Protein AF-A0A2D8M6V5-F1 (afdb_monomer_lite)

Sequence (404 aa):
MVEQQSALDKWFLRQDVIDQLLASGEESEEAALFGDKIMAIAEREEAEHQTLLDPFDRSVALVLSLVRDEGLDAWNIDLSSFLKVFTSRVKSEAKSLDLPACGRLIRMSWEVLHQQAEDLFDRVQYVDDGSDWEDELGFGWEADYNDEDFFFTNTILQGDADEFLPDLLENRVRRDEGRPVTLVELLSAFKDASDDAETLRLREENRLAHEAELKEFLSDVGGRMHNEDLEGDIKRCWQALRKACSEISDTKVPVLMVMESLKPILEDTFGQVPEGYDDEAKVASFIAGLFLTHRGFASITQENVPDGVIYLEDMWPNVESFEEISLLIEDQQSEENQRIQQQDTGSVHHAKLRAEKARLAEEESTRKREKALAKMAKESVDVEVKEPDELEKQSYDDHEWLVE

Secondary structure (DSSP, 8-state):
-HHHHHHHHHHHHHHHHHHHHHHHT--HHHHHHHHHHHHHHHTS-GGGGGG-S-HHHHHHHHHHHHHHHTT--TTS--HHHHHHHHHHHHHHSTTTS-HHHHHHHHHHHHHHHHHHHHHHHHHHHTTS---SSSSS--SSSSS---HHHHHHHHHHHTTTTTTT-THHHHT--PPP-SSPPPHHHHHHHHHHHHHHHHHHHHHHHHHHHHHHHHHHHHHHHHHH-----HHHHHHHHHHHHHHHHHHHTSSEEEHHHHHHHHHHHHHHHH---TT-SHHHHHHHHHHHHHHHHHHTSEEEEESSTTTSPEEEEES-TT---HHHHHHHHHHHHHHHHHHHHHS--HHHHHHHHHHHHHHHHHHHHHHHHHHHHHHHHHHHHHSSS-------------------

Foldseek 3Di:
DVVVVVVVVLVCLLVLLLVVCVVVPDDSVVSNVLSVLLSVLLPDDPVCLLVDPDLLSNLSNVLSVCCVVVVADQQFGDLVVSLVVLVVVCVVCVVSHDPQLSVVLSVVSVVVVVVLVVVVVVVVVVVPCPPDPPPPPPDDPPPDPDVVVVVVVVCVVVCVCCVVCVVPPVCPPPPPRDRGQHNSNSSSSSVVSVVVVVVVVVVVVVVVVVVVVVVVVVVCVVVVPPPPPLVVLLVLLLVLLLVQCVVVVHQKGFLVSSLVSSQVVCCVPVNDDPVGCNVVSVVSSVSSVVVCCVLVQWPWDFDDPPPGTIMIGGPCNPDDDPVVVSVVSVVVVVVVVVVVVVPQPPVNVVVVVVVVVVVVVVVVVVVVVVVVVVVVVVVVVVPPDDDDDDDDDDDDDDDDDDDD

pLDDT: mean 74.84, std 14.35, range [30.64, 94.75]

Structure (mmCIF, N/CA/C/O backbone):
data_AF-A0A2D8M6V5-F1
#
_entry.id   AF-A0A2D8M6V5-F1
#
loop_
_atom_site.group_PDB
_atom_site.id
_atom_site.type_symbol
_atom_site.label_atom_id
_atom_site.label_alt_id
_atom_site.label_comp_id
_atom_site.label_asym_id
_atom_site.label_entity_id
_atom_site.label_seq_id
_atom_site.pdbx_PDB_ins_code
_atom_site.Cartn_x
_atom_site.Cartn_y
_atom_site.Cartn_z
_atom_site.occupancy
_atom_site.B_iso_or_equiv
_atom_site.auth_seq_id
_atom_site.auth_comp_id
_atom_site.auth_asym_id
_atom_site.auth_atom_id
_atom_site.pdbx_PDB_model_num
ATOM 1 N N . MET A 1 1 ? -35.263 -18.789 35.588 1.00 45.59 1 MET A N 1
ATOM 2 C CA . MET A 1 1 ? -35.500 -17.401 35.131 1.00 45.59 1 MET A CA 1
ATOM 3 C C . MET A 1 1 ? -34.193 -16.695 34.792 1.00 45.59 1 MET A C 1
ATOM 5 O O . MET A 1 1 ? -34.085 -16.268 33.658 1.00 45.59 1 MET A O 1
ATOM 9 N N . VAL A 1 2 ? -33.183 -16.670 35.675 1.00 44.94 2 VAL A N 1
ATOM 10 C CA . VAL A 1 2 ? -31.860 -16.069 35.373 1.00 44.94 2 VAL A CA 1
ATOM 11 C C . VAL A 1 2 ? -31.154 -16.731 34.175 1.00 44.94 2 VAL A C 1
ATOM 13 O O . VAL A 1 2 ? -30.679 -16.035 33.291 1.00 44.94 2 VAL A O 1
ATOM 16 N N . GLU A 1 3 ? -31.178 -18.066 34.071 1.00 43.84 3 GLU A N 1
ATOM 17 C CA . GLU A 1 3 ? -30.601 -18.789 32.915 1.00 43.84 3 GLU A CA 1
ATOM 18 C C . GLU A 1 3 ? -31.350 -18.557 31.591 1.00 43.84 3 GLU A C 1
ATOM 20 O O . GLU A 1 3 ? -30.766 -18.664 30.520 1.00 43.84 3 GLU A O 1
ATOM 25 N N . GLN A 1 4 ? -32.648 -18.237 31.643 1.00 37.28 4 GLN A N 1
ATOM 26 C CA . GLN A 1 4 ? -33.425 -17.926 30.437 1.00 37.28 4 GLN A CA 1
ATOM 27 C C . GLN A 1 4 ? -33.182 -16.488 29.970 1.00 37.28 4 GLN A C 1
ATOM 29 O O . GLN A 1 4 ? -33.176 -16.250 28.769 1.00 37.28 4 GLN A O 1
ATOM 34 N N . GLN A 1 5 ? -32.949 -15.552 30.897 1.00 45.97 5 GLN A N 1
ATOM 35 C CA . GLN A 1 5 ? -32.547 -14.183 30.565 1.00 45.97 5 GLN A CA 1
ATOM 36 C C . GLN A 1 5 ? -31.134 -14.145 29.979 1.00 45.97 5 GLN A C 1
ATOM 38 O O . GLN A 1 5 ? -30.956 -13.579 28.912 1.00 45.97 5 GLN A O 1
ATOM 43 N N . SER A 1 6 ? -30.165 -14.856 30.568 1.00 57.16 6 SER A N 1
ATOM 44 C CA . SER A 1 6 ? -28.801 -14.877 30.020 1.00 57.16 6 SER A CA 1
ATOM 45 C C . SER A 1 6 ? -28.705 -15.556 28.648 1.00 57.16 6 SER A C 1
ATOM 47 O O . SER A 1 6 ? -27.896 -15.151 27.819 1.00 57.16 6 SER A O 1
ATOM 49 N N . ALA A 1 7 ? -29.530 -16.571 28.374 1.00 48.94 7 ALA A N 1
ATOM 50 C CA . ALA A 1 7 ? -29.607 -17.193 27.052 1.00 48.94 7 ALA A CA 1
ATOM 51 C C . ALA A 1 7 ? -30.250 -16.270 26.001 1.00 48.94 7 ALA A C 1
ATOM 53 O O . ALA A 1 7 ? -29.835 -16.285 24.843 1.00 48.94 7 ALA A O 1
ATOM 54 N N . LEU A 1 8 ? -31.238 -15.462 26.401 1.00 53.56 8 LEU A N 1
ATOM 55 C CA . LEU A 1 8 ? -31.848 -14.452 25.537 1.00 53.56 8 LEU A CA 1
ATOM 56 C C . LEU A 1 8 ? -30.869 -13.310 25.247 1.00 53.56 8 LEU A C 1
ATOM 58 O O . LEU A 1 8 ? -30.704 -12.966 24.084 1.00 53.56 8 LEU A O 1
ATOM 62 N N . ASP A 1 9 ? -30.153 -12.806 26.254 1.00 68.62 9 ASP A N 1
ATOM 63 C CA . ASP A 1 9 ? -29.150 -11.742 26.091 1.00 68.62 9 ASP A CA 1
ATOM 64 C C . ASP A 1 9 ? -28.014 -12.164 25.141 1.00 68.62 9 ASP A C 1
ATOM 66 O O . ASP A 1 9 ? -27.568 -11.384 24.303 1.00 68.62 9 ASP A O 1
ATOM 70 N N . LYS A 1 10 ? -27.592 -13.434 25.200 1.00 70.38 10 LYS A N 1
ATOM 71 C CA . LYS A 1 10 ? -26.602 -14.008 24.271 1.00 70.38 10 LYS A CA 1
ATOM 72 C C . LYS A 1 10 ? -27.126 -14.131 22.840 1.00 70.38 10 LYS A C 1
ATOM 74 O O . LYS A 1 10 ? -26.380 -13.906 21.890 1.00 70.38 10 LYS A O 1
ATOM 79 N N . TRP A 1 11 ? -28.394 -14.508 22.683 1.00 69.44 11 TRP A N 1
ATOM 80 C CA . TRP A 1 11 ? -29.027 -14.600 21.369 1.00 69.44 11 TRP A CA 1
ATOM 81 C C . TRP A 1 11 ? -29.217 -13.214 20.737 1.00 69.44 11 TRP A C 1
ATOM 83 O O . TRP A 1 11 ? -28.951 -13.061 19.547 1.00 69.44 11 TRP A O 1
ATOM 93 N N . PHE A 1 12 ? -29.590 -12.207 21.536 1.00 77.56 12 PHE A N 1
ATOM 94 C CA . PHE A 1 12 ? -29.657 -10.812 21.094 1.00 77.56 12 PHE A CA 1
ATOM 95 C C . PHE A 1 12 ? -28.284 -10.288 20.683 1.00 77.56 12 PHE A C 1
ATOM 97 O O . PHE A 1 12 ? -28.158 -9.771 19.582 1.00 77.56 12 PHE A O 1
ATOM 104 N N . LEU A 1 13 ? -27.236 -10.537 21.478 1.00 78.75 13 LEU A N 1
ATOM 105 C CA . LEU A 1 13 ? -25.871 -10.144 21.117 1.00 78.75 13 LEU A CA 1
ATOM 106 C C . LEU A 1 13 ? -25.449 -10.721 19.757 1.00 78.75 13 LEU A C 1
ATOM 108 O O . LEU A 1 13 ? -24.898 -10.006 18.926 1.00 78.75 13 LEU A O 1
ATOM 112 N N . ARG A 1 14 ? -25.724 -12.007 19.510 1.00 83.75 14 ARG A N 1
ATOM 113 C CA . ARG A 1 14 ? -25.419 -12.650 18.225 1.00 83.75 14 ARG A CA 1
ATOM 114 C C . ARG A 1 14 ? -26.176 -11.997 17.067 1.00 83.75 14 ARG A C 1
ATOM 116 O O . ARG A 1 14 ? -25.574 -11.744 16.028 1.00 83.75 14 ARG A O 1
ATOM 123 N N . GLN A 1 15 ? -27.482 -11.783 17.221 1.00 84.06 15 GLN A N 1
ATOM 124 C CA . GLN A 1 15 ? -28.316 -11.224 16.157 1.00 84.06 15 GLN A CA 1
ATOM 125 C C . GLN A 1 15 ? -27.949 -9.767 15.866 1.00 84.06 15 GLN A C 1
ATOM 127 O O . GLN A 1 15 ? -27.795 -9.418 14.701 1.00 84.06 15 GLN A O 1
ATOM 132 N N . ASP A 1 16 ? -27.717 -8.962 16.901 1.00 83.12 16 ASP A N 1
ATOM 133 C CA . ASP A 1 16 ? -27.336 -7.558 16.757 1.00 83.12 16 ASP A CA 1
ATOM 134 C C . ASP A 1 16 ? -25.977 -7.418 16.055 1.00 83.12 16 ASP A C 1
ATOM 136 O O . ASP A 1 16 ? -25.815 -6.552 15.199 1.00 83.12 16 ASP A O 1
ATOM 140 N N . VAL A 1 17 ? -25.009 -8.296 16.359 1.00 81.25 17 VAL A N 1
ATOM 141 C CA . VAL A 1 17 ? -23.720 -8.343 15.643 1.00 81.25 17 VAL A CA 1
ATOM 142 C C . VAL A 1 17 ? -23.923 -8.651 14.163 1.00 81.25 17 VAL A C 1
ATOM 144 O O . VAL A 1 17 ? -23.354 -7.965 13.320 1.00 81.25 17 VAL A O 1
ATOM 147 N N . ILE A 1 18 ? -24.753 -9.640 13.831 1.00 85.12 18 ILE A N 1
ATOM 148 C CA . ILE A 1 18 ? -25.037 -9.986 12.433 1.00 85.12 18 ILE A CA 1
ATOM 149 C C . ILE A 1 18 ? -25.712 -8.812 11.717 1.00 85.12 18 ILE A C 1
ATOM 151 O O . ILE A 1 18 ? -25.293 -8.447 10.622 1.00 85.12 18 ILE A O 1
ATOM 155 N N . ASP A 1 19 ? -26.722 -8.197 12.333 1.00 86.31 19 ASP A N 1
ATOM 156 C CA . ASP A 1 19 ? -27.468 -7.090 11.732 1.00 86.31 19 ASP A CA 1
ATOM 157 C C . ASP A 1 19 ? -26.574 -5.859 11.508 1.00 86.31 19 ASP A C 1
ATOM 159 O O . ASP A 1 19 ? -26.678 -5.198 10.472 1.00 86.31 19 ASP A O 1
ATOM 163 N N . GLN A 1 20 ? -25.647 -5.584 12.432 1.00 83.94 20 GLN A N 1
ATOM 164 C CA . GLN A 1 20 ? -24.689 -4.486 12.308 1.00 83.94 20 GLN A CA 1
ATOM 165 C C . GLN A 1 20 ? -23.656 -4.737 11.196 1.00 83.94 20 GLN A C 1
ATOM 167 O O . GLN A 1 20 ? -23.376 -3.823 10.421 1.00 83.94 20 GLN A O 1
ATOM 172 N N . LEU A 1 21 ? -23.133 -5.961 11.069 1.00 83.12 21 LEU A N 1
ATOM 173 C CA . LEU A 1 21 ? -22.183 -6.323 10.005 1.00 83.12 21 LEU A CA 1
ATOM 174 C C . LEU A 1 21 ? -22.844 -6.361 8.620 1.00 83.12 21 LEU A C 1
ATOM 176 O O . LEU A 1 21 ? -22.273 -5.944 7.615 1.00 83.12 21 LEU A O 1
ATOM 180 N N . LEU A 1 22 ? -24.105 -6.787 8.551 1.00 87.44 22 LEU A N 1
ATOM 181 C CA . LEU A 1 22 ? -24.889 -6.676 7.321 1.00 87.44 22 LEU A CA 1
ATOM 182 C C . LEU A 1 22 ? -25.129 -5.209 6.936 1.00 87.44 22 LEU A C 1
ATOM 184 O O . LEU A 1 22 ? -25.145 -4.879 5.750 1.00 87.44 22 LEU A O 1
ATOM 188 N N . ALA A 1 23 ? -25.296 -4.319 7.920 1.00 85.50 23 ALA A N 1
ATOM 189 C CA . ALA A 1 23 ? -25.438 -2.887 7.681 1.00 85.50 23 ALA A CA 1
ATOM 190 C C . ALA A 1 23 ? -24.126 -2.219 7.228 1.00 85.50 23 ALA A C 1
ATOM 192 O O . ALA A 1 23 ? -24.187 -1.275 6.436 1.00 85.50 23 ALA A O 1
ATOM 193 N N . SER A 1 24 ? -22.960 -2.700 7.679 1.00 79.56 24 SER A N 1
ATOM 194 C CA . SER A 1 24 ? -21.649 -2.229 7.197 1.00 79.56 24 SER A CA 1
ATOM 195 C C . SER A 1 24 ? -21.302 -2.743 5.793 1.00 79.56 24 SER A C 1
ATOM 197 O O . SER A 1 24 ? -20.428 -2.178 5.135 1.00 79.56 24 SER A O 1
ATOM 199 N N . GLY A 1 25 ? -22.046 -3.733 5.287 1.00 82.38 25 GLY A N 1
ATOM 200 C CA . GLY A 1 25 ? -21.934 -4.244 3.921 1.00 82.38 25 GLY A CA 1
ATOM 201 C C . GLY A 1 25 ? -21.154 -5.552 3.793 1.00 82.38 25 GLY A C 1
ATOM 202 O O . GLY A 1 25 ? -20.717 -5.874 2.687 1.00 82.38 25 GLY A O 1
ATOM 203 N N . GLU A 1 26 ? -20.979 -6.299 4.885 1.00 82.25 26 GLU A N 1
ATOM 204 C CA . GLU A 1 26 ? -20.319 -7.606 4.862 1.00 82.25 26 GLU A CA 1
ATOM 205 C C . GLU A 1 26 ? -21.159 -8.702 4.198 1.00 82.25 26 GLU A C 1
ATOM 207 O O . GLU A 1 26 ? -22.391 -8.635 4.109 1.00 82.25 26 GLU A O 1
ATOM 212 N N . GLU A 1 27 ? -20.481 -9.762 3.749 1.00 86.75 27 GLU A N 1
ATOM 213 C CA . GLU A 1 27 ? -21.153 -10.945 3.230 1.00 86.75 27 GLU A CA 1
ATOM 214 C C . GLU A 1 27 ? -21.931 -11.667 4.339 1.00 86.75 27 GLU A C 1
ATOM 216 O O . GLU A 1 27 ? -21.448 -11.883 5.451 1.00 86.75 27 GLU A O 1
ATOM 221 N N . SER A 1 28 ? -23.152 -12.106 4.017 1.00 83.94 28 SER A N 1
ATOM 222 C CA . SER A 1 28 ? -24.043 -12.739 4.997 1.00 83.94 28 SER A CA 1
ATOM 223 C C . SER A 1 28 ? -23.467 -14.012 5.624 1.00 83.94 28 SER A C 1
ATOM 225 O O . SER A 1 28 ? -23.862 -14.358 6.738 1.00 83.94 28 SER A O 1
ATOM 227 N N . GLU A 1 29 ? -22.588 -14.728 4.921 1.00 86.81 29 GLU A N 1
ATOM 228 C CA . GLU A 1 29 ? -21.934 -15.928 5.449 1.00 86.81 29 GLU A CA 1
ATOM 229 C C . GLU A 1 29 ? -20.851 -15.562 6.474 1.00 86.81 29 GLU A C 1
ATOM 231 O O . GLU A 1 29 ? -20.811 -16.144 7.558 1.00 86.81 29 GLU A O 1
ATOM 236 N N . GLU A 1 30 ? -20.028 -14.554 6.180 1.00 84.12 30 GLU A N 1
ATOM 237 C CA . GLU A 1 30 ? -18.962 -14.079 7.068 1.00 84.12 30 GLU A CA 1
ATOM 238 C C . GLU A 1 30 ? -19.523 -13.457 8.349 1.00 84.12 30 GLU A C 1
ATOM 240 O O . GLU A 1 30 ? -19.075 -13.800 9.447 1.00 84.12 30 GLU A O 1
ATOM 245 N N . ALA A 1 31 ? -20.572 -12.638 8.229 1.00 84.50 31 ALA A N 1
ATOM 246 C CA . ALA A 1 31 ? -21.256 -12.045 9.375 1.00 84.50 31 ALA A CA 1
ATOM 247 C C . ALA A 1 31 ? -21.828 -13.120 10.321 1.00 84.50 31 ALA A C 1
ATOM 249 O O . ALA A 1 31 ? -21.717 -13.012 11.546 1.00 84.50 31 ALA A O 1
ATOM 250 N N . ALA A 1 32 ? -22.398 -14.198 9.768 1.00 86.38 32 ALA A N 1
ATOM 251 C CA . ALA A 1 32 ? -22.920 -15.312 10.558 1.00 86.38 32 ALA A CA 1
ATOM 252 C C . ALA A 1 32 ? -21.802 -16.082 11.280 1.00 86.38 32 ALA A C 1
ATOM 254 O O . ALA A 1 32 ? -21.931 -16.372 12.472 1.00 86.38 32 ALA A O 1
ATOM 255 N N . LEU A 1 33 ? -20.694 -16.367 10.586 1.00 87.19 33 LEU A N 1
ATOM 256 C CA . LEU A 1 33 ? -19.523 -17.025 11.173 1.00 87.19 33 LEU A CA 1
ATOM 257 C C . LEU A 1 33 ? -18.915 -16.191 12.300 1.00 87.19 33 LEU A C 1
ATOM 259 O O . LEU A 1 33 ? -18.549 -16.734 13.344 1.00 87.19 33 LEU A O 1
ATOM 263 N N . PHE A 1 34 ? -18.832 -14.876 12.110 1.00 85.50 34 PHE A N 1
ATOM 264 C CA . PHE A 1 34 ? -18.332 -13.968 13.128 1.00 85.50 34 PHE A CA 1
ATOM 265 C C . PHE A 1 34 ? -19.255 -13.925 14.348 1.00 85.50 34 PHE A C 1
ATOM 267 O O . PHE A 1 34 ? -18.784 -14.100 15.470 1.00 85.50 34 PHE A O 1
ATOM 274 N N . GLY A 1 35 ? -20.569 -13.785 14.148 1.00 84.62 35 GLY A N 1
ATOM 275 C CA . GLY A 1 35 ? -21.548 -13.834 15.237 1.00 84.62 35 GLY A CA 1
ATOM 276 C C . GLY A 1 35 ? -21.469 -15.138 16.045 1.00 84.62 35 GLY A C 1
ATOM 277 O O . GLY A 1 35 ? -21.482 -15.108 17.278 1.00 84.62 35 GLY A O 1
ATOM 278 N N . ASP A 1 36 ? -21.304 -16.278 15.368 1.00 86.19 36 ASP A N 1
ATOM 279 C CA . ASP A 1 36 ? -21.101 -17.581 16.013 1.00 86.19 36 ASP A CA 1
ATOM 280 C C . ASP A 1 36 ? -19.769 -17.642 16.788 1.00 86.19 36 ASP A C 1
ATOM 282 O O . ASP A 1 36 ? -19.720 -18.178 17.900 1.00 86.19 36 ASP A O 1
ATOM 286 N N . LYS A 1 37 ? -18.694 -17.045 16.250 1.00 85.19 37 LYS A N 1
ATOM 287 C CA . LYS A 1 37 ? -17.380 -16.940 16.911 1.00 85.19 37 LYS A CA 1
ATOM 288 C C . LYS A 1 37 ? -17.466 -16.103 18.191 1.00 85.19 37 LYS A C 1
ATOM 290 O O . LYS A 1 37 ? -16.989 -16.547 19.235 1.00 85.19 37 LYS A O 1
ATOM 295 N N . ILE A 1 38 ? -18.123 -14.941 18.145 1.00 85.19 38 ILE A N 1
ATOM 296 C CA . ILE A 1 38 ? -18.348 -14.075 19.315 1.00 85.19 38 ILE A CA 1
ATOM 297 C C . ILE A 1 38 ? -19.161 -14.803 20.383 1.00 85.19 38 ILE A C 1
ATOM 299 O O . ILE A 1 38 ? -18.794 -14.763 21.558 1.00 85.19 38 ILE A O 1
ATOM 303 N N . MET A 1 39 ? -20.223 -15.511 19.992 1.00 84.00 39 MET A N 1
ATOM 304 C CA . MET A 1 39 ? -21.032 -16.296 20.926 1.00 84.00 39 MET A CA 1
ATOM 305 C C . MET A 1 39 ? -20.191 -17.372 21.626 1.00 84.00 39 MET A C 1
ATOM 307 O O . MET A 1 39 ? -20.241 -17.489 22.850 1.00 84.00 39 MET A O 1
ATOM 311 N N . ALA A 1 40 ? -19.359 -18.101 20.877 1.00 83.25 40 ALA A N 1
ATOM 312 C CA . ALA A 1 40 ? -18.475 -19.123 21.432 1.00 83.25 40 ALA A CA 1
ATOM 313 C C . ALA A 1 40 ? -17.411 -18.550 22.387 1.00 83.25 40 ALA A C 1
ATOM 315 O O . ALA A 1 40 ? -17.011 -19.227 23.334 1.00 83.25 40 ALA A O 1
ATOM 316 N N . ILE A 1 41 ? -16.943 -17.321 22.151 1.00 82.50 41 ILE A N 1
ATOM 317 C CA . ILE A 1 41 ? -16.004 -16.625 23.044 1.00 82.50 41 ILE A CA 1
ATOM 318 C C . ILE A 1 41 ? -16.732 -16.141 24.300 1.00 82.50 41 ILE A C 1
ATOM 320 O O . ILE A 1 41 ? -16.253 -16.384 25.402 1.00 82.50 41 ILE A O 1
ATOM 324 N N . ALA A 1 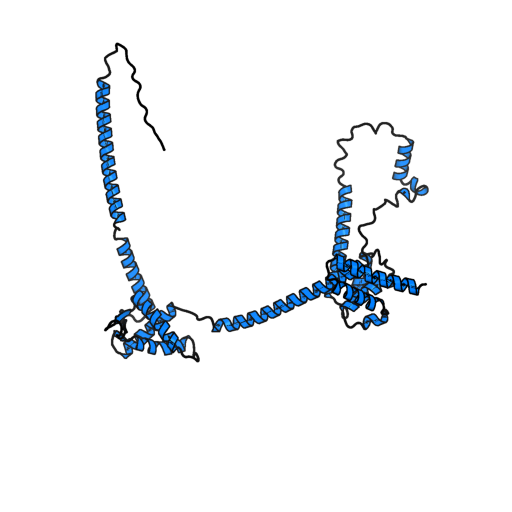42 ? -17.911 -15.535 24.156 1.00 78.38 42 ALA A N 1
ATOM 325 C CA . ALA A 1 42 ? -18.719 -15.050 25.274 1.00 78.38 42 ALA A CA 1
ATOM 326 C C . ALA A 1 42 ? -19.195 -16.174 26.216 1.00 78.38 42 ALA A C 1
ATOM 328 O O . ALA A 1 42 ? -19.512 -15.926 27.381 1.00 78.38 42 ALA A O 1
ATOM 329 N N . GLU A 1 43 ? -19.274 -17.413 25.724 1.00 75.31 43 GLU A N 1
ATOM 330 C CA . GLU A 1 43 ? -19.582 -18.593 26.534 1.00 75.31 43 GLU A CA 1
ATOM 331 C C . GLU A 1 43 ? -18.415 -19.080 27.399 1.00 75.31 43 GLU A C 1
ATOM 333 O O . GLU A 1 43 ? -18.666 -19.761 28.396 1.00 75.31 43 GLU A O 1
ATOM 338 N N . ARG A 1 44 ? -17.168 -18.735 27.060 1.00 75.06 44 ARG A N 1
ATOM 339 C CA . ARG A 1 44 ? -15.991 -19.157 27.828 1.00 75.06 44 ARG A CA 1
ATOM 340 C C . ARG A 1 44 ? -15.825 -18.320 29.093 1.00 75.06 44 ARG A C 1
ATOM 342 O O . ARG A 1 44 ? -16.123 -17.127 29.137 1.00 75.06 44 ARG A O 1
ATOM 349 N N . GLU A 1 45 ? -15.336 -18.955 30.155 1.00 61.78 45 GLU A N 1
ATOM 350 C CA . GLU A 1 45 ? -15.046 -18.254 31.408 1.00 61.78 45 GLU A CA 1
ATOM 351 C C . GLU A 1 45 ? -13.754 -17.428 31.314 1.00 61.78 45 GLU A C 1
ATOM 353 O O . GLU A 1 45 ? -12.849 -17.726 30.539 1.00 61.78 45 GLU A O 1
ATOM 358 N N . GLU A 1 46 ? -13.634 -16.393 32.154 1.00 60.00 46 GLU A N 1
ATOM 359 C CA . GLU A 1 46 ? -12.502 -15.449 32.175 1.00 60.00 46 GLU A CA 1
ATOM 360 C C . GLU A 1 46 ? -11.123 -16.124 32.202 1.00 60.00 46 GLU A C 1
ATOM 362 O O . GLU A 1 46 ? -10.212 -15.701 31.490 1.00 60.00 46 GLU A O 1
ATOM 367 N N . ALA A 1 47 ? -10.999 -17.221 32.952 1.00 59.84 47 ALA A N 1
ATOM 368 C CA . ALA A 1 47 ? -9.776 -18.014 33.056 1.00 59.84 47 ALA A CA 1
ATOM 369 C C . ALA A 1 47 ? -9.401 -18.753 31.756 1.00 59.84 47 ALA A C 1
ATOM 371 O O . ALA A 1 47 ? -8.233 -19.085 31.546 1.00 59.84 47 ALA A O 1
ATOM 372 N N . GLU A 1 48 ? -10.363 -18.995 30.868 1.00 62.38 48 GLU A N 1
ATOM 373 C CA . GLU A 1 48 ? -10.170 -19.733 29.620 1.00 62.38 48 GLU A CA 1
ATOM 374 C C . GLU A 1 48 ? -9.761 -18.824 28.455 1.00 62.38 48 GLU A C 1
ATOM 376 O O . GLU A 1 48 ? -9.204 -19.314 27.470 1.00 62.38 48 GLU A O 1
ATOM 381 N N . HIS A 1 49 ? -9.929 -17.503 28.560 1.00 64.12 49 HIS A N 1
ATOM 382 C CA . HIS A 1 49 ? -9.556 -16.583 27.476 1.00 64.12 49 HIS A CA 1
ATOM 383 C C . HIS A 1 49 ? -8.046 -16.542 27.214 1.00 64.12 49 HIS A C 1
ATOM 385 O O . HIS A 1 49 ? -7.625 -16.326 26.080 1.00 64.12 49 HIS A O 1
ATOM 391 N N . GLN A 1 50 ? -7.208 -16.851 28.211 1.00 63.69 50 GLN A N 1
ATOM 392 C CA . GLN A 1 50 ? -5.760 -16.989 28.000 1.00 63.69 50 GLN A CA 1
ATOM 393 C C . GLN A 1 50 ? -5.388 -18.236 27.179 1.00 63.69 50 GLN A C 1
ATOM 395 O O . GLN A 1 50 ? -4.287 -18.304 26.632 1.00 63.69 50 GLN A O 1
ATOM 400 N N . THR A 1 51 ? -6.293 -19.216 27.070 1.00 71.38 51 THR A N 1
ATOM 401 C CA . THR A 1 51 ? -6.076 -20.455 26.303 1.00 71.38 51 THR A CA 1
ATOM 402 C C . THR A 1 51 ? -6.465 -20.334 24.829 1.00 71.38 51 THR A C 1
ATOM 404 O O . THR A 1 51 ? -6.206 -21.255 24.052 1.00 71.38 51 THR A O 1
ATOM 407 N N . LEU A 1 52 ? -7.063 -19.208 24.423 1.00 75.31 52 LEU A N 1
ATOM 408 C CA . LEU A 1 52 ? -7.391 -18.944 23.025 1.00 75.31 52 LEU A CA 1
ATOM 409 C C . LEU A 1 52 ? -6.107 -18.896 22.180 1.00 75.31 52 LEU A C 1
ATOM 411 O O . LEU A 1 52 ? -5.121 -18.240 22.532 1.00 75.31 52 LEU A O 1
ATOM 415 N N . LEU A 1 53 ? -6.131 -19.647 21.076 1.00 75.62 53 LEU A N 1
ATOM 416 C CA . LEU A 1 53 ? -5.007 -19.789 20.148 1.00 75.62 53 LEU A CA 1
ATOM 417 C C . LEU A 1 53 ? -4.821 -18.529 19.301 1.00 75.62 53 LEU A C 1
ATOM 419 O O . LEU A 1 53 ? -3.688 -18.118 19.056 1.00 75.62 53 LEU A O 1
ATOM 423 N N . ASP A 1 54 ? -5.935 -17.935 18.875 1.00 84.19 54 ASP A N 1
ATOM 424 C CA . ASP A 1 54 ? -5.965 -16.773 17.997 1.00 84.19 54 ASP A CA 1
ATOM 425 C C . ASP A 1 54 ? -5.745 -15.473 18.801 1.00 84.19 54 ASP A C 1
ATOM 427 O O . ASP A 1 54 ? -6.491 -15.204 19.752 1.00 84.19 54 ASP A O 1
ATOM 431 N N . PRO A 1 55 ? -4.724 -14.656 18.464 1.00 85.75 55 PRO A N 1
ATOM 432 C CA . PRO A 1 55 ? -4.533 -13.333 19.053 1.00 85.75 55 PRO A CA 1
ATOM 433 C C . PRO A 1 55 ? -5.758 -12.423 18.927 1.00 85.75 55 PRO A C 1
ATOM 435 O O . PRO A 1 55 ? -6.006 -11.651 19.855 1.00 85.75 55 PRO A O 1
ATOM 438 N N . PHE A 1 56 ? -6.523 -12.544 17.837 1.00 86.25 56 PHE A N 1
ATOM 439 C CA . PHE A 1 56 ? -7.732 -11.753 17.608 1.00 86.25 56 PHE A CA 1
ATOM 440 C C . PHE A 1 56 ? -8.845 -12.113 18.604 1.00 86.25 56 PHE A C 1
ATOM 442 O O . PHE A 1 56 ? -9.423 -11.235 19.252 1.00 86.25 56 PHE A O 1
ATOM 449 N N . ASP A 1 57 ? -9.083 -13.408 18.821 1.00 87.12 57 ASP A N 1
ATOM 450 C CA . ASP A 1 57 ? -10.089 -13.878 19.781 1.00 87.12 57 ASP A CA 1
ATOM 451 C C . ASP A 1 57 ? -9.752 -13.462 21.213 1.00 87.12 57 ASP A C 1
ATOM 453 O O . ASP A 1 57 ? -10.645 -13.169 22.009 1.00 87.12 57 ASP A O 1
ATOM 457 N N . ARG A 1 58 ? -8.456 -13.376 21.544 1.00 86.25 58 ARG A N 1
ATOM 458 C CA . ARG A 1 58 ? -8.001 -12.860 22.845 1.00 86.25 58 ARG A CA 1
ATOM 459 C C . ARG A 1 58 ? -8.317 -11.380 23.030 1.00 86.25 58 ARG A C 1
ATOM 461 O O . ARG A 1 58 ? -8.673 -10.974 24.133 1.00 86.25 58 ARG A O 1
ATOM 468 N N . SER A 1 59 ? -8.216 -10.573 21.981 1.00 85.94 59 SER A N 1
ATOM 469 C CA . SER A 1 59 ? -8.603 -9.159 22.041 1.00 85.94 59 SER A CA 1
ATOM 470 C C . SER A 1 59 ? -10.117 -8.950 22.102 1.00 85.94 59 SER A C 1
ATOM 472 O O . SER A 1 59 ? -10.567 -8.097 22.863 1.00 85.94 59 SER A O 1
ATOM 474 N N . VAL A 1 60 ? -10.913 -9.766 21.406 1.00 87.31 60 VAL A N 1
ATOM 475 C CA . VAL A 1 60 ? -12.381 -9.767 21.554 1.00 87.31 60 VAL A CA 1
ATOM 476 C C . VAL A 1 60 ? -12.777 -10.127 22.985 1.00 87.31 60 VAL A C 1
ATOM 478 O O . VAL A 1 60 ? -13.564 -9.427 23.622 1.00 87.31 60 VAL A O 1
ATOM 481 N N . ALA A 1 61 ? -12.187 -11.197 23.516 1.00 85.94 61 ALA A N 1
ATOM 482 C CA . ALA A 1 61 ? -12.377 -11.622 24.893 1.00 85.94 61 ALA A CA 1
ATOM 483 C C . ALA A 1 61 ? -12.030 -10.520 25.899 1.00 85.94 61 ALA A C 1
ATOM 485 O O . ALA A 1 61 ? -12.747 -10.322 26.877 1.00 85.94 61 ALA A O 1
ATOM 486 N N . LEU A 1 62 ? -10.951 -9.778 25.641 1.00 85.38 62 LEU A N 1
ATOM 487 C CA . LEU A 1 62 ? -10.558 -8.644 26.462 1.00 85.38 62 LEU A CA 1
ATOM 488 C C . LEU A 1 62 ? -11.643 -7.557 26.474 1.00 85.38 62 LEU A C 1
ATOM 490 O O . LEU A 1 62 ? -12.014 -7.106 27.557 1.00 85.38 62 LEU A O 1
ATOM 494 N N . VAL A 1 63 ? -12.181 -7.171 25.313 1.00 86.31 63 VAL A N 1
ATOM 495 C CA . VAL A 1 63 ? -13.272 -6.180 25.217 1.00 86.31 63 VAL A CA 1
ATOM 496 C C . VAL A 1 63 ? -14.510 -6.649 25.988 1.00 86.31 63 VAL A C 1
ATOM 498 O O . VAL A 1 63 ? -15.044 -5.894 26.800 1.00 86.31 63 VAL A O 1
ATOM 501 N N . LEU A 1 64 ? -14.918 -7.909 25.808 1.00 84.88 64 LEU A N 1
ATOM 502 C CA . LEU A 1 64 ? -16.051 -8.502 26.529 1.00 84.88 64 LEU A CA 1
ATOM 503 C C . LEU A 1 64 ? -15.820 -8.539 28.049 1.00 84.88 64 LEU A C 1
ATOM 505 O O . LEU A 1 64 ? -16.726 -8.219 28.818 1.00 84.88 64 LEU A O 1
ATOM 509 N N . SER A 1 65 ? -14.605 -8.892 28.484 1.00 83.50 65 SER A N 1
ATOM 510 C CA . SER A 1 65 ? -14.238 -8.914 29.907 1.00 83.50 65 SER A CA 1
ATOM 511 C C . SER A 1 65 ? -14.283 -7.522 30.526 1.00 83.50 65 SER A C 1
ATOM 513 O O . SER A 1 65 ? -14.783 -7.354 31.629 1.00 83.50 65 SER A O 1
ATOM 515 N N . LEU A 1 66 ? -13.838 -6.504 29.792 1.00 84.00 66 LEU A N 1
ATOM 516 C CA . LEU A 1 66 ? -13.752 -5.139 30.292 1.00 84.00 66 LEU A CA 1
ATOM 517 C C . LEU A 1 66 ? -15.139 -4.524 30.493 1.00 84.00 66 LEU A C 1
ATOM 519 O O . LEU A 1 66 ? -15.384 -3.880 31.510 1.00 84.00 66 LEU A O 1
ATOM 523 N N . VAL A 1 67 ? -16.069 -4.789 29.571 1.00 83.19 67 VAL A N 1
ATOM 524 C CA . VAL A 1 67 ? -17.469 -4.362 29.713 1.00 83.19 67 VAL A CA 1
ATOM 525 C C . VAL A 1 67 ? -18.135 -5.052 30.910 1.00 83.19 67 VAL A C 1
ATOM 527 O O . VAL A 1 67 ? -18.902 -4.422 31.635 1.00 83.19 67 VAL A O 1
ATOM 530 N N . ARG A 1 68 ? -17.791 -6.321 31.168 1.00 79.62 68 ARG A N 1
ATOM 531 C CA . ARG A 1 68 ? -18.322 -7.096 32.297 1.00 79.62 68 ARG A CA 1
ATOM 532 C C . ARG A 1 68 ? -17.744 -6.679 33.654 1.00 79.62 68 ARG A C 1
ATOM 534 O O . ARG A 1 68 ? -18.508 -6.531 34.605 1.00 79.62 68 ARG A O 1
ATOM 541 N N . ASP A 1 69 ? -16.427 -6.509 33.741 1.00 76.88 69 ASP A N 1
ATOM 542 C CA . ASP A 1 69 ? -15.689 -6.245 34.984 1.00 76.88 69 ASP A CA 1
ATOM 543 C C . ASP A 1 69 ? -15.914 -4.824 35.504 1.00 76.88 69 ASP A C 1
ATOM 545 O O . ASP A 1 69 ? -16.063 -4.614 36.710 1.00 76.88 69 ASP A O 1
ATOM 549 N N . GLU A 1 70 ? -15.942 -3.839 34.605 1.00 71.94 70 GLU A N 1
ATOM 550 C CA . GLU A 1 70 ? -16.070 -2.429 34.987 1.00 71.94 70 GLU A CA 1
ATOM 551 C C . GLU A 1 70 ? -17.521 -1.956 35.103 1.00 71.94 70 GLU A C 1
ATOM 553 O O . GLU A 1 70 ? -17.767 -0.807 35.471 1.00 71.94 70 GLU A O 1
ATOM 558 N N . GLY A 1 71 ? -18.489 -2.838 34.831 1.00 69.06 71 GLY A N 1
ATOM 559 C CA . GLY A 1 71 ? -19.911 -2.502 34.878 1.00 69.06 71 GLY A CA 1
ATOM 560 C C . GLY A 1 71 ? -20.294 -1.421 33.867 1.00 69.06 71 GLY A C 1
ATOM 561 O O . GLY A 1 71 ? -21.185 -0.617 34.144 1.00 69.06 71 GLY A O 1
ATOM 562 N N . LEU A 1 72 ? -19.604 -1.380 32.723 1.00 76.94 72 LEU A N 1
ATOM 563 C CA . LEU A 1 72 ? -19.941 -0.472 31.632 1.00 76.94 72 LEU A CA 1
ATOM 564 C C . LEU A 1 72 ? -21.276 -0.901 31.019 1.00 76.94 72 LEU A C 1
ATOM 566 O O . LEU A 1 72 ? -21.537 -2.091 30.833 1.00 76.94 72 LEU A O 1
ATOM 570 N N . ASP A 1 73 ? -22.121 0.072 30.692 1.00 79.88 73 ASP A N 1
ATOM 571 C CA . ASP A 1 73 ? -23.380 -0.203 30.009 1.00 79.88 73 ASP A CA 1
ATOM 572 C C . ASP A 1 73 ? -23.098 -0.652 28.568 1.00 79.88 73 ASP A C 1
ATOM 574 O O . ASP A 1 73 ? -22.501 0.080 27.782 1.00 79.88 73 ASP A O 1
ATOM 578 N N . ALA A 1 74 ? -23.540 -1.859 28.209 1.00 79.44 74 ALA A N 1
ATOM 579 C CA . ALA A 1 74 ? -23.343 -2.430 26.878 1.00 79.44 74 ALA A CA 1
ATOM 580 C C . ALA A 1 74 ? -24.056 -1.633 25.768 1.00 79.44 74 ALA A C 1
ATOM 582 O O . ALA A 1 74 ? -23.677 -1.738 24.599 1.00 79.44 74 ALA A O 1
ATOM 583 N N . TRP A 1 75 ? -25.070 -0.840 26.123 1.00 82.00 75 TRP A N 1
ATOM 584 C CA . TRP A 1 75 ? -25.844 -0.022 25.187 1.00 82.00 75 TRP A CA 1
ATOM 585 C C . TRP A 1 75 ? -25.350 1.424 25.093 1.00 82.00 75 TRP A C 1
ATOM 587 O O . TRP A 1 75 ? -25.713 2.121 24.147 1.00 82.00 75 TRP A O 1
ATOM 597 N N . ASN A 1 76 ? -24.529 1.870 26.048 1.00 84.62 76 ASN A N 1
ATOM 598 C CA . ASN A 1 76 ? -23.967 3.215 26.083 1.00 84.62 76 ASN A CA 1
ATOM 599 C C . ASN A 1 76 ? -22.591 3.221 26.762 1.00 84.62 76 ASN A C 1
ATOM 601 O O . ASN A 1 76 ? -22.456 3.496 27.957 1.00 84.62 76 ASN A O 1
ATOM 605 N N . ILE A 1 77 ? -21.561 2.899 25.984 1.00 84.19 77 ILE A N 1
ATOM 606 C CA . ILE A 1 77 ? -20.197 2.771 26.492 1.00 84.19 77 ILE A CA 1
ATOM 607 C C . ILE A 1 77 ? -19.518 4.143 26.529 1.00 84.19 77 ILE A C 1
ATOM 609 O O . ILE A 1 77 ? -19.342 4.790 25.497 1.00 84.19 77 ILE A O 1
ATOM 613 N N . ASP A 1 78 ? -19.034 4.548 27.709 1.00 85.88 78 ASP A N 1
ATOM 614 C CA . ASP A 1 78 ? -18.127 5.695 27.832 1.00 85.88 78 ASP A CA 1
ATOM 615 C C . ASP A 1 78 ? -16.752 5.349 27.240 1.00 85.88 78 ASP A C 1
ATOM 617 O O . ASP A 1 78 ? -15.903 4.718 27.883 1.00 85.88 78 ASP A O 1
ATOM 621 N N . LEU A 1 79 ? -16.525 5.806 26.006 1.00 86.00 79 LEU A N 1
ATOM 622 C CA . LEU A 1 79 ? -15.276 5.624 25.267 1.00 86.00 79 LEU A CA 1
ATOM 623 C C . LEU A 1 79 ? -14.051 6.155 26.024 1.00 86.00 79 LEU A C 1
ATOM 625 O O . LEU A 1 79 ? -12.955 5.613 25.871 1.00 86.00 79 LEU A O 1
ATOM 629 N N . SER A 1 80 ? -14.205 7.199 26.843 1.00 86.94 80 SER A N 1
ATOM 630 C CA . SER A 1 80 ? -13.081 7.822 27.544 1.00 86.94 80 SER A CA 1
ATOM 631 C C . SER A 1 80 ? -12.568 6.952 28.695 1.00 86.94 80 SER A C 1
ATOM 633 O O . SER A 1 80 ? -11.352 6.817 28.881 1.00 86.94 80 SER A O 1
ATOM 635 N N . SER A 1 81 ? -13.478 6.332 29.447 1.00 87.00 81 SER A N 1
ATOM 636 C CA . SER A 1 81 ? -13.152 5.368 30.502 1.00 87.00 81 SER A CA 1
ATOM 637 C C . SER A 1 81 ? -12.694 4.046 29.894 1.00 87.00 81 SER A C 1
ATOM 639 O O . SER A 1 81 ? -11.619 3.555 30.253 1.00 87.00 81 SER A O 1
ATOM 641 N N . PHE A 1 82 ? -13.410 3.562 28.874 1.00 87.56 82 PHE A N 1
ATOM 642 C CA . PHE A 1 82 ? -13.042 2.373 28.109 1.00 87.56 82 PHE A CA 1
ATOM 643 C C . PHE A 1 82 ? -11.601 2.460 27.584 1.00 87.56 82 PHE A C 1
ATOM 645 O O . PHE A 1 82 ? -10.790 1.578 27.865 1.00 87.56 82 PHE A O 1
ATOM 652 N N . LEU A 1 83 ? -11.221 3.546 26.896 1.00 89.50 83 LEU A N 1
ATOM 653 C CA . LEU A 1 83 ? -9.879 3.692 26.321 1.00 89.50 83 LEU A CA 1
ATOM 654 C C . LEU A 1 83 ? -8.765 3.686 27.369 1.00 89.50 83 LEU A C 1
ATOM 656 O O . LEU A 1 83 ? -7.690 3.135 27.111 1.00 89.50 83 LEU A O 1
ATOM 660 N N . LYS A 1 84 ? -8.987 4.287 28.544 1.00 89.56 84 LYS A N 1
ATOM 661 C CA . LYS A 1 84 ? -7.986 4.315 29.626 1.00 89.56 84 LYS A CA 1
ATOM 662 C C . LYS A 1 84 ? -7.675 2.906 30.116 1.00 89.56 84 LYS A C 1
ATOM 664 O O . LYS A 1 84 ? -6.503 2.550 30.286 1.00 89.56 84 LYS A O 1
ATOM 669 N N . VAL A 1 85 ? -8.715 2.109 30.320 1.00 89.25 85 VAL A N 1
ATOM 670 C CA . VAL A 1 85 ? -8.603 0.767 30.893 1.00 89.25 85 VAL A CA 1
ATOM 671 C C . VAL A 1 85 ? -8.137 -0.213 29.825 1.00 89.25 85 VAL A C 1
ATOM 673 O O . VAL A 1 85 ? -7.168 -0.944 30.047 1.00 89.25 85 VAL A O 1
ATOM 676 N N . PHE A 1 86 ? -8.705 -0.128 28.622 1.00 89.00 86 PHE A N 1
ATOM 677 C CA . PHE A 1 86 ? -8.300 -0.926 27.471 1.00 89.00 86 PHE A CA 1
ATOM 678 C C . PHE A 1 86 ? -6.819 -0.713 27.137 1.00 89.00 86 PHE A C 1
ATOM 680 O O . PHE A 1 86 ? -6.053 -1.671 27.085 1.00 89.00 86 PHE A O 1
ATOM 687 N N . THR A 1 87 ? -6.356 0.538 27.029 1.00 90.25 87 THR A N 1
ATOM 688 C CA . THR A 1 87 ? -4.938 0.839 26.747 1.00 90.25 87 THR A CA 1
ATOM 689 C C . THR A 1 87 ? -4.011 0.338 27.856 1.00 90.25 87 THR A C 1
ATOM 691 O O . THR A 1 87 ? -2.900 -0.122 27.578 1.00 90.25 87 THR A O 1
ATOM 694 N N . SER A 1 88 ? -4.440 0.416 29.119 1.00 89.81 88 SER A N 1
ATOM 695 C CA . SER A 1 88 ? -3.657 -0.097 30.250 1.00 89.81 88 SER A CA 1
ATOM 696 C C . SER A 1 88 ? -3.503 -1.616 30.174 1.00 89.81 88 SER A C 1
ATOM 698 O O . SER A 1 88 ? -2.402 -2.129 30.386 1.00 89.81 88 SER A O 1
ATOM 700 N N . ARG A 1 89 ? -4.568 -2.326 29.787 1.00 86.12 89 ARG A N 1
ATOM 701 C CA . ARG A 1 89 ? -4.566 -3.786 29.683 1.00 86.12 89 ARG A CA 1
ATOM 702 C C . ARG A 1 89 ? -3.857 -4.306 28.433 1.00 86.12 89 ARG A C 1
ATOM 704 O O . ARG A 1 89 ? -3.093 -5.267 28.516 1.00 86.12 89 ARG A O 1
ATOM 711 N N . VAL A 1 90 ? -3.979 -3.602 27.307 1.00 89.38 90 VAL A N 1
ATOM 712 C CA . VAL A 1 90 ? -3.192 -3.876 26.091 1.00 89.38 90 VAL A CA 1
ATOM 713 C C . VAL A 1 90 ? -1.693 -3.732 26.371 1.00 89.38 90 VAL A C 1
ATOM 715 O O . VAL A 1 90 ? -0.896 -4.541 25.900 1.00 89.38 90 VAL A O 1
ATOM 718 N N . LYS A 1 91 ? -1.284 -2.756 27.196 1.00 87.88 91 LYS A N 1
ATOM 719 C CA . LYS A 1 91 ? 0.122 -2.601 27.606 1.00 87.88 91 LYS A CA 1
ATOM 720 C C . LYS A 1 91 ? 0.622 -3.754 28.482 1.00 87.88 91 LYS A C 1
ATOM 722 O O . LYS A 1 91 ? 1.778 -4.145 28.328 1.00 87.88 91 LYS A O 1
ATOM 727 N N . SER A 1 92 ? -0.201 -4.300 29.382 1.00 86.56 92 SER A N 1
ATOM 728 C CA . SER A 1 92 ? 0.196 -5.450 30.212 1.00 86.56 92 SER A CA 1
ATOM 729 C C . SER A 1 92 ? 0.232 -6.767 29.435 1.00 86.56 92 SER A C 1
ATOM 731 O O . SER A 1 92 ? 1.110 -7.593 29.678 1.00 86.56 92 SER A O 1
ATOM 733 N N . GLU A 1 93 ? -0.680 -6.955 28.483 1.00 83.06 93 GLU A N 1
ATOM 734 C CA . GLU A 1 93 ? -0.879 -8.211 27.743 1.00 83.06 93 GLU A CA 1
ATOM 735 C C . GLU A 1 93 ? -0.342 -8.145 26.294 1.00 83.06 93 GLU A C 1
ATOM 737 O O . GLU A 1 93 ? -0.711 -8.936 25.427 1.00 83.06 93 GLU A O 1
ATOM 742 N N . ALA A 1 94 ? 0.596 -7.230 26.025 1.00 75.62 94 ALA A N 1
ATOM 743 C CA . ALA A 1 94 ? 1.053 -6.877 24.676 1.00 75.62 94 ALA A CA 1
ATOM 744 C C . ALA A 1 94 ? 1.600 -8.042 23.825 1.00 75.62 94 ALA A C 1
ATOM 746 O O . ALA A 1 94 ? 1.628 -7.947 22.605 1.00 75.62 94 ALA A O 1
ATOM 747 N N . LYS A 1 95 ? 2.072 -9.134 24.442 1.00 77.31 95 LYS A N 1
ATOM 748 C CA . LYS A 1 95 ? 2.634 -10.289 23.712 1.00 77.31 95 LYS A CA 1
ATOM 749 C C . LYS A 1 95 ? 1.581 -11.290 23.234 1.00 77.31 95 LYS A C 1
ATOM 751 O O . LYS A 1 95 ? 1.891 -12.104 22.370 1.00 77.31 95 LYS A O 1
ATOM 756 N N . SER A 1 96 ? 0.388 -11.283 23.823 1.00 80.94 96 SER A N 1
ATOM 757 C CA . SER A 1 96 ? -0.694 -12.216 23.488 1.00 80.94 96 SER A CA 1
ATOM 758 C C . SER A 1 96 ? -1.754 -11.593 22.583 1.00 80.94 96 SER A C 1
ATOM 760 O O . SER A 1 96 ? -2.512 -12.315 21.948 1.00 80.94 96 SER A O 1
ATOM 762 N N . LEU A 1 97 ? -1.828 -10.274 22.488 1.00 83.44 97 LEU A N 1
ATOM 763 C CA . LEU A 1 97 ? -2.890 -9.604 21.743 1.00 83.44 97 LEU A CA 1
ATOM 764 C C . LEU A 1 97 ? -2.466 -9.269 20.311 1.00 83.44 97 LEU A C 1
ATOM 766 O O . LEU A 1 97 ? -1.277 -9.122 20.021 1.00 83.44 97 LEU A O 1
ATOM 770 N N . ASP A 1 98 ? -3.451 -9.116 19.429 1.00 84.62 98 ASP A N 1
ATOM 771 C CA . ASP A 1 98 ? -3.249 -8.520 18.109 1.00 84.62 98 ASP A CA 1
ATOM 772 C C . ASP A 1 98 ? -2.996 -7.006 18.244 1.00 84.62 98 ASP A C 1
ATOM 774 O O . ASP A 1 98 ? -3.921 -6.199 18.358 1.00 84.62 98 ASP A O 1
ATOM 778 N N . LEU A 1 99 ? -1.719 -6.613 18.289 1.00 87.75 99 LEU A N 1
ATOM 779 C CA . LEU A 1 99 ? -1.312 -5.219 18.480 1.00 87.75 99 LEU A CA 1
ATOM 780 C C . LEU A 1 99 ? -1.763 -4.296 17.331 1.00 87.75 99 LEU A C 1
ATOM 782 O O . LEU A 1 99 ? -2.260 -3.210 17.641 1.00 87.75 99 LEU A O 1
ATOM 786 N N . PRO A 1 100 ? -1.622 -4.672 16.042 1.00 87.62 100 PRO A N 1
ATOM 787 C CA . PRO A 1 100 ? -2.182 -3.906 14.929 1.00 87.62 100 PRO A CA 1
ATOM 788 C C . PRO A 1 100 ? -3.678 -3.596 15.062 1.00 87.62 100 PRO A C 1
ATOM 790 O O . PRO A 1 100 ? -4.053 -2.421 14.988 1.00 87.62 100 PRO A O 1
ATOM 793 N N . ALA A 1 101 ? -4.523 -4.604 15.308 1.00 86.38 101 ALA A N 1
ATOM 794 C CA . ALA A 1 101 ? -5.965 -4.389 15.450 1.00 86.38 101 ALA A CA 1
ATOM 795 C C . ALA A 1 101 ? -6.298 -3.566 16.704 1.00 86.38 101 ALA A C 1
ATOM 797 O O . ALA A 1 101 ? -7.033 -2.582 16.617 1.00 86.38 101 ALA A O 1
ATOM 798 N N . CYS A 1 102 ? -5.686 -3.882 17.855 1.00 88.19 102 CYS A N 1
ATOM 799 C CA . CYS A 1 102 ? -5.859 -3.105 19.092 1.00 88.19 102 CYS A CA 1
ATOM 800 C C . CYS A 1 102 ? -5.469 -1.632 18.906 1.00 88.19 102 CYS A C 1
ATOM 802 O O . CYS A 1 102 ? -6.169 -0.735 19.373 1.00 88.19 102 CYS A O 1
ATOM 804 N N . GLY A 1 103 ? -4.353 -1.373 18.220 1.00 89.19 103 GLY A N 1
ATOM 805 C CA . GLY A 1 103 ? -3.880 -0.022 17.933 1.00 89.19 103 GLY A CA 1
ATOM 806 C C . GLY A 1 103 ? -4.846 0.754 17.041 1.00 89.19 103 GLY A C 1
ATOM 807 O O . GLY A 1 103 ? -5.098 1.934 17.293 1.00 89.19 103 GLY A O 1
ATOM 808 N N . ARG A 1 104 ? -5.435 0.097 16.035 1.00 88.06 104 ARG A N 1
ATOM 809 C CA . ARG A 1 104 ? -6.454 0.727 15.191 1.00 88.06 104 ARG A CA 1
ATOM 810 C C . ARG A 1 104 ? -7.776 0.948 15.901 1.00 88.06 104 ARG A C 1
ATOM 812 O O . ARG A 1 104 ? -8.347 2.014 15.701 1.00 88.06 104 ARG A O 1
ATOM 819 N N . LEU A 1 105 ? -8.216 0.040 16.769 1.00 88.00 105 LEU A N 1
ATOM 820 C CA . LEU A 1 105 ? -9.389 0.290 17.605 1.00 88.00 105 LEU A CA 1
ATOM 821 C C . LEU A 1 105 ? -9.172 1.508 18.505 1.00 88.00 105 LEU A C 1
ATOM 823 O O . LEU A 1 105 ? -10.018 2.394 18.527 1.00 88.00 105 LEU A O 1
ATOM 827 N N . ILE A 1 106 ? -8.003 1.628 19.143 1.00 90.44 106 ILE A N 1
ATOM 828 C CA . ILE A 1 106 ? -7.661 2.824 19.932 1.00 90.44 106 ILE A CA 1
ATOM 829 C C . ILE A 1 106 ? -7.732 4.093 19.072 1.00 90.44 106 ILE A C 1
ATOM 831 O O . ILE A 1 106 ? -8.266 5.111 19.514 1.00 90.44 106 ILE A O 1
ATOM 835 N N . ARG A 1 107 ? -7.213 4.034 17.840 1.00 89.81 107 ARG A N 1
ATOM 836 C CA . ARG A 1 107 ? -7.246 5.153 16.891 1.00 89.81 107 ARG A CA 1
ATOM 837 C C . ARG A 1 107 ? -8.679 5.541 16.522 1.00 89.81 107 ARG A C 1
ATOM 839 O O . ARG A 1 107 ? -9.002 6.716 16.604 1.00 89.81 107 ARG A O 1
ATOM 846 N N . MET A 1 108 ? -9.532 4.581 16.172 1.00 88.12 108 MET A N 1
ATOM 847 C CA . MET A 1 108 ? -10.927 4.847 15.801 1.00 88.12 108 MET A CA 1
ATOM 848 C C . MET A 1 108 ? -11.745 5.374 16.978 1.00 88.12 108 MET A C 1
ATOM 850 O O . MET A 1 108 ? -12.471 6.350 16.831 1.00 88.12 108 MET A O 1
ATOM 854 N N . SER A 1 109 ? -11.590 4.794 18.172 1.00 87.62 109 SER A N 1
ATOM 855 C CA . SER A 1 109 ? -12.243 5.328 19.372 1.00 87.62 109 SER A CA 1
ATOM 856 C C . SER A 1 109 ? -11.792 6.763 19.664 1.00 87.62 109 SER A C 1
ATOM 858 O O . SER A 1 109 ? -12.596 7.578 20.109 1.00 87.62 109 SER A O 1
ATOM 860 N N . TRP A 1 110 ? -10.523 7.097 19.397 1.00 90.38 110 TRP A N 1
ATOM 861 C CA . TRP A 1 110 ? -10.035 8.471 19.503 1.00 90.38 110 TRP A CA 1
ATOM 862 C C . TRP A 1 110 ? -10.633 9.389 18.432 1.00 90.38 110 TRP A C 1
ATOM 864 O O . TRP A 1 110 ? -11.007 10.505 18.767 1.00 90.38 110 TRP A O 1
ATOM 874 N N . GLU A 1 111 ? -10.765 8.938 17.182 1.00 89.44 111 GLU A N 1
ATOM 875 C CA . GLU A 1 111 ? -11.409 9.709 16.105 1.00 89.44 111 GLU A CA 1
ATOM 876 C C . GLU A 1 111 ? -12.861 10.047 16.447 1.00 89.44 111 GLU A C 1
ATOM 878 O O . GLU A 1 111 ? -13.268 11.195 16.300 1.00 89.44 111 GLU A O 1
ATOM 883 N N . VAL A 1 112 ? -13.617 9.084 16.982 1.00 87.06 112 VAL A N 1
ATOM 884 C CA . VAL A 1 112 ? -14.999 9.317 17.428 1.00 87.06 112 VAL A CA 1
ATOM 885 C C . VAL A 1 112 ? -15.042 10.332 18.571 1.00 87.06 112 VAL A C 1
ATOM 887 O O . VAL A 1 112 ? -15.816 11.283 18.510 1.00 87.06 112 VAL A O 1
ATOM 890 N N . LEU A 1 113 ? -14.183 10.186 19.585 1.00 87.69 113 LEU A N 1
ATOM 891 C CA . LEU A 1 113 ? -14.084 11.160 20.680 1.00 87.69 113 LEU A CA 1
ATOM 892 C C . LEU A 1 113 ? -13.659 12.550 20.189 1.00 87.69 113 LEU A C 1
ATOM 894 O O . LEU A 1 113 ? -14.107 13.562 20.726 1.00 87.69 113 LEU A O 1
ATOM 898 N N . HIS A 1 114 ? -12.784 12.610 19.187 1.00 89.19 114 HIS A N 1
ATOM 899 C CA . HIS A 1 114 ? -12.334 13.860 18.593 1.00 89.19 114 HIS A CA 1
ATOM 900 C C . HIS A 1 114 ? -13.473 14.552 17.845 1.00 89.19 114 HIS A C 1
ATOM 902 O O . HIS A 1 114 ? -13.703 15.731 18.096 1.00 89.19 114 HIS A O 1
ATOM 908 N N . GLN A 1 115 ? -14.232 13.811 17.033 1.00 87.94 115 GLN A N 1
ATOM 909 C CA . GLN A 1 115 ? -15.416 14.329 16.347 1.00 87.94 115 GLN A CA 1
ATOM 910 C C . GLN A 1 115 ? -16.474 14.809 17.343 1.00 87.94 115 GLN A C 1
ATOM 912 O O . GLN A 1 115 ? -17.019 15.895 17.193 1.00 87.94 115 GLN A O 1
ATOM 917 N N . GLN A 1 116 ? -16.729 14.042 18.407 1.00 84.31 116 GLN A N 1
ATOM 918 C CA . GLN A 1 116 ? -17.644 14.456 19.473 1.00 84.31 116 GLN A CA 1
ATOM 919 C C . GLN A 1 116 ? -17.183 15.763 20.133 1.00 84.31 116 GLN A C 1
ATOM 921 O O . GLN A 1 116 ? -18.001 16.638 20.411 1.00 84.31 116 GLN A O 1
ATOM 926 N N . ALA A 1 117 ? -15.878 15.921 20.373 1.00 85.50 117 ALA A N 1
ATOM 927 C CA . ALA A 1 117 ? -15.321 17.149 20.931 1.00 85.50 117 ALA A CA 1
ATOM 928 C C . ALA A 1 117 ? -15.392 18.336 19.953 1.00 85.50 117 ALA A C 1
ATOM 930 O O . ALA A 1 117 ? -15.638 19.457 20.397 1.00 85.50 117 ALA A O 1
ATOM 931 N N . GLU A 1 118 ? -15.200 18.105 18.654 1.00 87.19 118 GLU A N 1
ATOM 932 C CA . GLU A 1 118 ? -15.353 19.114 17.598 1.00 87.19 118 GLU A CA 1
ATOM 933 C C . GLU A 1 118 ? -16.811 19.574 17.483 1.00 87.19 118 GLU A C 1
ATOM 935 O O . GLU A 1 118 ? -17.080 20.768 17.582 1.00 87.19 118 GLU A O 1
ATOM 940 N N . ASP A 1 119 ? -17.768 18.644 17.436 1.00 83.62 119 ASP A N 1
ATOM 941 C CA . ASP A 1 119 ? -19.203 18.955 17.416 1.00 83.62 119 ASP A CA 1
ATOM 942 C C . ASP A 1 119 ? -19.635 19.746 18.667 1.00 83.62 119 ASP A C 1
ATOM 944 O O . ASP A 1 119 ? -20.493 20.638 18.608 1.00 83.62 119 ASP A O 1
ATOM 948 N N . LEU A 1 120 ? -19.056 19.418 19.830 1.00 81.56 120 LEU A N 1
ATOM 949 C CA . LEU A 1 120 ? -19.254 20.181 21.063 1.00 81.56 120 LEU A CA 1
ATOM 950 C C . LEU A 1 120 ? -18.658 21.587 20.953 1.00 81.56 120 LEU A C 1
ATOM 952 O O . LEU A 1 120 ? -19.291 22.545 21.399 1.00 81.56 120 LEU A O 1
ATOM 956 N N . PHE A 1 121 ? -17.468 21.720 20.371 1.00 82.06 121 PHE A N 1
ATOM 957 C CA . PHE A 1 121 ? -16.794 22.999 20.186 1.00 82.06 121 PHE A CA 1
ATOM 958 C C . PHE A 1 121 ? -17.566 23.916 19.232 1.00 82.06 121 PHE A C 1
ATOM 960 O O . PHE A 1 121 ? -17.868 25.048 19.611 1.00 82.06 121 PHE A O 1
ATOM 967 N N . ASP A 1 122 ? -17.986 23.414 18.071 1.00 80.56 122 ASP A N 1
ATOM 968 C CA . ASP A 1 122 ? -18.804 24.147 17.100 1.00 80.56 122 ASP A CA 1
ATOM 969 C C . ASP A 1 122 ? -20.106 24.639 17.733 1.00 80.56 122 ASP A C 1
ATOM 971 O O . ASP A 1 122 ? -20.490 25.801 17.589 1.00 80.56 122 ASP A O 1
ATOM 975 N N . ARG A 1 123 ? -20.776 23.784 18.514 1.00 74.50 123 ARG A N 1
ATOM 976 C CA . ARG A 1 123 ? -22.001 24.168 19.225 1.00 74.50 123 ARG A CA 1
ATOM 977 C C . ARG A 1 123 ? -21.760 25.273 20.249 1.00 74.50 123 ARG A C 1
ATOM 979 O O . ARG A 1 123 ? -22.626 26.126 20.422 1.00 74.50 123 ARG A O 1
ATOM 986 N N . VAL A 1 124 ? -20.632 25.243 20.956 1.00 75.75 124 VAL A N 1
ATOM 987 C CA . VAL A 1 124 ? -20.265 26.294 21.915 1.00 75.75 124 VAL A CA 1
ATOM 988 C C . VAL A 1 124 ? -19.950 27.600 21.184 1.00 75.75 124 VAL A C 1
ATOM 990 O O . VAL A 1 124 ? -20.384 28.653 21.644 1.00 75.75 124 VAL A O 1
ATOM 993 N N . GLN A 1 125 ? -19.276 27.545 20.034 1.00 69.19 125 GLN A N 1
ATOM 994 C CA . GLN A 1 125 ? -18.980 28.728 19.221 1.00 69.19 125 GLN A CA 1
ATOM 995 C C . GLN A 1 125 ? -20.230 29.354 18.591 1.00 69.19 125 GLN A C 1
ATOM 997 O O . GLN A 1 125 ? -20.361 30.573 18.606 1.00 69.19 125 GLN A O 1
ATOM 1002 N N . TYR A 1 126 ? -21.191 28.550 18.125 1.00 58.44 126 TYR A N 1
ATOM 1003 C CA . TYR A 1 126 ? -22.471 29.049 17.595 1.00 58.44 126 TYR A CA 1
ATOM 1004 C C . TYR A 1 126 ? -23.331 29.792 18.633 1.00 58.44 126 TYR A C 1
ATOM 1006 O O . TYR A 1 126 ? -24.280 30.475 18.261 1.00 58.44 126 TYR A O 1
ATOM 1014 N N . VAL A 1 127 ? -23.026 29.669 19.929 1.00 56.75 127 VAL A N 1
ATOM 1015 C CA . VAL A 1 127 ? -23.701 30.427 20.997 1.00 56.75 127 VAL A CA 1
ATOM 1016 C C . VAL A 1 127 ? -23.047 31.800 21.228 1.00 56.75 127 VAL A C 1
ATOM 1018 O O . VAL A 1 127 ? -23.687 32.664 21.821 1.00 56.75 127 VAL A O 1
ATOM 1021 N N . ASP A 1 128 ? -21.820 32.028 20.743 1.00 51.00 128 ASP A N 1
ATOM 1022 C CA . ASP A 1 128 ? -21.061 33.279 20.932 1.00 51.00 128 ASP A CA 1
ATOM 1023 C C . ASP A 1 128 ? -21.121 34.232 19.724 1.00 51.00 128 ASP A C 1
ATOM 1025 O O . ASP A 1 128 ? -20.574 35.332 19.777 1.00 51.00 128 ASP A O 1
ATOM 1029 N N . ASP A 1 129 ? -21.829 33.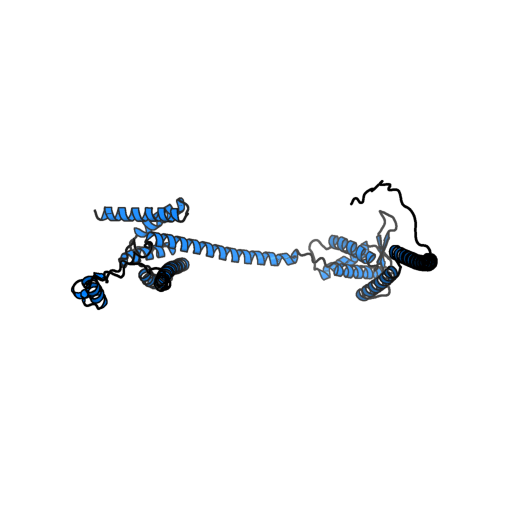871 18.646 1.00 51.78 129 ASP A N 1
ATOM 1030 C CA . ASP A 1 129 ? -22.137 34.829 17.579 1.00 51.78 129 ASP A CA 1
ATOM 1031 C C . ASP A 1 129 ? -23.302 35.734 18.008 1.00 51.78 129 ASP A C 1
ATOM 1033 O O . ASP A 1 129 ? -24.439 35.645 17.539 1.00 51.78 129 ASP A O 1
ATOM 1037 N N . GLY A 1 130 ? -23.021 36.595 18.987 1.00 54.53 130 GLY A N 1
ATOM 1038 C CA . GLY A 1 130 ? -23.894 37.665 19.458 1.00 54.53 130 GLY A CA 1
ATOM 1039 C C . GLY A 1 130 ? -24.058 38.788 18.432 1.00 54.53 130 GLY A C 1
ATOM 1040 O O . GLY A 1 130 ? -23.985 39.955 18.807 1.00 54.53 130 GLY A O 1
ATOM 1041 N N . SER A 1 131 ? -24.232 38.463 17.148 1.00 54.94 131 SER A N 1
ATOM 1042 C CA . SER A 1 131 ? -24.239 39.444 16.063 1.00 54.94 131 SER A CA 1
ATOM 1043 C C . SER A 1 131 ? -25.315 39.208 14.999 1.00 54.94 131 SER A C 1
ATOM 1045 O O . SER A 1 131 ? -25.024 39.217 13.815 1.00 54.94 131 SER A O 1
ATOM 1047 N N . ASP A 1 132 ? -26.585 39.055 15.404 1.00 51.41 132 ASP A N 1
ATOM 1048 C CA . ASP A 1 132 ? -27.689 39.397 14.475 1.00 51.41 132 ASP A CA 1
ATOM 1049 C C . ASP A 1 132 ? -29.080 39.660 15.089 1.00 51.41 132 ASP A C 1
ATOM 1051 O O . ASP A 1 132 ? -30.045 39.886 14.362 1.00 51.41 132 ASP A O 1
ATOM 1055 N N . TRP A 1 133 ? -29.232 39.697 16.419 1.00 51.47 133 TRP A N 1
ATOM 1056 C CA . TRP A 1 133 ? -30.511 40.101 17.038 1.00 51.47 133 TRP A CA 1
ATOM 1057 C C . TRP A 1 133 ? -30.552 41.555 17.521 1.00 51.47 133 TRP A C 1
ATOM 1059 O O . TRP A 1 133 ? -31.545 41.953 18.127 1.00 51.47 133 TRP A O 1
ATOM 1069 N N . GLU A 1 134 ? -29.521 42.363 17.253 1.00 50.56 134 GLU A N 1
ATOM 1070 C CA . GLU A 1 134 ? -29.475 43.741 17.766 1.00 50.56 134 GLU A CA 1
ATOM 1071 C C . GLU A 1 134 ? -30.171 44.778 16.861 1.00 50.56 134 GLU A C 1
ATOM 1073 O O . GLU A 1 134 ? -30.528 45.840 17.360 1.00 50.56 134 GLU A O 1
ATOM 1078 N N . ASP A 1 135 ? -30.491 44.475 15.593 1.00 52.06 135 ASP A N 1
ATOM 1079 C CA . ASP A 1 135 ? -30.913 45.533 14.650 1.00 52.06 135 ASP A CA 1
ATOM 1080 C C . ASP A 1 135 ? -32.318 45.416 14.004 1.00 52.06 135 ASP A C 1
ATOM 1082 O O . ASP A 1 135 ? -32.694 46.318 13.253 1.00 52.06 135 ASP A O 1
ATOM 1086 N N . GLU A 1 136 ? -33.166 44.414 14.309 1.00 51.56 136 GLU A N 1
ATOM 1087 C CA . GLU A 1 136 ? -34.513 44.328 13.675 1.00 51.56 136 GLU A CA 1
ATOM 1088 C C . GLU A 1 136 ? -35.726 44.054 14.599 1.00 51.56 136 GLU A C 1
ATOM 1090 O O . GLU A 1 136 ? -36.859 43.956 14.127 1.00 51.56 136 GLU A O 1
ATOM 1095 N N . LEU A 1 137 ? -35.576 44.036 15.930 1.00 50.41 137 LEU A N 1
ATOM 1096 C CA . LEU A 1 137 ? -36.715 43.888 16.867 1.00 50.41 137 LEU A CA 1
ATOM 1097 C C . LEU A 1 137 ? -37.110 45.183 17.589 1.00 50.41 137 LEU A C 1
ATOM 1099 O O . LEU A 1 137 ? -37.489 45.192 18.756 1.00 50.41 137 LEU A O 1
ATOM 1103 N N . GLY A 1 138 ? -37.145 46.289 16.848 1.00 54.31 138 GLY A N 1
ATOM 1104 C CA . GLY A 1 138 ? -37.759 47.544 17.286 1.00 54.31 138 GLY A CA 1
ATOM 1105 C C . GLY A 1 138 ? -39.296 47.536 17.293 1.00 54.31 138 GLY A C 1
ATOM 1106 O O . GLY A 1 138 ? -39.888 48.509 16.833 1.00 54.31 138 GLY A O 1
ATOM 1107 N N . PHE A 1 139 ? -39.972 46.475 17.760 1.00 46.03 139 PHE A N 1
ATOM 1108 C CA . PHE A 1 139 ? -41.446 46.432 17.787 1.00 46.03 139 PHE A CA 1
ATOM 1109 C C . PHE A 1 139 ? -42.044 45.691 19.006 1.00 46.03 139 PHE A C 1
ATOM 1111 O O . PHE A 1 139 ? -42.352 44.503 18.965 1.00 46.03 139 PHE A O 1
ATOM 1118 N N . GLY A 1 140 ? -42.336 46.453 20.067 1.00 53.09 140 GLY A N 1
ATOM 1119 C CA . GLY A 1 140 ? -43.652 46.400 20.729 1.00 53.09 140 GLY A CA 1
ATOM 1120 C C . GLY A 1 140 ? -43.919 45.387 21.851 1.00 53.09 140 GLY A C 1
ATOM 1121 O O . GLY A 1 140 ? -45.061 45.335 22.297 1.00 53.09 140 GLY A O 1
ATOM 1122 N N . TRP A 1 141 ? -42.928 44.634 22.336 1.00 55.00 141 TRP A N 1
ATOM 1123 C CA . TRP A 1 141 ? -43.073 43.738 23.507 1.00 55.00 141 TRP A CA 1
ATOM 1124 C C . TRP A 1 141 ? -42.405 44.262 24.791 1.00 55.00 141 TRP A C 1
ATOM 1126 O O . TRP A 1 141 ? -42.495 43.636 25.838 1.00 55.00 141 TRP A O 1
ATOM 1136 N N . GLU A 1 142 ? -41.770 45.432 24.732 1.00 52.72 142 GLU A N 1
ATOM 1137 C CA . GLU A 1 142 ? -40.985 46.014 25.832 1.00 52.72 142 GLU A CA 1
ATOM 1138 C C . GLU A 1 142 ? -41.811 46.892 26.798 1.00 52.72 142 GLU A C 1
ATOM 1140 O O . GLU A 1 142 ? -41.260 47.581 27.654 1.00 52.72 142 GLU A O 1
ATOM 1145 N N . ALA A 1 143 ? -43.138 46.935 26.634 1.00 54.16 143 ALA A N 1
ATOM 1146 C CA . ALA A 1 143 ? -43.976 47.947 27.284 1.00 54.16 143 ALA A CA 1
ATOM 1147 C C . ALA A 1 143 ? -44.672 47.491 28.577 1.00 54.16 143 ALA A C 1
ATOM 1149 O O . ALA A 1 143 ? -45.059 48.352 29.362 1.00 54.16 143 ALA A O 1
ATOM 1150 N N . ASP A 1 144 ? -44.776 46.186 28.836 1.00 60.34 144 ASP A N 1
ATOM 1151 C CA . ASP A 1 144 ? -45.413 45.658 30.047 1.00 60.34 144 ASP A CA 1
ATOM 1152 C C . ASP A 1 144 ? -44.402 44.820 30.846 1.00 60.34 144 ASP A C 1
ATOM 1154 O O . ASP A 1 144 ? -44.549 43.608 30.998 1.00 60.34 144 ASP A O 1
ATOM 1158 N N . TYR A 1 145 ? -43.340 45.458 31.352 1.00 60.38 145 TYR A N 1
ATOM 1159 C CA . TYR A 1 145 ? -42.529 44.839 32.403 1.00 60.38 145 TYR A CA 1
ATOM 1160 C C . TYR A 1 145 ? -43.405 44.689 33.648 1.00 60.38 145 TYR A C 1
ATOM 1162 O O . TYR A 1 145 ? -43.710 45.662 34.336 1.00 60.38 145 TYR A O 1
ATOM 1170 N N . ASN A 1 146 ? -43.840 43.466 33.927 1.00 72.38 146 ASN A N 1
ATOM 1171 C CA . ASN A 1 146 ? -44.402 43.135 35.221 1.00 72.38 146 ASN A CA 1
ATOM 1172 C C . ASN A 1 146 ? -43.253 43.125 36.238 1.00 72.38 146 ASN A C 1
ATOM 1174 O O . ASN A 1 146 ? -42.327 42.319 36.124 1.00 72.38 146 ASN A O 1
ATOM 1178 N N . ASP A 1 147 ? -43.310 44.021 37.224 1.00 76.94 147 ASP A N 1
ATOM 1179 C CA . ASP A 1 147 ? -42.304 44.112 38.284 1.00 76.94 147 ASP A CA 1
ATOM 1180 C C . ASP A 1 147 ? -42.087 42.752 38.975 1.00 76.94 147 ASP A C 1
ATOM 1182 O O . ASP A 1 147 ? -40.960 42.430 39.348 1.00 76.94 147 ASP A O 1
ATOM 1186 N N . GLU A 1 148 ? -43.125 41.912 39.096 1.00 76.75 148 GLU A N 1
ATOM 1187 C CA . GLU A 1 148 ? -43.012 40.567 39.683 1.00 76.75 148 GLU A CA 1
ATOM 1188 C C . GLU A 1 148 ? -42.127 39.628 38.846 1.00 76.75 148 GLU A C 1
ATOM 1190 O O . GLU A 1 148 ? -41.300 38.903 39.404 1.00 76.75 148 GLU A O 1
ATOM 1195 N N . ASP A 1 149 ? -42.233 39.686 37.518 1.00 78.94 149 ASP A N 1
ATOM 1196 C CA . ASP A 1 149 ? -41.439 38.855 36.606 1.00 78.94 149 ASP A CA 1
ATOM 1197 C C . ASP A 1 149 ? -39.977 39.339 36.549 1.00 78.94 149 ASP A C 1
ATOM 1199 O O . ASP A 1 149 ? -39.034 38.537 36.502 1.00 78.94 149 ASP A O 1
ATOM 1203 N N . PHE A 1 150 ? -39.762 40.657 36.637 1.00 80.31 150 PHE A N 1
ATOM 1204 C CA . PHE A 1 150 ? -38.425 41.239 36.775 1.00 80.31 150 PHE A CA 1
ATOM 1205 C C . PHE A 1 150 ? -37.763 40.831 38.098 1.00 80.31 150 PHE A C 1
ATOM 1207 O O . PHE A 1 150 ? -36.596 40.437 38.114 1.00 80.31 150 PHE A O 1
ATOM 1214 N N . PHE A 1 151 ? -38.501 40.870 39.213 1.00 82.06 151 PHE A N 1
ATOM 1215 C CA . PHE A 1 151 ? -37.989 40.400 40.500 1.00 82.06 151 PHE A CA 1
ATOM 1216 C C . PHE A 1 151 ? -37.648 38.908 40.457 1.00 82.06 151 PHE A C 1
ATOM 1218 O O . PHE A 1 151 ? -36.551 38.537 40.861 1.00 82.06 151 PHE A O 1
ATOM 1225 N N . PHE A 1 152 ? -38.527 38.066 39.908 1.00 81.44 152 PHE A N 1
ATOM 1226 C CA . PHE A 1 152 ? -38.297 36.623 39.805 1.00 81.44 152 PHE A CA 1
ATOM 1227 C C . PHE A 1 152 ? -37.024 36.281 39.017 1.00 81.44 152 PHE A C 1
ATOM 1229 O O . PHE A 1 152 ? -36.177 35.521 39.493 1.00 81.44 152 PHE A O 1
ATOM 1236 N N . THR A 1 153 ? -36.849 36.877 37.835 1.00 79.88 153 THR A N 1
ATOM 1237 C CA . THR A 1 153 ? -35.666 36.638 36.990 1.00 79.88 153 THR A CA 1
ATOM 1238 C C . THR A 1 153 ? -34.378 37.134 37.643 1.00 79.88 153 THR A C 1
ATOM 1240 O O . THR A 1 153 ? -33.362 36.438 37.601 1.00 79.88 153 THR A O 1
ATOM 1243 N N . ASN A 1 154 ? -34.413 38.291 38.309 1.00 81.56 154 ASN A N 1
ATOM 1244 C CA . ASN A 1 154 ? -33.246 38.847 38.989 1.00 81.56 154 ASN A CA 1
ATOM 1245 C C . ASN A 1 154 ? -32.865 38.035 40.243 1.00 81.56 154 ASN A C 1
ATOM 1247 O O . ASN A 1 154 ? -31.684 37.810 40.486 1.00 81.56 154 ASN A O 1
ATOM 1251 N N . THR A 1 155 ? -33.841 37.516 40.997 1.00 81.19 155 THR A N 1
ATOM 1252 C CA . THR A 1 155 ? -33.598 36.615 42.141 1.00 81.19 155 THR A CA 1
ATOM 1253 C C . THR A 1 155 ? -33.001 35.274 41.699 1.00 81.19 155 THR A C 1
ATOM 1255 O O . THR A 1 155 ? -32.120 34.747 42.377 1.00 81.19 155 THR A O 1
ATOM 1258 N N . ILE A 1 156 ? -33.413 34.743 40.540 1.00 80.75 156 ILE A N 1
ATOM 1259 C CA . ILE A 1 156 ? -32.785 33.553 39.940 1.00 80.75 156 ILE A CA 1
ATOM 1260 C C . ILE A 1 156 ? -31.347 33.851 39.500 1.00 80.75 156 ILE A C 1
ATOM 1262 O O . ILE A 1 156 ? -30.446 33.073 39.797 1.00 80.75 156 ILE A O 1
ATOM 1266 N N . LEU A 1 157 ? -31.111 34.984 38.833 1.00 79.19 157 LEU A N 1
ATOM 1267 C CA . LEU A 1 157 ? -29.778 35.374 38.356 1.00 79.19 157 LEU A CA 1
ATOM 1268 C C . LEU A 1 157 ? -28.790 35.662 39.494 1.00 79.19 157 LEU A C 1
ATOM 1270 O O . LEU A 1 157 ? -27.600 35.388 39.353 1.00 79.19 157 LEU A O 1
ATOM 1274 N N . GLN A 1 158 ? -29.268 36.212 40.611 1.00 79.62 158 GLN A N 1
ATOM 1275 C CA . GLN A 1 158 ? -28.449 36.509 41.790 1.00 79.62 158 GLN A CA 1
ATOM 1276 C C . GLN A 1 158 ? -28.185 35.274 42.668 1.00 79.62 158 GLN A C 1
ATOM 1278 O O . GLN A 1 158 ? -27.353 35.351 43.569 1.00 79.62 158 GLN A O 1
ATOM 1283 N N . GLY A 1 159 ? -28.838 34.138 42.390 1.00 71.00 159 GLY A N 1
ATOM 1284 C CA . GLY A 1 159 ? -28.652 32.879 43.121 1.00 71.00 159 GLY A CA 1
ATOM 1285 C C . GLY A 1 159 ? -29.436 32.778 44.434 1.00 71.00 159 GLY A C 1
ATOM 1286 O O . GLY A 1 159 ? -29.356 31.762 45.114 1.00 71.00 159 GLY A O 1
ATOM 1287 N N . ASP A 1 160 ? -30.243 33.782 44.781 1.00 76.38 160 ASP A N 1
ATOM 1288 C CA . ASP A 1 160 ? -31.081 33.772 45.989 1.00 76.38 160 ASP A CA 1
ATOM 1289 C C . ASP A 1 160 ? -32.277 32.800 45.870 1.00 76.38 160 ASP A C 1
ATOM 1291 O O . ASP A 1 160 ? -32.884 32.419 46.871 1.00 76.38 160 ASP A O 1
ATOM 1295 N N . ALA A 1 161 ? -32.628 32.378 44.648 1.00 72.88 161 ALA A N 1
ATOM 1296 C CA . ALA A 1 161 ? -33.691 31.400 44.394 1.00 72.88 161 ALA A CA 1
ATOM 1297 C C . ALA A 1 161 ? -33.243 29.932 44.547 1.00 72.88 161 ALA A C 1
ATOM 1299 O O . ALA A 1 161 ? -34.096 29.044 44.531 1.00 72.88 161 ALA A O 1
ATOM 1300 N N . ASP A 1 162 ? -31.942 29.669 44.708 1.00 68.12 162 ASP A N 1
ATOM 1301 C CA . ASP A 1 162 ? -31.357 28.317 44.713 1.00 68.12 162 ASP A CA 1
ATOM 1302 C C . ASP A 1 162 ? -31.847 27.473 45.910 1.00 68.12 162 ASP A C 1
ATOM 1304 O O . ASP A 1 162 ? -32.003 26.258 45.825 1.00 68.12 162 ASP A O 1
ATOM 1308 N N . GLU A 1 163 ? -32.215 28.129 47.017 1.00 71.31 163 GLU A N 1
ATOM 1309 C CA . GLU A 1 163 ? -32.791 27.479 48.206 1.00 71.31 163 GLU A CA 1
ATOM 1310 C C . GLU A 1 163 ? -34.230 26.970 47.975 1.00 71.31 163 GLU A C 1
ATOM 1312 O O . GLU A 1 163 ? -34.672 26.013 48.615 1.00 71.31 163 GLU A O 1
ATOM 1317 N N . PHE A 1 164 ? -34.967 27.586 47.043 1.00 73.44 164 PHE A N 1
ATOM 1318 C CA . PHE A 1 164 ? -36.363 27.249 46.735 1.00 73.44 164 PHE A CA 1
ATOM 1319 C C . PHE A 1 164 ? -36.516 26.450 45.434 1.00 73.44 164 PHE A C 1
ATOM 1321 O O . PHE A 1 164 ? -37.518 25.753 45.262 1.00 73.44 164 PHE A O 1
ATOM 1328 N N . LEU A 1 165 ? -35.548 26.564 44.520 1.00 71.94 165 LEU A N 1
ATOM 1329 C CA . LEU A 1 165 ? -35.565 25.992 43.173 1.00 71.94 165 LEU A CA 1
ATOM 1330 C C . LEU A 1 165 ? -34.179 25.426 42.771 1.00 71.94 165 LEU A C 1
ATOM 1332 O O . LEU A 1 165 ? -33.644 25.841 41.741 1.00 71.94 165 LEU A O 1
ATOM 1336 N N . PRO A 1 166 ? -33.614 24.466 43.531 1.00 67.69 166 PRO A N 1
ATOM 1337 C CA . PRO A 1 166 ? -32.242 23.974 43.329 1.00 67.69 166 PRO A CA 1
ATOM 1338 C C . PRO A 1 166 ? -32.007 23.367 41.932 1.00 67.69 166 PRO A C 1
ATOM 1340 O O . PRO A 1 166 ? -30.991 23.615 41.293 1.00 67.69 166 PRO A O 1
ATOM 1343 N N . ASP A 1 167 ? -32.996 22.656 41.384 1.00 65.50 167 ASP A N 1
ATOM 1344 C CA . ASP A 1 167 ? -32.846 21.944 40.104 1.00 65.50 167 ASP A CA 1
ATOM 1345 C C . ASP A 1 167 ? -33.172 22.805 38.864 1.00 65.50 167 ASP A C 1
ATOM 1347 O O . ASP A 1 167 ? -33.082 22.319 37.732 1.00 65.50 167 ASP A O 1
ATOM 1351 N N . LEU A 1 168 ? -33.593 24.068 39.031 1.00 71.31 168 LEU A N 1
ATOM 1352 C CA . LEU A 1 168 ? -34.122 24.885 37.924 1.00 71.31 168 LEU A CA 1
ATOM 1353 C C . LEU A 1 168 ? -33.067 25.158 36.842 1.00 71.31 168 LEU A C 1
ATOM 1355 O O . LEU A 1 168 ? -33.386 25.192 35.653 1.00 71.31 168 LEU A O 1
ATOM 1359 N N . LEU A 1 169 ? -31.816 25.354 37.261 1.00 63.88 169 LEU A N 1
ATOM 1360 C CA . LEU A 1 169 ? -30.680 25.622 36.376 1.00 63.88 169 LEU A CA 1
ATOM 1361 C C . LEU A 1 169 ? -29.693 24.451 36.302 1.00 63.88 169 LEU A C 1
ATOM 1363 O O . LEU A 1 169 ? -28.880 24.405 35.376 1.00 63.88 169 LEU A O 1
ATOM 1367 N N . GLU A 1 170 ? -29.772 23.503 37.240 1.00 60.56 170 GLU A N 1
ATOM 1368 C CA . GLU A 1 170 ? -28.838 22.377 37.340 1.00 60.56 170 GLU A CA 1
ATOM 1369 C C . GLU A 1 170 ? -28.991 21.412 36.153 1.00 60.56 170 GLU A C 1
ATOM 1371 O O . GLU A 1 170 ? -28.006 20.909 35.612 1.00 60.56 170 GLU A O 1
ATOM 1376 N N . ASN A 1 171 ? -30.216 21.288 35.633 1.00 50.78 171 ASN A N 1
ATOM 1377 C CA . ASN A 1 171 ? -30.511 20.541 34.418 1.00 50.78 171 ASN A CA 1
ATOM 1378 C C . ASN A 1 171 ? -30.897 21.480 33.271 1.00 50.78 171 ASN A C 1
ATOM 1380 O O . ASN A 1 171 ? -32.018 21.434 32.757 1.00 50.78 171 ASN A O 1
ATOM 1384 N N . ARG A 1 172 ? -29.946 22.292 32.777 1.00 48.91 172 ARG A N 1
ATOM 1385 C CA . ARG A 1 172 ? -29.992 22.675 31.355 1.00 48.91 172 ARG A CA 1
ATOM 1386 C C . ARG A 1 172 ? -30.094 21.354 30.605 1.00 48.91 172 ARG A C 1
ATOM 1388 O O . ARG A 1 172 ? -29.115 20.615 30.605 1.00 48.91 172 ARG A O 1
ATOM 1395 N N . VAL A 1 173 ? -31.265 21.051 30.039 1.00 48.44 173 VAL A N 1
ATOM 1396 C CA . VAL A 1 173 ? -31.510 19.856 29.224 1.00 48.44 173 VAL A CA 1
ATOM 1397 C C . VAL A 1 173 ? -30.517 19.901 28.069 1.00 48.44 173 VAL A C 1
ATOM 1399 O O . VAL A 1 173 ? -30.769 20.477 27.010 1.00 48.44 173 VAL A O 1
ATOM 1402 N N . ARG A 1 174 ? -29.326 19.358 28.312 1.00 55.06 174 ARG A N 1
ATOM 1403 C CA . ARG A 1 174 ? -28.388 18.988 27.275 1.00 55.06 174 ARG A CA 1
ATOM 1404 C C . ARG A 1 174 ? -29.129 17.880 26.554 1.00 55.06 174 ARG A C 1
ATOM 1406 O O . ARG A 1 174 ? -29.523 16.900 27.176 1.00 55.06 174 ARG A O 1
ATOM 1413 N N . ARG A 1 175 ? -29.443 18.086 25.276 1.00 53.38 175 ARG A N 1
ATOM 1414 C CA . ARG A 1 175 ? -29.897 16.963 24.458 1.00 53.38 175 ARG A CA 1
ATOM 1415 C C . ARG A 1 175 ? -28.805 15.907 24.550 1.00 53.38 175 ARG A C 1
ATOM 1417 O O . ARG A 1 175 ? -27.642 16.274 24.362 1.00 53.38 175 ARG A O 1
ATOM 1424 N N . ASP A 1 176 ? -29.201 14.680 24.878 1.00 53.34 176 ASP A N 1
ATOM 1425 C CA . ASP A 1 176 ? -28.276 13.562 25.002 1.00 53.34 176 ASP A CA 1
ATOM 1426 C C . ASP A 1 176 ? -27.368 13.517 23.771 1.00 53.34 176 ASP A C 1
ATOM 1428 O O . ASP A 1 176 ? -27.783 13.745 22.628 1.00 53.34 176 ASP A O 1
ATOM 1432 N N . GLU A 1 177 ? -26.086 13.377 24.064 1.00 58.75 177 GLU A N 1
ATOM 1433 C CA . GLU A 1 177 ? -24.979 13.559 23.146 1.00 58.75 177 GLU A CA 1
ATOM 1434 C C . GLU A 1 177 ? -24.970 12.425 22.117 1.00 58.75 177 GLU A C 1
ATOM 1436 O O . GLU A 1 177 ? -24.686 11.285 22.457 1.00 58.75 177 GLU A O 1
ATOM 1441 N N . GLY A 1 178 ? -25.265 12.737 20.852 1.00 64.50 178 GLY A N 1
ATOM 1442 C CA . GLY A 1 178 ? -25.089 11.805 19.733 1.00 64.50 178 GLY A CA 1
ATOM 1443 C C . GLY A 1 178 ? -25.825 10.463 19.868 1.00 64.50 178 GLY A C 1
ATOM 1444 O O . GLY A 1 178 ? -26.680 10.255 20.726 1.00 64.50 178 GLY A O 1
ATOM 1445 N N . ARG A 1 179 ? -25.527 9.532 18.956 1.00 75.25 179 ARG A N 1
ATOM 1446 C CA . ARG A 1 179 ? -25.938 8.129 19.103 1.00 75.25 179 ARG A CA 1
ATOM 1447 C C . ARG A 1 179 ? -24.972 7.470 20.099 1.00 75.25 179 ARG A C 1
ATOM 1449 O O . ARG A 1 179 ? -23.765 7.600 19.888 1.00 75.25 179 ARG A O 1
ATOM 1456 N N . PRO A 1 180 ? -25.458 6.774 21.142 1.00 79.88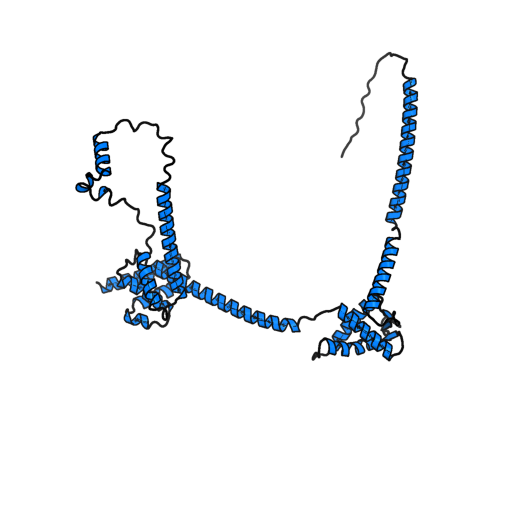 180 PRO A N 1
ATOM 1457 C CA . PRO A 1 180 ? -24.579 6.075 22.070 1.00 79.88 180 PRO A CA 1
ATOM 1458 C C . PRO A 1 180 ? -23.819 4.965 21.342 1.00 79.88 180 PRO A C 1
ATOM 1460 O O . PRO A 1 180 ? -24.378 4.290 20.472 1.00 79.88 180 PRO A O 1
ATOM 1463 N N . VAL A 1 181 ? -22.548 4.780 21.702 1.00 83.25 181 VAL A N 1
ATOM 1464 C CA . VAL A 1 181 ? -21.725 3.698 21.154 1.00 83.25 181 VAL A CA 1
ATOM 1465 C C . VAL A 1 181 ? -22.060 2.410 21.891 1.00 83.25 181 VAL A C 1
ATOM 1467 O O . VAL A 1 181 ? -21.966 2.334 23.118 1.00 83.25 181 VAL A O 1
ATOM 1470 N N . THR A 1 182 ? -22.452 1.394 21.129 1.00 86.31 182 THR A N 1
ATOM 1471 C CA . THR A 1 182 ? -22.838 0.084 21.670 1.00 86.31 182 THR A CA 1
ATOM 1472 C C . THR A 1 182 ? -21.662 -0.892 21.673 1.00 86.31 182 THR A C 1
ATOM 1474 O O . THR A 1 182 ? -20.716 -0.762 20.892 1.00 86.31 182 THR A O 1
ATOM 1477 N N . LEU A 1 183 ? -21.735 -1.927 22.512 1.00 84.94 183 LEU A N 1
ATOM 1478 C CA . LEU A 1 183 ? -20.766 -3.029 22.519 1.00 84.94 183 LEU A CA 1
ATOM 1479 C C . LEU A 1 183 ? -20.638 -3.685 21.141 1.00 84.94 183 LEU A C 1
ATOM 1481 O O . LEU A 1 183 ? -19.540 -4.018 20.703 1.00 84.94 183 LEU A O 1
ATOM 1485 N N . VAL A 1 184 ? -21.766 -3.853 20.457 1.00 84.81 184 VAL A N 1
ATOM 1486 C CA . VAL A 1 184 ? -21.830 -4.459 19.126 1.00 84.81 184 VAL A CA 1
ATOM 1487 C C . VAL A 1 184 ? -21.070 -3.619 18.105 1.00 84.81 184 VAL A C 1
ATOM 1489 O O . VAL A 1 184 ? -20.303 -4.157 17.313 1.00 84.81 184 VAL A O 1
ATOM 1492 N N . GLU A 1 185 ? -21.217 -2.299 18.166 1.00 86.19 185 GLU A N 1
ATOM 1493 C CA . GLU A 1 185 ? -20.487 -1.370 17.306 1.00 86.19 185 GLU A CA 1
ATOM 1494 C C . GLU A 1 185 ? -18.979 -1.394 17.584 1.00 86.19 185 GLU A C 1
ATOM 1496 O O . GLU A 1 185 ? -18.193 -1.372 16.641 1.00 86.19 185 GLU A O 1
ATOM 1501 N N . LEU A 1 186 ? -18.559 -1.543 18.847 1.00 86.31 186 LEU A N 1
ATOM 1502 C CA . LEU A 1 186 ? -17.143 -1.749 19.175 1.00 86.31 186 LEU A CA 1
ATOM 1503 C C . LEU A 1 186 ? -16.601 -3.074 18.634 1.00 86.31 186 LEU A C 1
ATOM 1505 O O . LEU A 1 186 ? -15.474 -3.102 18.148 1.00 86.31 186 LEU A O 1
ATOM 1509 N N . LEU A 1 187 ? -17.370 -4.163 18.711 1.00 87.00 187 LEU A N 1
ATOM 1510 C CA . LEU A 1 187 ? -16.959 -5.470 18.185 1.00 87.00 187 LEU A CA 1
ATOM 1511 C C . LEU A 1 187 ? -16.909 -5.482 16.653 1.00 87.00 187 LEU A C 1
ATOM 1513 O O . LEU A 1 187 ? -15.973 -6.044 16.089 1.00 87.00 187 LEU A O 1
ATOM 1517 N N . SER A 1 188 ? -17.869 -4.825 15.997 1.00 86.31 188 SER A N 1
ATOM 1518 C CA . SER A 1 188 ? -17.880 -4.607 14.547 1.00 86.31 188 SER A CA 1
ATOM 1519 C C . SER A 1 188 ? -16.671 -3.781 14.117 1.00 86.31 188 SER A C 1
ATOM 1521 O O . SER A 1 188 ? -15.886 -4.234 13.295 1.00 86.31 188 SER A O 1
ATOM 1523 N N . ALA A 1 189 ? -16.441 -2.627 14.751 1.00 87.25 189 ALA A N 1
ATOM 1524 C CA . ALA A 1 189 ? -15.272 -1.801 14.465 1.00 87.25 189 ALA A CA 1
ATOM 1525 C C . ALA A 1 189 ? -13.965 -2.565 14.737 1.00 87.25 189 ALA A C 1
ATOM 1527 O O . ALA A 1 189 ? -12.984 -2.426 14.012 1.00 87.25 189 ALA A O 1
ATOM 1528 N N . PHE A 1 190 ? -13.928 -3.409 15.770 1.00 87.75 190 PHE A N 1
ATOM 1529 C CA . PHE A 1 190 ? -12.762 -4.240 16.045 1.00 87.75 190 PHE A CA 1
ATOM 1530 C C . PHE A 1 190 ? -12.483 -5.257 14.931 1.00 87.75 190 PHE A C 1
ATOM 1532 O O . PHE A 1 190 ? -11.317 -5.455 14.581 1.00 87.75 190 PHE A O 1
ATOM 1539 N N . LYS A 1 191 ? -13.529 -5.874 14.367 1.00 88.25 191 LYS A N 1
ATOM 1540 C CA . LYS A 1 191 ? -13.420 -6.757 13.199 1.00 88.25 191 LYS A CA 1
ATOM 1541 C C . LYS A 1 191 ? -12.863 -5.992 11.999 1.00 88.25 191 LYS A C 1
ATOM 1543 O O . LYS A 1 191 ? -11.818 -6.387 11.488 1.00 88.25 191 LYS A O 1
ATOM 1548 N N . ASP A 1 192 ? -13.457 -4.847 11.660 1.00 88.06 192 ASP A N 1
ATOM 1549 C CA . ASP A 1 192 ? -12.995 -3.983 10.563 1.00 88.06 192 ASP A CA 1
ATOM 1550 C C . ASP A 1 192 ? -11.511 -3.608 10.734 1.00 88.06 192 ASP A C 1
ATOM 1552 O O . ASP A 1 192 ? -10.699 -3.698 9.811 1.00 88.06 192 ASP A O 1
ATOM 1556 N N . ALA A 1 193 ? -11.109 -3.261 11.962 1.00 88.44 193 ALA A N 1
ATOM 1557 C CA . ALA A 1 193 ? -9.722 -2.947 12.282 1.00 88.44 193 ALA A CA 1
ATOM 1558 C C . ALA A 1 193 ? -8.765 -4.134 12.124 1.00 88.44 193 ALA A C 1
ATOM 1560 O O . ALA A 1 193 ? -7.574 -3.891 11.905 1.00 88.44 193 ALA A O 1
ATOM 1561 N N . SER A 1 194 ? -9.225 -5.374 12.272 1.00 87.31 194 SER A N 1
ATOM 1562 C CA . SER A 1 194 ? -8.412 -6.575 12.067 1.00 87.31 194 SER A CA 1
ATOM 1563 C C . SER A 1 194 ? -8.304 -6.928 10.585 1.00 87.31 194 SER A C 1
ATOM 1565 O O . SER A 1 194 ? -7.189 -7.123 10.095 1.00 87.31 194 SER A O 1
ATOM 1567 N N . ASP A 1 195 ? -9.409 -6.859 9.844 1.00 88.25 195 ASP A N 1
ATOM 1568 C CA . ASP A 1 195 ? -9.435 -7.101 8.396 1.00 88.25 195 ASP A CA 1
ATOM 1569 C C . ASP A 1 195 ? -8.539 -6.081 7.663 1.00 88.25 195 ASP A C 1
ATOM 1571 O O . ASP A 1 195 ? -7.690 -6.427 6.833 1.00 88.25 195 ASP A O 1
ATOM 1575 N N . ASP A 1 196 ? -8.576 -4.813 8.079 1.00 87.31 196 ASP A N 1
ATOM 1576 C CA . ASP A 1 196 ? -7.653 -3.780 7.600 1.00 87.31 196 ASP A CA 1
ATOM 1577 C C . ASP A 1 196 ? -6.175 -4.065 7.951 1.00 87.31 196 ASP A C 1
ATOM 1579 O O . ASP A 1 196 ? -5.253 -3.469 7.383 1.00 87.31 196 ASP A O 1
ATOM 1583 N N . ALA A 1 197 ? -5.886 -4.904 8.952 1.00 85.56 197 ALA A N 1
ATOM 1584 C CA . ALA A 1 197 ? -4.510 -5.239 9.366 1.00 85.56 197 ALA A CA 1
ATOM 1585 C C . ALA A 1 197 ? -3.966 -6.293 8.445 1.00 85.56 197 ALA A C 1
ATOM 1587 O O . ALA A 1 197 ? -2.846 -6.177 7.943 1.00 85.56 197 ALA A O 1
ATOM 1588 N N . GLU A 1 198 ? -4.804 -7.288 8.209 1.00 86.94 198 GLU A N 1
ATOM 1589 C CA . GLU A 1 198 ? -4.510 -8.378 7.319 1.00 86.94 198 GLU A CA 1
ATOM 1590 C C . GLU A 1 198 ? -4.333 -7.886 5.883 1.00 86.94 198 GLU A C 1
ATOM 1592 O O . GLU A 1 198 ? -3.332 -8.226 5.248 1.00 86.94 198 GLU A O 1
ATOM 1597 N N . THR A 1 199 ? -5.214 -7.011 5.392 1.00 88.75 199 THR A N 1
ATOM 1598 C CA . THR A 1 199 ? -5.078 -6.453 4.038 1.00 88.75 199 THR A CA 1
ATOM 1599 C C . THR A 1 199 ? -3.779 -5.662 3.864 1.00 88.75 199 THR A C 1
ATOM 1601 O O . THR A 1 199 ? -3.125 -5.782 2.825 1.00 88.75 199 THR A O 1
ATOM 1604 N N . LEU A 1 200 ? -3.353 -4.880 4.865 1.00 85.50 200 LEU A N 1
ATOM 1605 C CA . LEU A 1 200 ? -2.068 -4.175 4.822 1.00 85.50 200 LEU A CA 1
ATOM 1606 C C . LEU A 1 200 ? -0.885 -5.140 4.856 1.00 85.50 200 LEU A C 1
ATOM 1608 O O . LEU A 1 200 ? 0.029 -4.990 4.045 1.00 85.50 200 LEU A O 1
ATOM 1612 N N . ARG A 1 201 ? -0.919 -6.151 5.730 1.00 86.81 201 ARG A N 1
ATOM 1613 C CA . ARG A 1 201 ? 0.118 -7.189 5.791 1.00 86.81 201 ARG A CA 1
ATOM 1614 C C . ARG A 1 201 ? 0.274 -7.879 4.436 1.00 86.81 201 ARG A C 1
ATOM 1616 O O . ARG A 1 201 ? 1.387 -7.999 3.930 1.00 86.81 201 ARG A O 1
ATOM 1623 N N . LEU A 1 202 ? -0.839 -8.252 3.807 1.00 89.75 202 LEU A N 1
ATOM 1624 C CA . LEU A 1 202 ? -0.850 -8.904 2.499 1.00 89.75 202 LEU A CA 1
ATOM 1625 C C . LEU A 1 202 ? -0.313 -7.984 1.391 1.00 89.75 202 LEU A C 1
ATOM 1627 O O . LEU A 1 202 ? 0.431 -8.433 0.519 1.00 89.75 202 LEU A O 1
ATOM 1631 N N . ARG A 1 203 ? -0.619 -6.679 1.438 1.00 92.06 203 ARG A N 1
ATOM 1632 C CA . ARG A 1 203 ? -0.044 -5.683 0.514 1.00 92.06 203 ARG A CA 1
ATOM 1633 C C . ARG A 1 203 ? 1.468 -5.536 0.685 1.00 92.06 203 ARG A C 1
ATOM 1635 O O . ARG A 1 203 ? 2.177 -5.406 -0.311 1.00 92.06 203 ARG A O 1
ATOM 1642 N N . GLU A 1 204 ? 1.973 -5.548 1.914 1.00 90.25 204 GLU A N 1
ATOM 1643 C CA . GLU A 1 204 ? 3.413 -5.466 2.182 1.00 90.25 204 GLU A CA 1
ATOM 1644 C C . GLU A 1 204 ? 4.158 -6.720 1.724 1.00 90.25 204 GLU A C 1
ATOM 1646 O O . GLU A 1 204 ? 5.213 -6.606 1.096 1.00 90.25 204 GLU A O 1
ATOM 1651 N N . GLU A 1 205 ? 3.590 -7.899 1.979 1.00 93.94 205 GLU A N 1
ATOM 1652 C CA . GLU A 1 205 ? 4.111 -9.177 1.486 1.00 93.94 205 GLU A CA 1
ATOM 1653 C C . GLU A 1 205 ? 4.151 -9.200 -0.045 1.00 93.94 205 GLU A C 1
ATOM 1655 O O . GLU A 1 205 ? 5.167 -9.576 -0.631 1.00 93.94 205 GLU A O 1
ATOM 1660 N N . ASN A 1 206 ? 3.093 -8.712 -0.701 1.00 91.81 206 ASN A N 1
ATOM 1661 C CA . ASN A 1 206 ? 3.049 -8.600 -2.155 1.00 91.81 206 ASN A CA 1
ATOM 1662 C C . ASN A 1 206 ? 4.099 -7.612 -2.694 1.00 91.81 206 ASN A C 1
ATOM 1664 O O . ASN A 1 206 ? 4.786 -7.926 -3.662 1.00 91.81 206 ASN A O 1
ATOM 1668 N N . ARG A 1 207 ? 4.295 -6.460 -2.035 1.00 94.06 207 ARG A N 1
ATOM 1669 C CA . ARG A 1 207 ? 5.344 -5.492 -2.402 1.00 94.06 207 ARG A CA 1
ATOM 1670 C C . ARG A 1 207 ? 6.738 -6.114 -2.313 1.00 94.06 207 ARG A C 1
ATOM 1672 O O . ARG A 1 207 ? 7.546 -5.900 -3.211 1.00 94.06 207 ARG A O 1
ATOM 1679 N N . LEU A 1 208 ? 7.017 -6.873 -1.253 1.00 94.75 208 LEU A N 1
ATOM 1680 C CA . LEU A 1 208 ? 8.311 -7.531 -1.059 1.00 94.75 208 LEU A CA 1
ATOM 1681 C C . LEU A 1 208 ? 8.543 -8.650 -2.086 1.00 94.75 208 LEU A C 1
ATOM 1683 O O . LEU A 1 208 ? 9.644 -8.775 -2.620 1.00 94.75 208 LEU A O 1
ATOM 1687 N N . ALA A 1 209 ? 7.508 -9.441 -2.384 1.00 93.12 209 ALA A N 1
ATOM 1688 C CA . ALA A 1 209 ? 7.565 -10.458 -3.430 1.00 93.12 209 ALA A CA 1
ATOM 1689 C C . ALA A 1 209 ? 7.836 -9.822 -4.801 1.00 93.12 209 ALA A C 1
ATOM 1691 O O . ALA A 1 209 ? 8.751 -10.242 -5.504 1.00 93.12 209 ALA A O 1
ATOM 1692 N N . HIS A 1 210 ? 7.121 -8.744 -5.131 1.00 90.06 210 HIS A N 1
ATOM 1693 C CA . HIS A 1 210 ? 7.317 -8.021 -6.382 1.00 90.06 210 HIS A CA 1
ATOM 1694 C C . HIS A 1 210 ? 8.708 -7.376 -6.484 1.00 90.06 210 HIS A C 1
ATOM 1696 O O . HIS A 1 210 ? 9.314 -7.380 -7.552 1.00 90.06 210 HIS A O 1
ATOM 1702 N N . GLU A 1 211 ? 9.258 -6.855 -5.381 1.00 92.50 211 GLU A N 1
ATOM 1703 C CA . GLU A 1 211 ? 10.635 -6.346 -5.341 1.00 92.50 211 GLU A CA 1
ATOM 1704 C C . GLU A 1 211 ? 11.660 -7.455 -5.636 1.00 92.50 211 GLU A C 1
ATOM 1706 O O . GLU A 1 211 ? 12.616 -7.238 -6.387 1.00 92.50 211 GLU A O 1
ATOM 1711 N N . ALA A 1 212 ? 11.454 -8.655 -5.086 1.00 91.94 212 ALA A N 1
ATOM 1712 C CA . ALA A 1 212 ? 12.313 -9.807 -5.346 1.00 91.94 212 ALA A CA 1
ATOM 1713 C C . ALA A 1 212 ? 12.224 -10.272 -6.810 1.00 91.94 212 ALA A C 1
ATOM 1715 O O . ALA A 1 212 ? 13.262 -10.480 -7.441 1.00 91.94 212 ALA A O 1
ATOM 1716 N N . GLU A 1 213 ? 11.011 -10.358 -7.361 1.00 89.62 213 GLU A N 1
ATOM 1717 C CA . GLU A 1 213 ? 10.769 -10.680 -8.773 1.00 89.62 213 GLU A CA 1
ATOM 1718 C C . GLU A 1 213 ? 11.419 -9.647 -9.702 1.00 89.62 213 GLU A C 1
ATOM 1720 O O . GLU A 1 213 ? 12.141 -10.005 -10.631 1.00 89.62 213 GLU A O 1
ATOM 1725 N N . LEU A 1 214 ? 11.238 -8.350 -9.430 1.00 87.62 214 LEU A N 1
ATOM 1726 C CA . LEU A 1 214 ? 11.837 -7.279 -10.227 1.00 87.62 214 LEU A CA 1
ATOM 1727 C C . LEU A 1 214 ? 13.367 -7.353 -10.209 1.00 87.62 214 LEU A C 1
ATOM 1729 O O . LEU A 1 214 ? 14.006 -7.135 -11.237 1.00 87.62 214 LEU A O 1
ATOM 1733 N N . LYS A 1 215 ? 13.966 -7.679 -9.060 1.00 87.50 215 LYS A N 1
ATOM 1734 C CA . LYS A 1 215 ? 15.417 -7.860 -8.942 1.00 87.50 215 LYS A CA 1
ATOM 1735 C C . LYS A 1 215 ? 15.918 -9.034 -9.786 1.00 87.50 215 LYS A C 1
ATOM 1737 O O . LYS A 1 215 ? 16.977 -8.919 -10.403 1.00 87.50 215 LYS A O 1
ATOM 1742 N N . GLU A 1 216 ? 15.174 -10.136 -9.820 1.00 87.56 216 GLU A N 1
ATOM 1743 C CA . GLU A 1 216 ? 15.478 -11.284 -10.675 1.00 87.56 216 GLU A CA 1
ATOM 1744 C C . GLU A 1 216 ? 15.370 -10.903 -12.156 1.00 87.56 216 GLU A C 1
ATOM 1746 O O . GLU A 1 216 ? 16.330 -11.100 -12.904 1.00 87.56 216 GLU A O 1
ATOM 1751 N N . PHE A 1 217 ? 14.282 -10.242 -12.560 1.00 80.38 217 PHE A N 1
ATOM 1752 C CA . PHE A 1 217 ? 14.120 -9.760 -13.933 1.00 80.38 217 PHE A CA 1
ATOM 1753 C C . PHE A 1 217 ? 15.235 -8.795 -14.346 1.00 80.38 217 PHE A C 1
ATOM 1755 O O . PHE A 1 217 ? 15.827 -8.966 -15.408 1.00 80.38 217 PHE A O 1
ATOM 1762 N N . LEU A 1 218 ? 15.589 -7.821 -13.501 1.00 79.88 218 LEU A N 1
ATOM 1763 C CA . LEU A 1 218 ? 16.680 -6.880 -13.778 1.00 79.88 218 LEU A CA 1
ATOM 1764 C C . LEU A 1 218 ? 18.033 -7.578 -13.971 1.00 79.88 218 LEU A C 1
ATOM 1766 O O . LEU A 1 218 ? 18.854 -7.098 -14.751 1.00 79.88 218 LEU A O 1
ATOM 1770 N N . SER A 1 219 ? 18.270 -8.704 -13.294 1.00 79.56 219 SER A N 1
ATOM 1771 C CA . SER A 1 219 ? 19.502 -9.478 -13.476 1.00 79.56 219 SER A CA 1
ATOM 1772 C C . SER A 1 219 ? 19.580 -10.186 -14.837 1.00 79.56 219 SER A C 1
ATOM 1774 O O . SER A 1 219 ? 20.674 -10.354 -15.370 1.00 79.56 219 SER A O 1
ATOM 1776 N N . ASP A 1 220 ? 18.434 -10.531 -15.429 1.00 69.44 220 ASP A N 1
ATOM 1777 C CA . ASP A 1 220 ? 18.328 -11.219 -16.722 1.00 69.44 220 ASP A CA 1
ATOM 1778 C C . ASP A 1 220 ? 18.257 -10.250 -17.924 1.00 69.44 220 ASP A C 1
ATOM 1780 O O . ASP A 1 220 ? 18.660 -10.587 -19.039 1.00 69.44 220 ASP A O 1
ATOM 1784 N N . VAL A 1 221 ? 17.835 -8.997 -17.702 1.00 63.44 221 VAL A N 1
ATOM 1785 C CA . VAL A 1 221 ? 17.770 -7.952 -18.746 1.00 63.44 221 VAL A CA 1
ATOM 1786 C C . VAL A 1 221 ? 19.139 -7.690 -19.392 1.00 63.44 221 VAL A C 1
ATOM 1788 O O . VAL A 1 221 ? 19.206 -7.461 -20.599 1.00 63.44 221 VAL A O 1
ATOM 1791 N N . GLY A 1 222 ? 20.238 -7.795 -18.638 1.00 57.97 222 GLY A N 1
ATOM 1792 C CA . GLY A 1 222 ? 21.593 -7.585 -19.167 1.00 57.97 222 G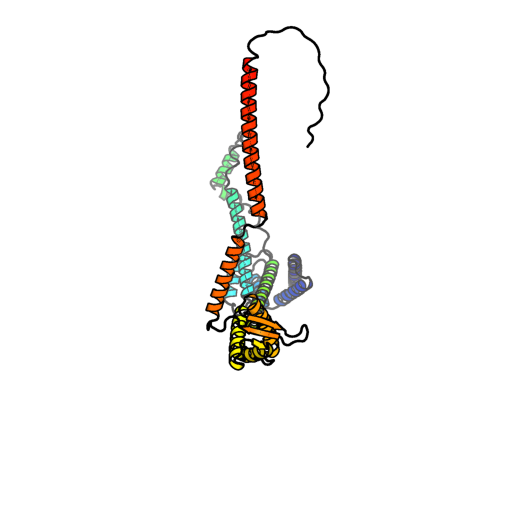LY A CA 1
ATOM 1793 C C . GLY A 1 222 ? 22.034 -8.610 -20.221 1.00 57.97 222 GLY A C 1
ATOM 1794 O O . GLY A 1 222 ? 22.869 -8.282 -21.057 1.00 57.97 222 GLY A O 1
ATOM 1795 N N . GLY A 1 223 ? 21.471 -9.825 -20.210 1.00 61.09 223 GLY A N 1
ATOM 1796 C CA . GLY A 1 223 ? 21.774 -10.872 -21.196 1.00 61.09 223 GLY A CA 1
ATOM 1797 C C . GLY A 1 223 ? 20.882 -10.838 -22.442 1.00 61.09 223 GLY A C 1
ATOM 1798 O O . GLY A 1 223 ? 21.250 -11.404 -23.467 1.00 61.09 223 GLY A O 1
ATOM 1799 N N . ARG A 1 224 ? 19.717 -10.178 -22.365 1.00 53.62 224 ARG A N 1
ATOM 1800 C CA . ARG A 1 224 ? 18.738 -10.047 -23.465 1.00 53.62 224 ARG A CA 1
ATOM 1801 C C . ARG A 1 224 ? 18.789 -8.706 -24.188 1.00 53.62 224 ARG A C 1
ATOM 1803 O O . ARG A 1 224 ? 18.218 -8.580 -25.270 1.00 53.62 224 ARG A O 1
ATOM 1810 N N . MET A 1 225 ? 19.437 -7.703 -23.603 1.00 48.47 225 MET A N 1
ATOM 1811 C CA . MET A 1 225 ? 19.672 -6.432 -24.271 1.00 48.47 225 MET A CA 1
ATOM 1812 C C . MET A 1 225 ? 20.851 -6.600 -25.232 1.00 48.47 225 MET A C 1
ATOM 1814 O O . MET A 1 225 ? 22.007 -6.419 -24.856 1.00 48.47 225 MET A O 1
ATOM 1818 N N . HIS A 1 226 ? 20.558 -6.979 -26.478 1.00 58.47 226 HIS A N 1
ATOM 1819 C CA . HIS A 1 226 ? 21.506 -6.810 -27.573 1.00 58.47 226 HIS A CA 1
ATOM 1820 C C . HIS A 1 226 ? 21.870 -5.321 -27.635 1.00 58.47 226 HIS A C 1
ATOM 1822 O O . HIS A 1 226 ? 21.032 -4.478 -27.957 1.00 58.47 226 HIS A O 1
ATOM 1828 N N . ASN A 1 227 ? 23.100 -4.980 -27.256 1.00 58.66 227 ASN A N 1
ATOM 1829 C CA . ASN A 1 227 ? 23.628 -3.637 -27.445 1.00 58.66 227 ASN A CA 1
ATOM 1830 C C . ASN A 1 227 ? 23.924 -3.469 -28.941 1.00 58.66 227 ASN A C 1
ATOM 1832 O O . ASN A 1 227 ? 25.050 -3.715 -29.367 1.00 58.66 227 ASN A O 1
ATOM 1836 N N . GLU A 1 228 ? 22.921 -3.094 -29.739 1.00 65.88 228 GLU A N 1
ATOM 1837 C CA . GLU A 1 228 ? 23.099 -2.732 -31.153 1.00 65.88 228 GLU A CA 1
ATOM 1838 C C . GLU A 1 228 ? 23.892 -1.415 -31.257 1.00 65.88 228 GLU A C 1
ATOM 1840 O O . GLU A 1 228 ? 23.349 -0.323 -31.433 1.00 65.88 228 GLU A O 1
ATOM 1845 N N . ASP A 1 229 ? 25.209 -1.512 -31.094 1.00 75.00 229 ASP A N 1
ATOM 1846 C CA . ASP A 1 229 ? 26.161 -0.422 -31.284 1.00 75.00 229 ASP A CA 1
ATOM 1847 C C . ASP A 1 229 ? 26.560 -0.334 -32.763 1.00 75.00 229 ASP A C 1
ATOM 1849 O O . ASP A 1 229 ? 27.628 -0.794 -33.172 1.00 75.00 229 ASP A O 1
ATOM 1853 N N . LEU A 1 230 ? 25.682 0.275 -33.569 1.00 74.94 230 LEU A N 1
ATOM 1854 C CA . LEU A 1 230 ? 25.867 0.420 -35.018 1.00 74.94 230 LEU A CA 1
ATOM 1855 C C . LEU A 1 230 ? 27.191 1.111 -35.385 1.00 74.94 230 LEU A C 1
ATOM 1857 O O . LEU A 1 230 ? 27.831 0.738 -36.365 1.00 74.94 230 LEU A O 1
ATOM 1861 N N . GLU A 1 231 ? 27.620 2.116 -34.616 1.00 80.31 231 GLU A N 1
ATOM 1862 C CA . GLU A 1 231 ? 28.862 2.848 -34.897 1.00 80.31 231 GLU A CA 1
ATOM 1863 C C . GLU A 1 231 ? 30.094 2.008 -34.534 1.00 80.31 231 GLU A C 1
ATOM 1865 O O . GLU A 1 231 ? 31.069 1.958 -35.293 1.00 80.31 231 GLU A O 1
ATOM 1870 N N . GLY A 1 232 ? 30.030 1.277 -33.416 1.00 81.25 232 GLY A N 1
ATOM 1871 C CA . GLY A 1 232 ? 31.033 0.276 -33.071 1.00 81.25 232 GLY A CA 1
ATOM 1872 C C . GLY A 1 232 ? 31.142 -0.822 -34.126 1.00 81.25 232 GLY A C 1
ATOM 1873 O O . GLY A 1 232 ? 32.255 -1.198 -34.495 1.00 81.25 232 GLY A O 1
ATOM 1874 N N . ASP A 1 233 ? 30.021 -1.291 -34.672 1.00 81.75 233 ASP A N 1
ATOM 1875 C CA . ASP A 1 233 ? 30.008 -2.325 -35.710 1.00 81.75 233 ASP A CA 1
ATOM 1876 C C . ASP A 1 233 ? 30.608 -1.832 -37.025 1.00 81.75 233 ASP A C 1
ATOM 1878 O O . ASP A 1 233 ? 31.380 -2.561 -37.654 1.00 81.75 233 ASP A O 1
ATOM 1882 N N . ILE A 1 234 ? 30.359 -0.575 -37.406 1.00 83.62 234 ILE A N 1
ATOM 1883 C CA . ILE A 1 234 ? 31.014 0.061 -38.560 1.00 83.62 234 ILE A CA 1
ATOM 1884 C C . ILE A 1 234 ? 32.532 0.113 -38.352 1.00 83.62 234 ILE A C 1
ATOM 1886 O O . ILE A 1 234 ? 33.289 -0.281 -39.246 1.00 83.62 234 ILE A O 1
ATOM 1890 N N . LYS A 1 235 ? 32.995 0.525 -37.164 1.00 85.00 235 LYS A N 1
ATOM 1891 C CA . LYS A 1 235 ? 34.427 0.579 -36.829 1.00 85.00 235 LYS A CA 1
ATOM 1892 C C . LYS A 1 235 ? 35.076 -0.809 -36.853 1.00 85.00 235 LYS A C 1
ATOM 1894 O O . LYS A 1 235 ? 36.151 -0.968 -37.435 1.00 85.00 235 LYS A O 1
ATOM 1899 N N . ARG A 1 236 ? 34.426 -1.821 -36.267 1.00 85.25 236 ARG A N 1
ATOM 1900 C CA . ARG A 1 236 ? 34.902 -3.219 -36.252 1.00 85.25 236 ARG A CA 1
ATOM 1901 C C . ARG A 1 236 ? 34.957 -3.803 -37.664 1.00 85.25 236 ARG A C 1
ATOM 1903 O O . ARG A 1 236 ? 35.956 -4.420 -38.028 1.00 85.25 236 ARG A O 1
ATOM 1910 N N . CYS A 1 237 ? 33.938 -3.555 -38.488 1.00 85.19 237 CYS A N 1
ATOM 1911 C CA . CYS A 1 237 ? 33.911 -4.007 -39.880 1.00 85.19 237 CYS A CA 1
ATOM 1912 C C . CYS A 1 237 ? 34.968 -3.311 -40.744 1.00 85.19 237 CYS A C 1
ATOM 1914 O O . CYS A 1 237 ? 35.582 -3.958 -41.590 1.00 85.19 237 CYS A O 1
ATOM 1916 N N . TRP A 1 238 ? 35.249 -2.028 -40.507 1.00 85.56 238 TRP A N 1
ATOM 1917 C CA . TRP A 1 238 ? 36.354 -1.335 -41.172 1.00 85.56 238 TRP A CA 1
ATOM 1918 C C . TRP A 1 238 ? 37.718 -1.930 -40.790 1.00 85.56 238 TRP A C 1
ATOM 1920 O O . TRP A 1 238 ? 38.546 -2.195 -41.661 1.00 85.56 238 TRP A O 1
ATOM 1930 N N . GLN A 1 239 ? 37.946 -2.227 -39.507 1.00 85.75 239 GLN A N 1
ATOM 1931 C CA . GLN A 1 239 ? 39.169 -2.905 -39.056 1.00 85.75 239 GLN A CA 1
ATOM 1932 C C . GLN A 1 239 ? 39.308 -4.308 -39.669 1.00 85.75 239 GLN A C 1
ATOM 1934 O O . GLN A 1 239 ? 40.395 -4.685 -40.116 1.00 85.75 239 GLN A O 1
ATOM 1939 N N . ALA A 1 240 ? 38.205 -5.059 -39.740 1.00 85.56 240 ALA A N 1
ATOM 1940 C CA . ALA A 1 240 ? 38.137 -6.366 -40.389 1.00 85.56 240 ALA A CA 1
ATOM 1941 C C . ALA A 1 240 ? 38.477 -6.281 -41.889 1.00 85.56 240 ALA A C 1
ATOM 1943 O O . ALA A 1 240 ? 39.251 -7.103 -42.391 1.00 85.56 240 ALA A O 1
ATOM 1944 N N . LEU A 1 241 ? 37.970 -5.254 -42.584 1.00 84.25 241 LEU A N 1
ATOM 1945 C CA . LEU A 1 241 ? 38.284 -4.963 -43.985 1.00 84.25 241 LEU A CA 1
ATOM 1946 C C . LEU A 1 241 ? 39.779 -4.668 -44.165 1.00 84.25 241 LEU A C 1
ATOM 1948 O O . LEU A 1 241 ? 40.425 -5.308 -44.988 1.00 84.25 241 LEU A O 1
ATOM 1952 N N . ARG A 1 242 ? 40.367 -3.780 -43.351 1.00 83.06 242 ARG A N 1
ATOM 1953 C CA . ARG A 1 242 ? 41.805 -3.434 -43.418 1.00 83.06 242 ARG A CA 1
ATOM 1954 C C . ARG A 1 242 ? 42.709 -4.640 -43.168 1.00 83.06 242 ARG A C 1
ATOM 1956 O O . ARG A 1 242 ? 43.732 -4.802 -43.841 1.00 83.06 242 ARG A O 1
ATOM 1963 N N . LYS A 1 243 ? 42.323 -5.502 -42.224 1.00 84.19 243 LYS A N 1
ATOM 1964 C CA . LYS A 1 243 ? 43.027 -6.757 -41.944 1.00 84.19 243 LYS A CA 1
ATOM 1965 C C . LYS A 1 243 ? 42.987 -7.691 -43.156 1.00 84.19 243 LYS A C 1
ATOM 1967 O O . LYS A 1 243 ? 44.033 -8.180 -43.568 1.00 84.19 243 LYS A O 1
ATOM 1972 N N . ALA A 1 244 ? 41.821 -7.851 -43.780 1.00 83.50 244 ALA A N 1
ATOM 1973 C CA . ALA A 1 244 ? 41.672 -8.675 -44.977 1.00 83.50 244 ALA A CA 1
ATOM 1974 C C . ALA A 1 244 ? 42.420 -8.093 -46.200 1.00 83.50 244 ALA A C 1
ATOM 1976 O O . ALA A 1 244 ? 43.068 -8.838 -46.934 1.00 83.50 244 ALA A O 1
ATOM 1977 N N . CYS A 1 245 ? 42.434 -6.765 -46.383 1.00 82.06 245 CYS A N 1
ATOM 1978 C CA . CYS A 1 245 ? 43.232 -6.103 -47.429 1.00 82.06 245 CYS A CA 1
ATOM 1979 C C . CYS A 1 245 ? 44.738 -6.339 -47.231 1.00 82.06 245 CYS A C 1
ATOM 1981 O O . CYS A 1 245 ? 45.472 -6.578 -48.190 1.00 82.06 245 CYS A O 1
ATOM 1983 N N . SER A 1 246 ? 45.201 -6.327 -45.977 1.00 81.44 246 SER A N 1
ATOM 1984 C CA . SER A 1 246 ? 46.605 -6.596 -45.642 1.00 81.44 246 SER A CA 1
ATOM 1985 C C . SER A 1 246 ? 47.017 -8.041 -45.948 1.00 81.44 246 SER A C 1
ATOM 1987 O O . SER A 1 246 ? 48.159 -8.278 -46.336 1.00 81.44 246 SER A O 1
ATOM 1989 N N . GLU A 1 247 ? 46.100 -9.003 -45.810 1.00 80.94 247 GLU A N 1
ATOM 1990 C CA . GLU A 1 247 ? 46.349 -10.424 -46.094 1.00 80.94 247 GLU A CA 1
ATOM 1991 C C . GLU A 1 247 ? 46.434 -10.727 -47.599 1.00 80.94 247 GLU A C 1
ATOM 1993 O O . GLU A 1 247 ? 47.242 -11.560 -48.013 1.00 80.94 247 GLU A O 1
ATOM 1998 N N . ILE A 1 248 ? 45.645 -10.034 -48.425 1.00 78.31 248 ILE A N 1
ATOM 1999 C CA . ILE A 1 248 ? 45.604 -10.239 -49.886 1.00 78.31 248 ILE A CA 1
ATOM 2000 C C . ILE A 1 248 ? 46.609 -9.335 -50.619 1.00 78.31 248 ILE A C 1
ATOM 2002 O O . ILE A 1 248 ? 46.962 -9.604 -51.768 1.00 78.31 248 ILE A O 1
ATOM 2006 N N . SER A 1 249 ? 47.138 -8.299 -49.954 1.00 74.94 249 SER A N 1
ATOM 2007 C CA . SER A 1 249 ? 47.994 -7.255 -50.548 1.00 74.94 249 SER A CA 1
ATOM 2008 C C . SER A 1 249 ? 47.358 -6.551 -51.757 1.00 74.94 249 SER A C 1
ATOM 2010 O O . SER A 1 249 ? 48.057 -6.050 -52.636 1.00 74.94 249 SER A O 1
ATOM 2012 N N . ASP A 1 250 ? 46.026 -6.514 -51.783 1.00 78.12 250 ASP A N 1
ATOM 2013 C CA . ASP A 1 250 ? 45.211 -5.852 -52.796 1.00 78.12 250 ASP A CA 1
ATOM 2014 C C . ASP A 1 250 ? 44.195 -4.936 -52.102 1.00 78.12 250 ASP A C 1
ATOM 2016 O O . ASP A 1 250 ? 43.795 -5.166 -50.958 1.00 78.12 250 ASP A O 1
ATOM 2020 N N . THR A 1 251 ? 43.792 -3.874 -52.791 1.00 77.56 251 THR A N 1
ATOM 2021 C CA . THR A 1 251 ? 42.809 -2.903 -52.294 1.00 77.56 251 THR A CA 1
ATOM 2022 C C . THR A 1 251 ? 41.384 -3.458 -52.389 1.00 77.56 251 THR A C 1
ATOM 2024 O O . THR A 1 251 ? 40.510 -3.014 -51.647 1.00 77.56 251 THR A O 1
ATOM 2027 N N . LYS A 1 252 ? 41.160 -4.457 -53.256 1.00 82.75 252 LYS A N 1
ATOM 2028 C 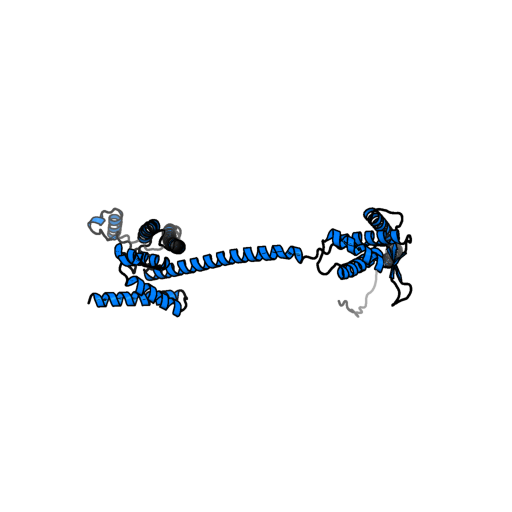CA . LYS A 1 252 ? 39.869 -5.112 -53.505 1.00 82.75 252 LYS A CA 1
ATOM 2029 C C . LYS A 1 252 ? 39.813 -6.502 -52.856 1.00 82.75 252 LYS A C 1
ATOM 2031 O O . LYS A 1 252 ? 40.611 -7.379 -53.179 1.00 82.75 252 LYS A O 1
ATOM 2036 N N . VAL A 1 253 ? 38.821 -6.737 -51.995 1.00 84.56 253 VAL A N 1
ATOM 2037 C CA . VAL A 1 253 ? 38.690 -7.965 -51.185 1.00 84.56 253 VAL A CA 1
ATOM 2038 C C . VAL A 1 253 ? 37.268 -8.546 -51.261 1.00 84.56 253 VAL A C 1
ATOM 2040 O O . VAL A 1 253 ? 36.300 -7.786 -51.242 1.00 84.56 253 VAL A O 1
ATOM 2043 N N . PRO A 1 254 ? 37.085 -9.881 -51.330 1.00 85.31 254 PRO A N 1
ATOM 2044 C CA . PRO A 1 254 ? 35.759 -10.500 -51.236 1.00 85.31 254 PRO A CA 1
ATOM 2045 C C . PRO A 1 254 ? 35.096 -10.276 -49.867 1.00 85.31 254 PRO A C 1
ATOM 2047 O O . PRO A 1 254 ? 35.732 -10.477 -48.832 1.00 85.31 254 PRO A O 1
ATOM 2050 N N . VAL A 1 255 ? 33.789 -9.983 -49.838 1.00 82.38 255 VAL A N 1
ATOM 2051 C CA . VAL A 1 255 ? 33.028 -9.767 -48.581 1.00 82.38 255 VAL A CA 1
ATOM 2052 C C . VAL A 1 255 ? 33.135 -10.957 -47.618 1.00 82.38 255 VAL A C 1
ATOM 2054 O O . VAL A 1 255 ? 33.239 -10.766 -46.410 1.00 82.38 255 VAL A O 1
ATOM 2057 N N . LEU A 1 256 ? 33.191 -12.184 -48.146 1.00 83.50 256 LEU A N 1
ATOM 2058 C CA . LEU A 1 256 ? 33.343 -13.403 -47.343 1.00 83.50 256 LEU A CA 1
ATOM 2059 C C . LEU A 1 256 ? 34.602 -13.389 -46.462 1.00 83.50 256 LEU A C 1
ATOM 2061 O O . LEU A 1 256 ? 34.546 -13.834 -45.321 1.00 83.50 256 LEU A O 1
ATOM 2065 N N . MET A 1 257 ? 35.716 -12.836 -46.947 1.00 80.69 257 MET A N 1
ATOM 2066 C CA . MET A 1 257 ? 36.946 -12.747 -46.151 1.00 80.69 257 MET A CA 1
ATOM 2067 C C . MET A 1 257 ? 36.849 -11.686 -45.051 1.00 80.69 257 MET A C 1
ATOM 2069 O O . MET A 1 257 ? 37.390 -11.877 -43.967 1.00 80.69 257 MET A O 1
ATOM 2073 N N . VAL A 1 258 ? 36.106 -10.604 -45.293 1.00 82.31 258 VAL A N 1
ATOM 2074 C CA . VAL A 1 258 ? 35.814 -9.587 -44.269 1.00 82.31 258 VAL A CA 1
ATOM 2075 C C . VAL A 1 258 ? 34.928 -10.170 -43.163 1.00 82.31 258 VAL A C 1
ATOM 2077 O O . VAL A 1 258 ? 35.121 -9.879 -41.986 1.00 82.31 258 VAL A O 1
ATOM 2080 N N . MET A 1 259 ? 33.984 -11.045 -43.518 1.00 81.88 259 MET A N 1
ATOM 2081 C CA . MET A 1 259 ? 33.155 -11.763 -42.545 1.00 81.88 259 MET A CA 1
ATOM 2082 C C . MET A 1 259 ? 33.990 -12.697 -41.666 1.00 81.88 259 MET A C 1
ATOM 2084 O O . MET A 1 259 ? 33.799 -12.736 -40.453 1.00 81.88 259 MET A O 1
ATOM 2088 N N . GLU A 1 260 ? 34.924 -13.443 -42.259 1.00 82.12 260 GLU A N 1
ATOM 2089 C CA . GLU A 1 260 ? 35.819 -14.342 -41.522 1.00 82.12 260 GLU A CA 1
ATOM 2090 C C . GLU A 1 260 ? 36.772 -13.580 -40.594 1.00 82.12 260 GLU A C 1
ATOM 2092 O O . GLU A 1 260 ? 37.008 -14.022 -39.468 1.00 82.12 260 GLU A O 1
ATOM 2097 N N . SER A 1 261 ? 37.271 -12.415 -41.017 1.00 81.06 261 SER A N 1
ATOM 2098 C CA . SER A 1 261 ? 38.143 -11.576 -40.190 1.00 81.06 261 SER A CA 1
ATOM 2099 C C . SER A 1 261 ? 37.396 -10.832 -39.074 1.00 81.06 261 SER A C 1
ATOM 2101 O O . SER A 1 261 ? 38.025 -10.473 -38.075 1.00 81.06 261 SER A O 1
ATOM 2103 N N . LEU A 1 262 ? 36.073 -10.653 -39.198 1.00 81.94 262 LEU A N 1
ATOM 2104 C CA . LEU A 1 262 ? 35.210 -10.019 -38.195 1.00 81.94 262 LEU A CA 1
ATOM 2105 C C . LEU A 1 262 ? 34.864 -10.947 -37.017 1.00 81.94 262 LEU A C 1
ATOM 2107 O O . LEU A 1 262 ? 34.793 -10.479 -35.883 1.00 81.94 262 LEU A O 1
ATOM 2111 N N . LYS A 1 263 ? 34.711 -12.259 -37.247 1.00 78.75 263 LYS A N 1
ATOM 2112 C CA . LYS A 1 263 ? 34.398 -13.251 -36.193 1.00 78.75 263 LYS A CA 1
ATOM 2113 C C . LYS A 1 263 ? 35.299 -13.159 -34.949 1.00 78.75 263 LYS A C 1
ATOM 2115 O O . LYS A 1 263 ? 34.758 -12.997 -33.858 1.00 78.75 263 LYS A O 1
ATOM 2120 N N . PRO A 1 264 ? 36.644 -13.187 -35.061 1.00 79.88 264 PRO A N 1
ATOM 2121 C CA . PRO A 1 264 ? 37.506 -13.098 -33.882 1.00 79.88 264 PRO A CA 1
ATOM 2122 C C . PRO A 1 264 ? 37.427 -11.736 -33.174 1.00 79.88 264 PRO A C 1
ATOM 2124 O O . PRO A 1 264 ? 37.701 -11.656 -31.983 1.00 79.88 264 PRO A O 1
ATOM 2127 N N . ILE A 1 265 ? 37.052 -10.662 -33.882 1.00 79.06 265 ILE A N 1
ATOM 2128 C CA . ILE A 1 265 ? 36.878 -9.322 -33.297 1.00 79.06 265 ILE A CA 1
ATOM 2129 C C . ILE A 1 265 ? 35.595 -9.277 -32.451 1.00 79.06 265 ILE A C 1
ATOM 2131 O O . ILE A 1 265 ? 35.580 -8.672 -31.377 1.00 79.06 265 ILE A O 1
ATOM 2135 N N . LEU A 1 266 ? 34.531 -9.943 -32.907 1.00 74.00 266 LEU A N 1
ATOM 2136 C CA . LEU A 1 266 ? 33.274 -10.063 -32.164 1.00 74.00 266 LEU A CA 1
ATOM 2137 C C . LEU A 1 266 ? 33.438 -10.938 -30.914 1.00 74.00 266 LEU A C 1
ATOM 2139 O O . LEU A 1 266 ? 32.978 -10.549 -29.843 1.00 74.00 266 LEU A O 1
ATOM 2143 N N . GLU A 1 267 ? 34.169 -12.051 -31.017 1.00 77.62 267 GLU A N 1
ATOM 2144 C CA . GLU A 1 267 ? 34.464 -12.928 -29.874 1.00 77.62 267 GLU A CA 1
ATOM 2145 C C . GLU A 1 267 ? 35.261 -12.224 -28.764 1.00 77.62 267 GLU A C 1
ATOM 2147 O O . GLU A 1 267 ? 34.978 -12.438 -27.585 1.00 77.62 267 GLU A O 1
ATOM 2152 N N . ASP A 1 268 ? 36.226 -11.369 -29.122 1.00 75.44 268 ASP A N 1
ATOM 2153 C CA . ASP A 1 268 ? 37.020 -10.593 -28.156 1.00 75.44 268 ASP A CA 1
ATOM 2154 C C . ASP A 1 268 ? 36.195 -9.474 -27.491 1.00 75.44 268 ASP A C 1
ATOM 2156 O O . ASP A 1 268 ? 36.383 -9.161 -26.317 1.00 75.44 268 ASP A O 1
ATOM 2160 N N . THR A 1 269 ? 35.236 -8.892 -28.220 1.00 70.12 269 THR A N 1
ATOM 2161 C CA . THR A 1 269 ? 34.454 -7.740 -27.736 1.00 70.12 269 THR A CA 1
ATOM 2162 C C . THR A 1 269 ? 33.241 -8.148 -26.894 1.00 70.12 269 THR A C 1
ATOM 2164 O O . THR A 1 269 ? 32.951 -7.501 -25.887 1.00 70.12 269 THR A O 1
ATOM 2167 N N . PHE A 1 270 ? 32.524 -9.201 -27.293 1.00 67.31 270 PHE A N 1
ATOM 2168 C CA . PHE A 1 270 ? 31.249 -9.608 -26.685 1.00 67.31 270 PHE A CA 1
ATOM 2169 C C . PHE A 1 270 ? 31.343 -10.926 -25.891 1.00 67.31 270 PHE A C 1
ATOM 2171 O O . PHE A 1 270 ? 30.395 -11.307 -25.205 1.00 67.31 270 PHE A O 1
ATOM 2178 N N . GLY A 1 271 ? 32.500 -11.600 -25.910 1.00 65.81 271 GLY A N 1
ATOM 2179 C CA . GLY A 1 271 ? 32.722 -12.887 -25.244 1.00 65.81 271 GLY A CA 1
ATOM 2180 C C . GLY A 1 271 ? 32.213 -14.078 -26.063 1.00 65.81 271 GLY A C 1
ATOM 2181 O O . GLY A 1 271 ? 31.580 -13.911 -27.097 1.00 65.81 271 GLY A O 1
ATOM 2182 N N . GLN A 1 272 ? 32.497 -15.311 -25.635 1.00 59.59 272 GLN A N 1
ATOM 2183 C CA . GLN A 1 272 ? 32.110 -16.513 -26.390 1.00 59.59 272 GLN A CA 1
ATOM 2184 C C . GLN A 1 272 ? 30.626 -16.862 -26.196 1.00 59.59 272 GLN A C 1
ATOM 2186 O O . GLN A 1 272 ? 30.198 -17.160 -25.081 1.00 59.59 272 GLN A O 1
ATOM 2191 N N . VAL A 1 273 ? 29.861 -16.891 -27.291 1.00 60.91 273 VAL A N 1
ATOM 2192 C CA . VAL A 1 273 ? 28.455 -17.331 -27.314 1.00 60.91 273 VAL A CA 1
ATOM 2193 C C . VAL A 1 273 ? 28.376 -18.806 -27.744 1.00 60.91 273 VAL A C 1
ATOM 2195 O O . VAL A 1 273 ? 29.043 -19.182 -28.710 1.00 60.91 273 VAL A O 1
ATOM 2198 N N . PRO A 1 274 ? 27.562 -19.658 -27.082 1.00 54.34 274 PRO A N 1
ATOM 2199 C CA . PRO A 1 274 ? 27.465 -21.092 -27.390 1.00 54.34 274 PRO A CA 1
ATOM 2200 C C . PRO A 1 274 ? 27.035 -21.437 -28.826 1.00 54.34 274 PRO A C 1
ATOM 2202 O O . PRO A 1 274 ? 27.402 -22.499 -29.322 1.00 54.34 274 PRO A O 1
ATOM 2205 N N . GLU A 1 275 ? 26.264 -20.564 -29.483 1.00 60.28 275 GLU A N 1
ATOM 2206 C CA . GLU A 1 275 ? 25.792 -20.738 -30.870 1.00 60.28 275 GLU A CA 1
ATOM 2207 C C . GLU A 1 275 ? 26.773 -20.184 -31.925 1.00 60.28 275 GLU A C 1
ATOM 2209 O O . GLU A 1 275 ? 26.622 -20.472 -33.111 1.00 60.28 275 GLU A O 1
ATOM 2214 N N . GLY A 1 276 ? 27.825 -19.472 -31.498 1.00 61.22 276 GLY A N 1
ATOM 2215 C CA . GLY A 1 276 ? 28.791 -18.807 -32.375 1.00 61.22 276 GLY A CA 1
ATOM 2216 C C . GLY A 1 276 ? 28.241 -17.534 -33.033 1.00 61.22 276 GLY A C 1
ATOM 2217 O O . GLY A 1 276 ? 27.041 -17.360 -33.205 1.00 61.22 276 GLY A O 1
ATOM 2218 N N . TYR A 1 277 ? 29.134 -16.633 -33.445 1.00 64.62 277 TYR A N 1
ATOM 2219 C CA . TYR A 1 277 ? 28.770 -15.365 -34.100 1.00 64.62 277 TYR A CA 1
ATOM 2220 C C . TYR A 1 277 ? 28.554 -15.503 -35.610 1.00 64.62 277 TYR A C 1
ATOM 2222 O O . TYR A 1 277 ? 28.684 -14.532 -36.347 1.00 64.62 277 TYR A O 1
ATOM 2230 N N . ASP A 1 278 ? 28.276 -16.704 -36.116 1.00 67.19 278 ASP A N 1
ATOM 2231 C CA . ASP A 1 278 ? 28.281 -16.944 -37.558 1.00 67.19 278 ASP A CA 1
ATOM 2232 C C . ASP A 1 278 ? 27.208 -16.142 -38.287 1.00 67.19 278 ASP A C 1
ATOM 2234 O O . ASP A 1 278 ? 27.507 -15.597 -39.346 1.00 67.19 278 ASP A O 1
ATOM 2238 N N . ASP A 1 279 ? 25.996 -16.057 -37.738 1.00 72.12 279 ASP A N 1
ATOM 2239 C CA . ASP A 1 279 ? 24.882 -15.318 -38.340 1.00 72.12 279 ASP A CA 1
ATOM 2240 C C . ASP A 1 279 ? 24.937 -13.822 -38.024 1.00 72.12 279 ASP A C 1
ATOM 2242 O O . ASP A 1 279 ? 24.730 -12.998 -38.918 1.00 72.12 279 ASP A O 1
ATOM 2246 N N . GLU A 1 280 ? 25.332 -13.463 -36.803 1.00 71.06 280 GLU A N 1
ATOM 2247 C CA . GLU A 1 280 ? 25.524 -12.072 -36.389 1.00 71.06 280 GLU A CA 1
ATOM 2248 C C . GLU A 1 280 ? 26.660 -11.405 -37.171 1.00 71.06 280 GLU A C 1
ATOM 2250 O O . GLU A 1 280 ? 26.483 -10.306 -37.686 1.00 71.06 280 GLU A O 1
ATOM 2255 N N . ALA A 1 281 ? 27.774 -12.104 -37.411 1.00 71.19 281 ALA A N 1
ATOM 2256 C CA . ALA A 1 281 ? 28.844 -11.609 -38.272 1.00 71.19 281 ALA A CA 1
ATOM 2257 C C . ALA A 1 281 ? 28.364 -11.391 -39.714 1.00 71.19 281 ALA A C 1
ATOM 2259 O O . ALA A 1 281 ? 28.814 -10.440 -40.354 1.00 71.19 281 ALA A O 1
ATOM 2260 N N . LYS A 1 282 ? 27.439 -12.211 -40.251 1.00 77.62 282 LYS A N 1
ATOM 2261 C CA . LYS A 1 282 ? 26.884 -11.963 -41.599 1.00 77.62 282 LYS A CA 1
ATOM 2262 C C . LYS A 1 282 ? 26.019 -10.713 -41.623 1.00 77.62 282 LYS A C 1
ATOM 2264 O O . LYS A 1 282 ? 26.154 -9.906 -42.536 1.00 77.62 282 LYS A O 1
ATOM 2269 N N . VAL A 1 283 ? 25.139 -10.560 -40.636 1.00 78.19 283 VAL A N 1
ATOM 2270 C CA . VAL A 1 283 ? 24.225 -9.416 -40.556 1.00 78.19 283 VAL A CA 1
ATOM 2271 C C . VAL A 1 283 ? 25.007 -8.128 -40.294 1.00 78.19 283 VAL A C 1
ATOM 2273 O O . VAL A 1 283 ? 24.859 -7.171 -41.053 1.00 78.19 283 VAL A O 1
ATOM 2276 N N . ALA A 1 284 ? 25.903 -8.126 -39.307 1.00 75.50 284 ALA A N 1
ATOM 2277 C CA . ALA A 1 284 ? 26.739 -6.983 -38.959 1.00 75.50 284 ALA A CA 1
ATOM 2278 C C . ALA A 1 284 ? 27.655 -6.579 -40.119 1.00 75.50 284 ALA A C 1
ATOM 2280 O O . ALA A 1 284 ? 27.663 -5.415 -40.503 1.00 75.50 284 ALA A O 1
ATOM 2281 N N . SER A 1 285 ? 28.359 -7.524 -40.754 1.00 76.00 285 SER A N 1
ATOM 2282 C CA . SER A 1 285 ? 29.218 -7.215 -41.911 1.00 76.00 285 SER A CA 1
ATOM 2283 C C . SER A 1 285 ? 28.440 -6.692 -43.118 1.00 76.00 285 SER A C 1
ATOM 2285 O O . SER A 1 285 ? 28.945 -5.829 -43.835 1.00 76.00 285 SER A O 1
ATOM 2287 N N . PHE A 1 286 ? 27.211 -7.165 -43.345 1.00 80.00 286 PHE A N 1
ATOM 2288 C CA . PHE A 1 286 ? 26.371 -6.680 -44.436 1.00 80.00 286 PHE A CA 1
ATOM 2289 C C . PHE A 1 286 ? 25.838 -5.269 -44.161 1.00 80.00 286 PHE A C 1
ATOM 2291 O O . PHE A 1 286 ? 25.970 -4.388 -45.012 1.00 80.00 286 PHE A O 1
ATOM 2298 N N . ILE A 1 287 ? 25.279 -5.034 -42.969 1.00 81.12 287 ILE A N 1
ATOM 2299 C CA . ILE A 1 287 ? 24.755 -3.725 -42.557 1.00 81.12 287 ILE A CA 1
ATOM 2300 C C . ILE A 1 287 ? 25.896 -2.708 -42.487 1.00 81.12 287 ILE A C 1
ATOM 2302 O O . ILE A 1 287 ? 25.817 -1.646 -43.104 1.00 81.12 287 ILE A O 1
ATOM 2306 N N . ALA A 1 288 ? 26.993 -3.044 -41.813 1.00 79.38 288 ALA A N 1
ATOM 2307 C CA . ALA A 1 288 ? 28.167 -2.189 -41.744 1.00 79.38 288 ALA A CA 1
ATOM 2308 C C . ALA A 1 288 ? 28.811 -1.995 -43.121 1.00 79.38 288 ALA A C 1
ATOM 2310 O O . ALA A 1 288 ? 29.213 -0.884 -43.432 1.00 79.38 288 ALA A O 1
ATOM 2311 N N . GLY A 1 289 ? 28.856 -3.015 -43.984 1.00 82.81 289 GLY A N 1
ATOM 2312 C CA . GLY A 1 289 ? 29.317 -2.881 -45.369 1.00 82.81 289 GLY A CA 1
ATOM 2313 C C . GLY A 1 289 ? 28.479 -1.876 -46.165 1.00 82.81 289 GLY A C 1
ATOM 2314 O O . GLY A 1 289 ? 29.024 -1.017 -46.860 1.00 82.81 289 GLY A O 1
ATOM 2315 N N . LEU A 1 290 ? 27.154 -1.902 -45.999 1.00 83.19 290 LEU A N 1
ATOM 2316 C CA . LEU A 1 290 ? 26.263 -0.899 -46.582 1.00 83.19 290 LEU A CA 1
ATOM 2317 C C . LEU A 1 290 ? 26.561 0.504 -46.032 1.00 83.19 290 LEU A C 1
ATOM 2319 O O . LEU A 1 290 ? 26.652 1.453 -46.805 1.00 83.19 290 LEU A O 1
ATOM 2323 N N . PHE A 1 291 ? 26.778 0.650 -44.726 1.00 82.19 291 PHE A N 1
ATOM 2324 C CA . PHE A 1 291 ? 27.121 1.946 -44.136 1.00 82.19 291 PHE A CA 1
ATOM 2325 C C . PHE A 1 291 ? 28.509 2.449 -44.540 1.00 82.19 291 PHE A C 1
ATOM 2327 O O . PHE A 1 291 ? 28.660 3.638 -44.818 1.00 82.19 291 PHE A O 1
ATOM 2334 N N . LEU A 1 292 ? 29.503 1.564 -44.639 1.00 84.44 292 LEU A N 1
ATOM 2335 C CA . LEU A 1 292 ? 30.845 1.886 -45.124 1.00 84.44 292 LEU A CA 1
ATOM 2336 C C . LEU A 1 292 ? 30.790 2.392 -46.565 1.00 84.44 292 LEU A C 1
ATOM 2338 O O . LEU A 1 292 ? 31.472 3.359 -46.897 1.00 84.44 292 LEU A O 1
ATOM 2342 N N . THR A 1 293 ? 29.940 1.793 -47.401 1.00 85.19 293 THR A N 1
ATOM 2343 C CA . THR A 1 293 ? 29.762 2.238 -48.790 1.00 85.19 293 THR A CA 1
ATOM 2344 C C . THR A 1 293 ? 28.972 3.534 -48.897 1.00 85.19 293 THR A C 1
ATOM 2346 O O . THR A 1 293 ? 29.397 4.448 -49.597 1.00 85.19 293 THR A O 1
ATOM 2349 N N . HIS A 1 294 ? 27.877 3.672 -48.146 1.00 83.12 294 HIS A N 1
ATOM 2350 C CA . HIS A 1 294 ? 27.070 4.891 -48.129 1.00 83.12 294 HIS A CA 1
ATOM 2351 C C . HIS A 1 294 ? 27.855 6.103 -47.615 1.00 83.12 294 HIS A C 1
ATOM 2353 O O . HIS A 1 294 ? 27.729 7.198 -48.155 1.00 83.12 294 HIS A O 1
ATOM 2359 N N . ARG A 1 295 ? 28.670 5.922 -46.569 1.00 81.75 295 ARG A N 1
ATOM 2360 C CA . ARG A 1 295 ? 29.506 6.997 -46.023 1.00 81.75 295 ARG A CA 1
ATOM 2361 C C . ARG A 1 295 ? 30.767 7.251 -46.860 1.00 81.75 295 ARG A C 1
ATOM 2363 O O . ARG A 1 295 ? 31.364 8.301 -46.696 1.00 81.75 295 ARG A O 1
ATOM 2370 N N . GLY A 1 296 ? 31.152 6.358 -47.775 1.00 80.00 296 GLY A N 1
ATOM 2371 C CA . GLY A 1 296 ? 32.309 6.558 -48.660 1.00 80.00 296 GLY A CA 1
ATOM 2372 C C . GLY A 1 296 ? 33.650 6.072 -48.097 1.00 80.00 296 GLY A C 1
ATOM 2373 O O . GLY A 1 296 ? 34.705 6.482 -48.581 1.00 80.00 296 GLY A O 1
ATOM 2374 N N . PHE A 1 297 ? 33.630 5.185 -47.097 1.00 81.69 297 PHE A N 1
ATOM 2375 C CA . PHE A 1 297 ? 34.829 4.485 -46.618 1.00 81.69 297 PHE A CA 1
ATOM 2376 C C . PHE A 1 297 ? 35.288 3.405 -47.604 1.00 81.69 297 PHE A C 1
ATOM 2378 O O . PHE A 1 297 ? 36.486 3.200 -47.780 1.00 81.69 297 PHE A O 1
ATOM 2385 N N . ALA A 1 298 ? 34.341 2.716 -48.244 1.00 84.44 298 ALA A N 1
ATOM 2386 C CA . ALA A 1 298 ? 34.619 1.620 -49.165 1.00 84.44 298 ALA A CA 1
ATOM 2387 C C . ALA A 1 298 ? 33.737 1.693 -50.419 1.00 84.44 298 ALA A C 1
ATOM 2389 O O . ALA A 1 298 ? 32.634 2.232 -50.388 1.00 84.44 298 ALA A O 1
ATOM 2390 N N . SER A 1 299 ? 34.204 1.123 -51.525 1.00 86.12 299 SER A N 1
ATOM 2391 C CA . SER A 1 299 ? 33.429 0.928 -52.751 1.00 86.12 299 SER A CA 1
ATOM 2392 C C . SER A 1 299 ? 32.942 -0.523 -52.821 1.00 86.12 299 SER A C 1
ATOM 2394 O O . SER A 1 299 ? 33.639 -1.440 -52.385 1.00 86.12 299 SER A O 1
ATOM 2396 N N . ILE A 1 300 ? 31.729 -0.747 -53.335 1.00 87.19 300 ILE A N 1
ATOM 2397 C CA . ILE A 1 300 ? 31.181 -2.093 -53.547 1.00 87.19 300 ILE A CA 1
ATOM 2398 C C . ILE A 1 300 ? 31.093 -2.383 -55.039 1.00 87.19 300 ILE A C 1
ATOM 2400 O O . ILE A 1 300 ? 30.512 -1.613 -55.805 1.00 87.19 300 ILE A O 1
ATOM 2404 N N . THR A 1 301 ? 31.663 -3.509 -55.461 1.00 85.19 301 THR A N 1
ATOM 2405 C CA . THR A 1 301 ? 31.611 -3.962 -56.855 1.00 85.19 301 THR A CA 1
ATOM 2406 C C . THR A 1 301 ? 31.188 -5.425 -56.930 1.00 85.19 301 THR A C 1
ATOM 2408 O O . THR A 1 301 ? 31.594 -6.251 -56.114 1.00 85.19 301 THR A O 1
ATOM 2411 N N . GLN A 1 302 ? 30.357 -5.759 -57.918 1.00 85.69 302 GLN A N 1
ATOM 2412 C CA . GLN A 1 302 ? 29.933 -7.130 -58.203 1.00 85.69 302 GLN A CA 1
ATOM 2413 C C . GLN A 1 302 ? 30.225 -7.434 -59.671 1.00 85.69 302 GLN A C 1
ATOM 2415 O O . GLN A 1 302 ? 29.831 -6.673 -60.552 1.00 85.69 302 GLN A O 1
ATOM 2420 N N . GLU A 1 303 ? 30.937 -8.527 -59.942 1.00 77.62 303 GLU A N 1
ATOM 2421 C CA . GLU A 1 303 ? 31.394 -8.830 -61.307 1.00 77.62 303 GLU A CA 1
ATOM 2422 C C . GLU A 1 303 ? 30.260 -9.320 -62.220 1.00 77.62 303 GLU A C 1
ATOM 2424 O O . GLU A 1 303 ? 30.157 -8.871 -63.358 1.00 77.62 303 GLU A O 1
ATOM 2429 N N . ASN A 1 304 ? 29.380 -10.197 -61.721 1.00 77.75 304 ASN A N 1
ATOM 2430 C CA . ASN A 1 304 ? 28.222 -10.719 -62.454 1.00 77.75 304 ASN A CA 1
ATOM 2431 C C . ASN A 1 304 ? 26.942 -10.499 -61.640 1.00 77.75 304 ASN A C 1
ATOM 2433 O O . ASN A 1 304 ? 26.825 -11.009 -60.533 1.00 77.75 304 ASN A O 1
ATOM 2437 N N . VAL A 1 305 ? 25.965 -9.773 -62.179 1.00 74.62 305 VAL A N 1
ATOM 2438 C CA . VAL A 1 305 ? 24.673 -9.550 -61.506 1.00 74.62 305 VAL A CA 1
ATOM 2439 C C . VAL A 1 305 ? 23.647 -10.564 -62.042 1.00 74.62 305 VAL A C 1
ATOM 2441 O O . VAL A 1 305 ? 23.506 -10.650 -63.265 1.00 74.62 305 VAL A O 1
ATOM 2444 N N . PRO A 1 306 ? 22.909 -11.317 -61.196 1.00 69.06 306 PRO A N 1
ATOM 2445 C CA . PRO A 1 306 ? 22.874 -11.252 -59.727 1.00 69.06 306 PRO A CA 1
ATOM 2446 C C . PRO A 1 306 ? 23.810 -12.237 -58.991 1.00 69.06 306 PRO A C 1
ATOM 2448 O O . PRO A 1 306 ? 24.025 -12.059 -57.796 1.00 69.06 306 PRO A O 1
ATOM 2451 N N . ASP A 1 307 ? 24.376 -13.244 -59.668 1.00 73.06 307 ASP A N 1
ATOM 2452 C CA . ASP A 1 307 ? 25.003 -14.423 -59.029 1.00 73.06 307 ASP A CA 1
ATOM 2453 C C . ASP A 1 307 ? 26.543 -14.350 -58.863 1.00 73.06 307 ASP A C 1
ATOM 2455 O O . ASP A 1 307 ? 27.229 -15.371 -58.785 1.00 73.06 307 ASP A O 1
ATOM 2459 N N . GLY A 1 308 ? 27.126 -13.152 -58.856 1.00 75.94 308 GLY A N 1
ATOM 2460 C CA . GLY A 1 308 ? 28.573 -12.922 -58.769 1.00 75.94 308 GLY A CA 1
ATOM 2461 C C . GLY A 1 308 ? 29.070 -12.596 -57.361 1.00 75.94 308 GLY A C 1
ATOM 2462 O O . GLY A 1 308 ? 28.321 -12.098 -56.522 1.00 75.94 308 GLY A O 1
ATOM 2463 N N . VAL A 1 309 ? 30.363 -12.831 -57.118 1.00 81.81 309 VAL A N 1
ATOM 2464 C CA . VAL A 1 309 ? 31.024 -12.488 -55.849 1.00 81.81 309 VAL A CA 1
ATOM 2465 C C . VAL A 1 309 ? 31.028 -10.970 -55.657 1.00 81.81 309 VAL A C 1
ATOM 2467 O O . VAL A 1 309 ? 31.325 -10.213 -56.584 1.00 81.81 309 VAL A O 1
ATOM 2470 N N . ILE A 1 310 ? 30.681 -10.546 -54.443 1.00 82.81 310 ILE A N 1
ATOM 2471 C CA . ILE A 1 310 ? 30.693 -9.147 -54.024 1.00 82.81 310 ILE A CA 1
ATOM 2472 C C . ILE A 1 310 ? 32.073 -8.827 -53.455 1.00 82.81 310 ILE A C 1
ATOM 2474 O O . ILE A 1 310 ? 32.586 -9.545 -52.590 1.00 82.81 310 ILE A O 1
ATOM 2478 N N . TYR A 1 311 ? 32.646 -7.731 -53.930 1.00 85.12 311 TYR A N 1
ATOM 2479 C CA . TYR A 1 311 ? 33.929 -7.215 -53.493 1.00 85.12 311 TYR A CA 1
ATOM 2480 C C . TYR A 1 311 ? 33.757 -5.856 -52.822 1.00 85.12 311 TYR A C 1
ATOM 2482 O O . TYR A 1 311 ? 32.967 -5.028 -53.282 1.00 85.12 311 TYR A O 1
ATOM 2490 N N . LEU A 1 312 ? 34.531 -5.639 -51.764 1.00 84.38 312 LEU A N 1
ATOM 2491 C CA . LEU A 1 312 ? 34.720 -4.353 -51.107 1.00 84.38 312 LEU A CA 1
ATOM 2492 C C . LEU A 1 312 ? 36.115 -3.832 -51.441 1.00 84.38 312 LEU A C 1
ATOM 2494 O O . LEU A 1 312 ? 37.096 -4.568 -51.344 1.00 84.38 312 LEU A O 1
ATOM 2498 N N . GLU A 1 313 ? 36.193 -2.574 -51.844 1.00 84.69 313 GLU A N 1
ATOM 2499 C CA . GLU A 1 313 ? 37.440 -1.874 -52.134 1.00 84.69 313 GLU A CA 1
ATOM 2500 C C . GLU A 1 313 ? 37.631 -0.735 -51.135 1.00 84.69 313 GLU A C 1
ATOM 2502 O O . GLU A 1 313 ? 36.728 0.077 -50.940 1.00 84.69 313 GLU A O 1
ATOM 2507 N N . ASP A 1 314 ? 38.793 -0.672 -50.491 1.00 85.12 314 ASP A N 1
ATOM 2508 C CA . ASP A 1 314 ? 39.120 0.418 -49.568 1.00 85.12 314 ASP A CA 1
ATOM 2509 C C . ASP A 1 314 ? 39.495 1.693 -50.343 1.00 85.12 314 ASP A C 1
ATOM 2511 O O . ASP A 1 314 ? 40.483 1.723 -51.076 1.00 85.12 314 ASP A O 1
ATOM 2515 N N . MET A 1 315 ? 38.718 2.765 -50.167 1.00 80.56 315 MET A N 1
ATOM 2516 C CA . MET A 1 315 ? 38.947 4.040 -50.859 1.00 80.56 315 MET A CA 1
ATOM 2517 C C . MET A 1 315 ? 40.073 4.871 -50.227 1.00 80.56 315 MET A C 1
ATOM 2519 O O . MET A 1 315 ? 40.558 5.821 -50.848 1.00 80.56 315 MET A O 1
ATOM 2523 N N . TRP A 1 316 ? 40.512 4.518 -49.013 1.00 80.44 316 TRP A N 1
ATOM 2524 C CA . TRP A 1 316 ? 41.438 5.314 -48.205 1.00 80.44 316 TRP A CA 1
ATOM 2525 C C . TRP A 1 316 ? 42.652 4.499 -47.730 1.00 80.44 316 TRP A C 1
ATOM 2527 O O . TRP A 1 316 ? 42.936 4.440 -46.532 1.00 80.44 316 TRP A O 1
ATOM 2537 N N . PRO A 1 317 ? 43.459 3.921 -48.645 1.00 74.62 317 PRO A N 1
ATOM 2538 C CA . PRO A 1 317 ? 44.559 3.040 -48.264 1.00 74.62 317 PRO A CA 1
ATOM 2539 C C . PRO A 1 317 ? 45.638 3.729 -47.409 1.00 74.62 317 PRO A C 1
ATOM 2541 O O . PRO A 1 317 ? 46.293 3.064 -46.603 1.00 74.62 317 PRO A O 1
ATOM 2544 N N . ASN A 1 318 ? 45.787 5.050 -47.564 1.00 73.25 318 ASN A N 1
ATOM 2545 C CA . ASN A 1 318 ? 46.867 5.868 -47.004 1.00 73.25 318 ASN A CA 1
ATOM 2546 C C . ASN A 1 318 ? 46.592 6.434 -45.597 1.00 73.25 318 ASN A C 1
ATOM 2548 O O . ASN A 1 318 ? 47.463 7.113 -45.059 1.00 73.25 318 ASN A O 1
ATOM 2552 N N . VAL A 1 319 ? 45.404 6.210 -45.024 1.00 75.00 319 VAL A N 1
ATOM 2553 C CA . VAL A 1 319 ? 45.027 6.732 -43.697 1.00 75.00 319 VAL A CA 1
ATOM 2554 C C . VAL A 1 319 ? 44.943 5.573 -42.700 1.00 75.00 319 VAL A C 1
ATOM 2556 O O . VAL A 1 319 ? 44.395 4.513 -43.006 1.00 75.00 319 VAL A O 1
ATOM 2559 N N . GLU A 1 320 ? 45.532 5.745 -41.515 1.00 70.00 320 GLU A N 1
ATOM 2560 C CA . GLU A 1 320 ? 45.654 4.673 -40.513 1.00 70.00 320 GLU A CA 1
ATOM 2561 C C . GLU A 1 320 ? 44.541 4.702 -39.452 1.00 70.00 320 GLU A C 1
ATOM 2563 O O . GLU A 1 320 ? 44.251 3.664 -38.855 1.00 70.00 320 GLU A O 1
ATOM 2568 N N . SER A 1 321 ? 43.887 5.851 -39.234 1.00 79.25 321 SER A N 1
ATOM 2569 C CA . SER A 1 321 ? 42.860 6.026 -38.198 1.00 79.25 321 SER A CA 1
ATOM 2570 C C . SER A 1 321 ? 41.449 6.173 -38.772 1.00 79.25 321 SER A C 1
ATOM 2572 O O . SER A 1 321 ? 41.213 6.962 -39.683 1.00 79.25 321 SER A O 1
ATOM 2574 N N . PHE A 1 322 ? 40.488 5.461 -38.173 1.00 76.75 322 PHE A N 1
ATOM 2575 C CA . PHE A 1 322 ? 39.062 5.558 -38.511 1.00 76.75 322 PHE A CA 1
ATOM 2576 C C . PHE A 1 322 ? 38.509 6.975 -38.290 1.00 76.75 322 PHE A C 1
ATOM 2578 O O . PHE A 1 322 ? 37.765 7.484 -39.119 1.00 76.75 322 PHE A O 1
ATOM 2585 N N . GLU A 1 323 ? 38.917 7.633 -37.201 1.00 78.12 323 GLU A N 1
ATOM 2586 C CA . GLU A 1 323 ? 38.430 8.970 -36.826 1.00 78.12 323 GLU A CA 1
ATOM 2587 C C . GLU A 1 323 ? 38.889 10.047 -37.817 1.00 78.12 323 GLU A C 1
ATOM 2589 O O . GLU A 1 323 ? 38.140 10.966 -38.135 1.00 78.12 323 GLU A O 1
ATOM 2594 N N . GLU A 1 324 ? 40.099 9.900 -38.360 1.00 78.31 324 GLU A N 1
ATOM 2595 C CA . GLU A 1 324 ? 40.641 10.823 -39.360 1.00 78.31 324 GLU A CA 1
ATOM 2596 C C . GLU A 1 324 ? 39.903 10.701 -40.699 1.00 78.31 324 GLU A C 1
ATOM 2598 O O . GLU A 1 324 ? 39.632 11.713 -41.343 1.00 78.31 324 GLU A O 1
ATOM 2603 N N . ILE A 1 325 ? 39.525 9.482 -41.103 1.00 79.00 325 ILE A N 1
ATOM 2604 C CA . ILE A 1 325 ? 38.745 9.258 -42.329 1.00 79.00 325 ILE A CA 1
ATOM 2605 C C . ILE A 1 325 ? 37.327 9.816 -42.170 1.00 79.00 325 ILE A C 1
ATOM 2607 O O . ILE A 1 325 ? 36.839 10.484 -43.079 1.00 79.00 325 ILE A O 1
ATOM 2611 N N . SER A 1 326 ? 36.688 9.600 -41.014 1.00 78.69 326 SER A N 1
ATOM 2612 C CA . SER A 1 326 ? 35.359 10.156 -40.729 1.00 78.69 326 SER A CA 1
ATOM 2613 C C . SER A 1 326 ? 35.339 11.679 -40.866 1.00 78.69 326 SER A C 1
ATOM 2615 O O . SER A 1 326 ? 34.470 12.211 -41.551 1.00 78.69 326 SER A O 1
ATOM 2617 N N . LEU A 1 327 ? 36.334 12.372 -40.300 1.00 80.75 327 LEU A N 1
ATOM 2618 C CA . LEU A 1 327 ? 36.447 13.831 -40.406 1.00 80.75 327 LEU A CA 1
ATOM 2619 C C . LEU A 1 327 ? 36.666 14.299 -41.852 1.00 80.75 327 LEU A C 1
ATOM 2621 O O . LEU A 1 327 ? 36.032 15.254 -42.290 1.00 80.75 327 LEU A O 1
ATOM 2625 N N . LEU A 1 328 ? 37.517 13.612 -42.622 1.00 80.31 328 LEU A N 1
ATOM 2626 C CA . LEU A 1 328 ? 37.760 13.952 -44.031 1.00 80.31 328 LEU A CA 1
ATOM 2627 C C . LEU A 1 328 ? 36.507 13.785 -44.899 1.00 80.31 328 LEU A C 1
ATOM 2629 O O . LEU A 1 328 ? 36.263 14.591 -45.798 1.00 80.31 328 LEU A O 1
ATOM 2633 N N . ILE A 1 329 ? 35.719 12.743 -44.640 1.00 81.31 329 ILE A N 1
ATOM 2634 C CA . ILE A 1 329 ? 34.455 12.492 -45.335 1.00 81.31 329 ILE A CA 1
ATOM 2635 C C . ILE A 1 329 ? 33.422 13.561 -44.964 1.00 81.31 329 ILE A C 1
ATOM 2637 O O . ILE A 1 329 ? 32.756 14.095 -45.852 1.00 81.31 329 ILE A O 1
ATOM 2641 N N . GLU A 1 330 ? 33.298 13.900 -43.679 1.00 81.25 330 GLU A N 1
ATOM 2642 C CA . GLU A 1 330 ? 32.392 14.955 -43.211 1.00 81.25 330 GLU A CA 1
ATOM 2643 C C . GLU A 1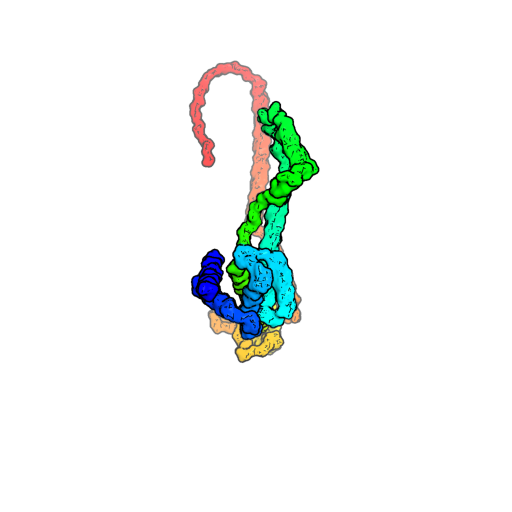 330 ? 32.754 16.318 -43.811 1.00 81.25 330 GLU A C 1
ATOM 2645 O O . GLU A 1 330 ? 31.869 17.027 -44.296 1.00 81.25 330 GLU A O 1
ATOM 2650 N N . ASP A 1 331 ? 34.045 16.653 -43.871 1.00 81.62 331 ASP A N 1
ATOM 2651 C CA . ASP A 1 331 ? 34.528 17.878 -44.506 1.00 81.62 331 ASP A CA 1
ATOM 2652 C C . ASP A 1 331 ? 34.168 17.901 -45.998 1.00 81.62 331 ASP A C 1
ATOM 2654 O O . ASP A 1 331 ? 33.573 18.875 -46.463 1.00 81.62 331 ASP A O 1
ATOM 2658 N N . GLN A 1 332 ? 34.415 16.814 -46.740 1.00 79.19 332 GLN A N 1
ATOM 2659 C CA . GLN A 1 332 ? 34.055 16.714 -48.163 1.00 79.19 332 GLN A CA 1
ATOM 2660 C C . GLN A 1 332 ? 32.545 16.834 -48.402 1.00 79.19 332 GLN A C 1
ATOM 2662 O O . GLN A 1 332 ? 32.118 17.555 -49.307 1.00 79.19 332 GLN A O 1
ATOM 2667 N N . GLN A 1 333 ? 31.729 16.176 -47.578 1.00 78.50 333 GLN A N 1
ATOM 2668 C CA . GLN A 1 333 ? 30.272 16.284 -47.650 1.00 78.50 333 GLN A CA 1
ATOM 2669 C C . GLN A 1 333 ? 29.799 17.693 -47.292 1.00 78.50 333 GLN A C 1
ATOM 2671 O O . GLN A 1 333 ? 28.864 18.207 -47.906 1.00 78.50 333 GLN A O 1
ATOM 2676 N N . SER A 1 334 ? 30.437 18.352 -46.323 1.00 79.19 334 SER A N 1
ATOM 2677 C CA . SER A 1 334 ? 30.117 19.731 -45.956 1.00 79.19 334 SER A CA 1
ATOM 2678 C C . SER A 1 334 ? 30.455 20.704 -47.090 1.00 79.19 334 SER A C 1
ATOM 2680 O O . SER A 1 334 ? 29.641 21.573 -47.407 1.00 79.19 334 SER A O 1
ATOM 2682 N N . GLU A 1 335 ? 31.592 20.518 -47.764 1.00 81.00 335 GLU A N 1
ATOM 2683 C CA . GLU A 1 335 ? 31.998 21.306 -48.926 1.00 81.00 335 GLU A CA 1
ATOM 2684 C C . GLU A 1 335 ? 31.058 21.082 -50.114 1.00 81.00 335 GLU A C 1
ATOM 2686 O O . GLU A 1 335 ? 30.662 22.040 -50.783 1.00 81.00 335 GLU A O 1
ATOM 2691 N N . GLU A 1 336 ? 30.662 19.835 -50.377 1.00 76.38 336 GLU A N 1
ATOM 2692 C CA . GLU A 1 336 ? 29.700 19.503 -51.428 1.00 76.38 336 GLU A CA 1
ATOM 2693 C C . GLU A 1 336 ? 28.317 20.088 -51.121 1.00 76.38 336 GLU A C 1
ATOM 2695 O O . GLU A 1 336 ? 27.728 20.753 -51.975 1.00 76.38 336 GLU A O 1
ATOM 2700 N N . ASN A 1 337 ? 27.838 19.962 -49.882 1.00 77.75 337 ASN A N 1
ATOM 2701 C CA . ASN A 1 337 ? 26.590 20.575 -49.431 1.00 77.75 337 ASN A CA 1
ATOM 2702 C C . ASN A 1 337 ? 26.631 22.103 -49.549 1.00 77.75 337 ASN A C 1
ATOM 2704 O O . ASN A 1 337 ? 25.662 22.710 -50.008 1.00 77.75 337 ASN A O 1
ATOM 2708 N N . GLN A 1 338 ? 27.752 22.739 -49.201 1.00 78.94 338 GLN A N 1
ATOM 2709 C CA . GLN A 1 338 ? 27.939 24.178 -49.390 1.00 78.94 338 GLN A CA 1
ATOM 2710 C C . GLN A 1 338 ? 27.937 24.557 -50.874 1.00 78.94 338 GLN A C 1
ATOM 2712 O O . GLN A 1 338 ? 27.309 25.550 -51.241 1.00 78.94 338 GLN A O 1
ATOM 2717 N N . ARG A 1 339 ? 28.569 23.768 -51.753 1.00 76.94 339 ARG A N 1
ATOM 2718 C CA . ARG A 1 339 ? 28.508 23.985 -53.210 1.00 76.94 339 ARG A CA 1
ATOM 2719 C C . ARG A 1 339 ? 27.086 23.842 -53.746 1.00 76.94 339 ARG A C 1
ATOM 2721 O O . ARG A 1 339 ? 26.671 24.668 -54.554 1.00 76.94 339 ARG A O 1
ATOM 2728 N N . ILE A 1 340 ? 26.335 22.844 -53.283 1.00 73.44 340 ILE A N 1
ATOM 2729 C CA . ILE A 1 340 ? 24.934 22.626 -53.668 1.00 73.44 340 ILE A CA 1
ATOM 2730 C C . ILE A 1 340 ? 24.056 23.788 -53.183 1.00 73.44 340 ILE A C 1
ATOM 2732 O O . ILE A 1 340 ? 23.213 24.267 -53.934 1.00 73.44 340 ILE A O 1
ATOM 2736 N N . GLN A 1 341 ? 24.282 24.300 -51.971 1.00 67.69 341 GLN A N 1
ATOM 2737 C CA . GLN A 1 341 ? 23.561 25.467 -51.446 1.00 67.69 341 GLN A CA 1
ATOM 2738 C C . GLN A 1 341 ? 23.926 26.775 -52.164 1.00 67.69 341 GLN A C 1
ATOM 2740 O O . GLN A 1 341 ? 23.081 27.659 -52.293 1.00 67.69 341 GLN A O 1
ATOM 2745 N N . GLN A 1 342 ? 25.169 26.911 -52.636 1.00 67.00 342 GLN A N 1
ATOM 2746 C CA . GLN A 1 342 ? 25.620 28.061 -53.428 1.00 67.00 342 GLN A CA 1
ATOM 2747 C C . GLN A 1 342 ? 25.110 28.028 -54.875 1.00 67.00 342 GLN A C 1
ATOM 2749 O O . GLN A 1 342 ? 25.098 29.067 -55.540 1.00 67.00 342 GLN A O 1
ATOM 2754 N N . GLN A 1 343 ? 24.677 26.869 -55.379 1.00 68.56 343 GLN A N 1
ATOM 2755 C CA . GLN A 1 343 ? 23.959 26.800 -56.646 1.00 68.56 343 GLN A CA 1
ATOM 2756 C C . GLN A 1 343 ? 22.542 27.352 -56.446 1.00 68.56 343 GLN A C 1
ATOM 2758 O O . GLN A 1 343 ? 21.702 26.749 -55.780 1.00 68.56 343 GLN A O 1
ATOM 2763 N N . ASP A 1 344 ? 22.270 28.518 -57.039 1.00 58.31 344 ASP A N 1
ATOM 2764 C CA . ASP A 1 344 ? 20.932 29.108 -57.076 1.00 58.31 344 ASP A CA 1
ATOM 2765 C C . ASP A 1 344 ? 19.954 28.081 -57.675 1.00 58.31 344 ASP A C 1
ATOM 2767 O O . ASP A 1 344 ? 19.974 27.780 -58.872 1.00 58.31 344 ASP A O 1
ATOM 2771 N N . THR A 1 345 ? 19.072 27.529 -56.844 1.00 63.97 345 THR A N 1
ATOM 2772 C CA . THR A 1 345 ? 18.027 26.625 -57.327 1.00 63.97 345 THR A CA 1
ATOM 2773 C C . THR A 1 345 ? 17.126 27.354 -58.330 1.00 63.97 345 THR A C 1
ATOM 2775 O O . THR A 1 345 ? 16.948 28.577 -58.284 1.00 63.97 345 THR A O 1
ATOM 2778 N N . GLY A 1 346 ? 16.518 26.610 -59.261 1.00 59.16 346 GLY A N 1
ATOM 2779 C CA . GLY A 1 346 ? 15.693 27.193 -60.328 1.00 59.16 346 GLY A CA 1
ATOM 2780 C C . GLY A 1 346 ? 14.561 28.109 -59.828 1.00 59.16 346 GLY A C 1
ATOM 2781 O O . GLY A 1 346 ? 14.131 29.003 -60.559 1.00 59.16 346 GLY A O 1
ATOM 2782 N N . SER A 1 347 ? 14.109 27.942 -58.579 1.00 65.50 347 SER A N 1
ATOM 2783 C CA . SER A 1 347 ? 13.121 28.807 -57.922 1.00 65.50 347 SER A CA 1
ATOM 2784 C C . SER A 1 347 ? 13.688 30.181 -57.538 1.00 65.50 347 SER A C 1
ATOM 2786 O O . SER A 1 347 ? 13.017 31.192 -57.755 1.00 65.50 347 SER A O 1
ATOM 2788 N N . VAL A 1 348 ? 14.932 30.245 -57.051 1.00 67.12 348 VAL A N 1
ATOM 2789 C CA . VAL A 1 348 ? 15.639 31.491 -56.710 1.00 67.12 348 VAL A CA 1
ATOM 2790 C C . VAL A 1 348 ? 15.928 32.298 -57.976 1.00 67.12 348 VAL A C 1
ATOM 2792 O O . VAL A 1 348 ? 15.691 33.508 -58.008 1.00 67.12 348 VAL A O 1
ATOM 2795 N N . HIS A 1 349 ? 16.322 31.630 -59.063 1.00 64.62 349 HIS A N 1
ATOM 2796 C CA . HIS A 1 349 ? 16.460 32.270 -60.374 1.00 64.62 349 HIS A CA 1
ATOM 2797 C C . HIS A 1 349 ? 15.131 32.845 -60.896 1.00 64.62 349 HIS A C 1
ATOM 2799 O O . HIS A 1 349 ? 15.096 33.986 -61.363 1.00 64.62 349 HIS A O 1
ATOM 2805 N N . HIS A 1 350 ? 14.017 32.115 -60.762 1.00 69.25 350 HIS A N 1
ATOM 2806 C CA . HIS A 1 350 ? 12.691 32.620 -61.145 1.00 69.25 350 HIS A CA 1
ATOM 2807 C C . HIS A 1 350 ? 12.217 33.789 -60.271 1.00 69.25 350 HIS A C 1
ATOM 2809 O O . HIS A 1 350 ? 11.588 34.718 -60.783 1.00 69.25 350 HIS A O 1
ATOM 2815 N N . ALA A 1 351 ? 12.518 33.772 -58.972 1.00 76.12 351 ALA A N 1
ATOM 2816 C CA . ALA A 1 351 ? 12.195 34.867 -58.063 1.00 76.12 351 ALA A CA 1
ATOM 2817 C C . ALA A 1 351 ? 12.974 36.145 -58.417 1.00 76.12 351 ALA A C 1
ATOM 2819 O O . ALA A 1 351 ? 12.372 37.218 -58.494 1.00 76.12 351 ALA A O 1
ATOM 2820 N N . LYS A 1 352 ? 14.275 36.027 -58.729 1.00 78.56 352 LYS A N 1
ATOM 2821 C CA . LYS A 1 352 ? 15.109 37.150 -59.197 1.00 78.56 352 LYS A CA 1
ATOM 2822 C C . LYS A 1 352 ? 14.574 37.751 -60.505 1.00 78.56 352 LYS A C 1
ATOM 2824 O O . LYS A 1 352 ? 14.395 38.964 -60.580 1.00 78.56 352 LYS A O 1
ATOM 2829 N N . LEU A 1 353 ? 14.216 36.918 -61.489 1.00 77.06 353 LEU A N 1
ATOM 2830 C CA . LEU A 1 353 ? 13.622 37.380 -62.756 1.00 77.06 353 LEU A CA 1
ATOM 2831 C C . LEU A 1 353 ? 12.257 38.064 -62.558 1.00 77.06 353 LEU A C 1
ATOM 2833 O O . LEU A 1 353 ? 11.944 39.055 -63.221 1.00 77.06 353 LEU A O 1
ATOM 2837 N N . ARG A 1 354 ? 11.429 37.566 -61.631 1.00 76.50 354 ARG A N 1
ATOM 2838 C CA . ARG A 1 354 ? 10.126 38.175 -61.319 1.00 76.50 354 ARG A CA 1
ATOM 2839 C C . ARG A 1 354 ? 10.284 39.531 -60.627 1.00 76.50 354 ARG A C 1
ATOM 2841 O O . ARG A 1 354 ? 9.542 40.454 -60.956 1.00 76.50 354 ARG A O 1
ATOM 2848 N N . ALA A 1 355 ? 11.245 39.655 -59.714 1.00 83.00 355 ALA A N 1
ATOM 2849 C CA . ALA A 1 355 ? 11.553 40.910 -59.032 1.00 83.00 355 ALA A CA 1
ATOM 2850 C C . ALA A 1 355 ? 12.088 41.975 -60.004 1.00 83.00 355 ALA A C 1
ATOM 2852 O O . ALA A 1 355 ? 11.650 43.123 -59.954 1.00 83.00 355 ALA A O 1
ATOM 2853 N N . GLU A 1 356 ? 12.961 41.593 -60.941 1.00 84.12 356 GLU A N 1
ATOM 2854 C CA . GLU A 1 356 ? 13.440 42.500 -61.991 1.00 84.12 356 GLU A CA 1
ATOM 2855 C C . GLU A 1 356 ? 12.282 43.000 -62.871 1.00 84.12 356 GLU A C 1
ATOM 2857 O O . GLU A 1 356 ? 12.132 44.203 -63.098 1.00 84.12 356 GLU A O 1
ATOM 2862 N N . LYS A 1 357 ? 11.398 42.088 -63.296 1.00 84.44 357 LYS A N 1
ATOM 2863 C CA . LYS A 1 357 ? 10.219 42.430 -64.102 1.00 84.44 357 LYS A CA 1
ATOM 2864 C C . LYS A 1 357 ? 9.241 43.344 -63.354 1.00 84.44 357 LYS A C 1
ATOM 2866 O O . LYS A 1 357 ? 8.665 44.241 -63.965 1.00 84.44 357 LYS A O 1
ATOM 2871 N N . ALA A 1 358 ? 9.062 43.138 -62.048 1.00 85.19 358 ALA A N 1
ATOM 2872 C CA . ALA A 1 358 ? 8.233 43.998 -61.206 1.00 85.19 358 ALA A CA 1
ATOM 2873 C C . ALA A 1 358 ? 8.823 45.412 -61.075 1.00 85.19 358 ALA A C 1
ATOM 2875 O O . ALA A 1 358 ? 8.086 46.385 -61.221 1.00 85.19 358 ALA A O 1
ATOM 2876 N N . ARG A 1 359 ? 10.147 45.533 -60.903 1.00 87.19 359 ARG A N 1
ATOM 2877 C CA . ARG A 1 359 ? 10.826 46.835 -60.827 1.00 87.19 359 ARG A CA 1
ATOM 2878 C C . ARG A 1 359 ? 10.665 47.638 -62.119 1.00 87.19 359 ARG A C 1
ATOM 2880 O O . ARG A 1 359 ? 10.325 48.815 -62.077 1.00 87.19 359 ARG A O 1
ATOM 2887 N N . LEU A 1 360 ? 10.837 46.985 -63.270 1.00 86.94 360 LEU A N 1
ATOM 2888 C CA . LEU A 1 360 ? 10.632 47.620 -64.576 1.00 86.94 360 LEU A CA 1
ATOM 2889 C C . LEU A 1 360 ? 9.178 48.079 -64.773 1.00 86.94 360 LEU A C 1
ATOM 2891 O O . LEU A 1 360 ? 8.938 49.161 -65.305 1.00 86.94 360 LEU A O 1
ATOM 2895 N N . ALA A 1 361 ? 8.200 47.294 -64.310 1.00 83.94 361 ALA A N 1
ATOM 2896 C CA . ALA A 1 361 ? 6.790 47.677 -64.373 1.00 83.94 361 ALA A CA 1
ATOM 2897 C C . ALA A 1 361 ? 6.468 48.880 -63.467 1.00 83.94 361 ALA A C 1
ATOM 2899 O O . ALA A 1 361 ? 5.684 49.751 -63.858 1.00 83.94 361 ALA A O 1
ATOM 2900 N N . GLU A 1 362 ? 7.085 48.962 -62.286 1.00 83.56 362 GLU A N 1
ATOM 2901 C CA . GLU A 1 362 ? 6.934 50.101 -61.382 1.00 83.56 362 GLU A CA 1
ATOM 2902 C C . GLU A 1 362 ? 7.527 51.378 -61.996 1.00 83.56 362 GLU A C 1
ATOM 2904 O O . GLU A 1 362 ? 6.822 52.386 -62.068 1.00 83.56 362 GLU A O 1
ATOM 2909 N N . GLU A 1 363 ? 8.744 51.316 -62.551 1.00 86.06 363 GLU A N 1
ATOM 2910 C CA . GLU A 1 363 ? 9.386 52.428 -63.276 1.00 86.06 363 GLU A CA 1
ATOM 2911 C C . GLU A 1 363 ? 8.561 52.899 -64.492 1.00 86.06 363 GLU A C 1
ATOM 2913 O O . GLU A 1 363 ? 8.459 54.095 -64.780 1.00 86.06 363 GLU A O 1
ATOM 2918 N N . GLU A 1 364 ? 7.915 51.983 -65.218 1.00 82.25 364 GLU A N 1
ATOM 2919 C CA . GLU A 1 364 ? 6.994 52.371 -66.289 1.00 82.25 364 GLU A CA 1
ATOM 2920 C C . GLU A 1 364 ? 5.716 53.030 -65.759 1.00 82.25 364 GLU A C 1
ATOM 2922 O O . GLU A 1 364 ? 5.198 53.967 -66.378 1.00 82.25 364 GLU A O 1
ATOM 2927 N N . SER A 1 365 ? 5.189 52.550 -64.631 1.00 78.25 365 SER A N 1
ATOM 2928 C CA . SER A 1 365 ? 3.976 53.090 -64.015 1.00 78.25 365 SER A CA 1
ATOM 2929 C C . SER A 1 365 ? 4.192 54.505 -63.476 1.00 78.25 365 SER A C 1
ATOM 2931 O O . SER A 1 365 ? 3.339 55.372 -63.685 1.00 78.25 365 SER A O 1
ATOM 2933 N N . THR A 1 366 ? 5.351 54.779 -62.871 1.00 82.31 366 THR A N 1
ATOM 2934 C CA . THR A 1 366 ? 5.725 56.114 -62.388 1.00 82.31 366 THR A CA 1
ATOM 2935 C C . THR A 1 366 ? 5.890 57.072 -63.561 1.00 82.31 366 THR A C 1
ATOM 2937 O O . THR A 1 366 ? 5.247 58.121 -63.575 1.00 82.31 366 THR A O 1
ATOM 2940 N N . ARG A 1 367 ? 6.587 56.666 -64.631 1.00 82.94 367 ARG A N 1
ATOM 2941 C CA . ARG A 1 367 ? 6.678 57.460 -65.872 1.00 82.94 367 ARG A CA 1
ATOM 2942 C C . ARG A 1 367 ? 5.316 57.746 -66.503 1.00 82.94 367 ARG A C 1
ATOM 2944 O O . ARG A 1 367 ? 5.110 58.821 -67.067 1.00 82.94 367 ARG A O 1
ATOM 2951 N N . LYS A 1 368 ? 4.379 56.792 -66.468 1.00 82.88 368 LYS A N 1
ATOM 2952 C CA . LYS A 1 368 ? 3.006 57.001 -66.963 1.00 82.88 368 LYS A CA 1
ATOM 2953 C C . LYS A 1 368 ? 2.240 57.988 -66.077 1.00 82.88 368 LYS A C 1
ATOM 2955 O O . LYS A 1 368 ? 1.580 58.869 -66.624 1.00 82.88 368 LYS A O 1
ATOM 2960 N N . ARG A 1 369 ? 2.362 57.890 -64.748 1.00 79.31 369 ARG A N 1
ATOM 2961 C CA . ARG A 1 369 ? 1.757 58.835 -63.790 1.00 79.31 369 ARG A CA 1
ATOM 2962 C C . ARG A 1 369 ? 2.300 60.252 -63.962 1.00 79.31 369 ARG A C 1
ATOM 2964 O O . ARG A 1 369 ? 1.510 61.184 -64.043 1.00 79.31 369 ARG A O 1
ATOM 2971 N N . GLU A 1 370 ? 3.611 60.414 -64.114 1.00 83.00 370 GLU A N 1
ATOM 2972 C CA . GLU A 1 370 ? 4.232 61.718 -64.387 1.00 83.00 370 GLU A CA 1
ATOM 2973 C C . GLU A 1 370 ? 3.718 62.333 -65.695 1.00 83.00 370 GLU A C 1
ATOM 2975 O O . GLU A 1 370 ? 3.362 63.510 -65.739 1.00 83.00 370 GLU A O 1
ATOM 2980 N N . LYS A 1 371 ? 3.600 61.528 -66.761 1.00 81.31 371 LYS A N 1
ATOM 2981 C CA . LYS A 1 371 ? 3.014 61.982 -68.033 1.00 81.31 371 LYS A CA 1
ATOM 2982 C C . LYS A 1 371 ? 1.540 62.373 -67.895 1.00 81.31 371 LYS A C 1
ATOM 2984 O O . LYS A 1 371 ? 1.125 63.348 -68.516 1.00 81.31 371 LYS A O 1
ATOM 2989 N N . ALA A 1 372 ? 0.756 61.630 -67.114 1.00 77.25 372 ALA A N 1
ATOM 2990 C CA . ALA A 1 372 ? -0.651 61.939 -66.867 1.00 77.25 372 ALA A CA 1
ATOM 2991 C C . ALA A 1 372 ? -0.812 63.245 -66.074 1.00 77.25 372 ALA A C 1
ATOM 2993 O O . ALA A 1 372 ? -1.598 64.097 -66.478 1.00 77.25 372 ALA A O 1
ATOM 2994 N N . LEU A 1 373 ? -0.007 63.452 -65.027 1.00 78.81 373 LEU A N 1
ATOM 2995 C CA . LEU A 1 373 ? 0.028 64.705 -64.264 1.00 78.81 373 LEU A CA 1
ATOM 2996 C C . LEU A 1 373 ? 0.440 65.894 -65.140 1.00 78.81 373 LEU A C 1
ATOM 2998 O O . LEU A 1 373 ? -0.192 66.944 -65.088 1.00 78.81 373 LEU A O 1
ATOM 3002 N N . ALA A 1 374 ? 1.438 65.723 -66.012 1.00 76.50 374 ALA A N 1
ATOM 3003 C CA . ALA A 1 374 ? 1.830 66.759 -66.967 1.00 76.50 374 ALA A CA 1
ATOM 3004 C C . ALA A 1 374 ? 0.727 67.074 -67.996 1.00 76.50 374 ALA A C 1
ATOM 3006 O O . ALA A 1 374 ? 0.629 68.207 -68.467 1.00 76.50 374 ALA A O 1
ATOM 3007 N N . LYS A 1 375 ? -0.105 66.086 -68.358 1.00 72.75 375 LYS A N 1
ATOM 3008 C CA . LYS A 1 375 ? -1.265 66.291 -69.235 1.00 72.75 375 LYS A CA 1
ATOM 3009 C C . LYS A 1 375 ? -2.399 67.019 -68.503 1.00 72.75 375 LYS A C 1
ATOM 3011 O O . LYS A 1 375 ? -2.920 67.985 -69.046 1.00 72.75 375 LYS A O 1
ATOM 3016 N N . MET A 1 376 ? -2.708 66.626 -67.266 1.00 66.69 376 MET A N 1
ATOM 3017 C CA . MET A 1 376 ? -3.697 67.305 -66.418 1.00 66.69 376 MET A CA 1
ATOM 3018 C C . MET A 1 376 ? -3.306 68.757 -66.126 1.00 66.69 376 MET A C 1
ATOM 3020 O O . MET A 1 376 ? -4.159 69.630 -66.184 1.00 66.69 376 MET A O 1
ATOM 3024 N N . ALA A 1 377 ? -2.018 69.039 -65.905 1.00 68.50 377 ALA A N 1
ATOM 3025 C CA . ALA A 1 377 ? -1.518 70.404 -65.736 1.00 68.50 377 ALA A CA 1
ATOM 3026 C C . ALA A 1 377 ? -1.655 71.265 -67.008 1.00 68.50 377 ALA A C 1
ATOM 3028 O O . ALA A 1 377 ? -1.723 72.487 -66.915 1.00 68.50 377 ALA A O 1
ATOM 3029 N N . LYS A 1 378 ? -1.691 70.650 -68.199 1.00 62.03 378 LYS A N 1
ATOM 3030 C CA . LYS A 1 378 ? -2.008 71.356 -69.450 1.00 62.03 378 LYS A CA 1
ATOM 3031 C C . LYS A 1 378 ? -3.511 71.584 -69.600 1.00 62.03 378 LYS A C 1
ATOM 3033 O O . LYS A 1 378 ? -3.903 72.692 -69.929 1.00 62.03 378 LYS A O 1
ATOM 3038 N N . GLU A 1 379 ? -4.337 70.582 -69.301 1.00 56.59 379 GLU A N 1
ATOM 3039 C CA . GLU A 1 379 ? -5.802 70.713 -69.350 1.00 56.59 379 GLU A CA 1
ATOM 3040 C C . GLU A 1 379 ? -6.337 71.707 -68.298 1.00 56.59 379 GLU A C 1
ATOM 3042 O O . GLU A 1 379 ? -7.277 72.439 -68.585 1.00 56.59 379 GLU A O 1
ATOM 3047 N N . SER A 1 380 ? -5.708 71.836 -67.122 1.00 50.28 380 SER A N 1
ATOM 3048 C CA . SER A 1 380 ? -6.084 72.844 -66.115 1.00 50.28 380 SER A CA 1
ATOM 3049 C C . SER A 1 380 ? -5.758 74.287 -66.516 1.00 50.28 380 SER A C 1
ATOM 3051 O O . SER A 1 380 ? -6.305 75.209 -65.922 1.00 50.28 380 SER A O 1
ATOM 3053 N N . VAL A 1 381 ? -4.885 74.503 -67.507 1.00 51.69 381 VAL A N 1
ATOM 3054 C CA . VAL A 1 381 ? -4.613 75.840 -68.071 1.00 51.69 381 VAL A CA 1
ATOM 3055 C C . VAL A 1 381 ? -5.691 76.246 -69.088 1.00 51.69 381 VAL A C 1
ATOM 3057 O O . VAL A 1 381 ? -5.915 77.434 -69.285 1.00 51.69 381 VAL A O 1
ATOM 3060 N N . ASP A 1 382 ? -6.413 75.287 -69.677 1.00 46.81 382 ASP A N 1
ATOM 3061 C CA . ASP A 1 382 ? -7.439 75.551 -70.697 1.00 46.81 382 ASP A CA 1
ATOM 3062 C C . ASP A 1 382 ? -8.861 75.771 -70.122 1.00 46.81 382 ASP A C 1
ATOM 3064 O O . ASP A 1 382 ? -9.764 76.160 -70.863 1.00 46.81 382 ASP A O 1
ATOM 3068 N N . VAL A 1 383 ? -9.090 75.552 -68.817 1.00 42.62 383 VAL A N 1
ATOM 3069 C CA . VAL A 1 383 ? -10.432 75.645 -68.185 1.00 42.62 383 VAL A CA 1
ATOM 3070 C C . VAL A 1 383 ? -10.701 77.001 -67.508 1.00 42.62 383 VAL A C 1
ATOM 3072 O O . VAL A 1 383 ? -11.851 77.341 -67.226 1.00 42.62 383 VAL A O 1
ATOM 3075 N N . GLU A 1 384 ? -9.693 77.854 -67.329 1.00 39.25 384 GLU A N 1
ATOM 3076 C CA . GLU A 1 384 ? -9.884 79.220 -66.827 1.00 39.25 384 GLU A CA 1
ATOM 3077 C C . GLU A 1 384 ? -10.232 80.164 -67.997 1.00 39.25 384 GLU A C 1
ATOM 3079 O O . GLU A 1 384 ? -9.386 80.901 -68.489 1.00 39.25 384 GLU A O 1
ATOM 3084 N N . VAL A 1 385 ? -11.469 80.047 -68.507 1.00 39.31 385 VAL A N 1
ATOM 3085 C CA . VAL A 1 385 ? -12.326 81.061 -69.178 1.00 39.31 385 VAL A CA 1
ATOM 3086 C C . VAL A 1 385 ? -13.313 80.334 -70.105 1.00 39.31 385 VAL A C 1
ATOM 3088 O O . VAL A 1 385 ? -13.048 80.133 -71.292 1.00 39.31 385 VAL A O 1
ATOM 3091 N N . LYS A 1 386 ? -14.482 79.968 -69.558 1.00 34.88 386 LYS A N 1
ATOM 3092 C CA . LYS A 1 386 ? -15.817 80.181 -70.160 1.00 34.88 386 LYS A CA 1
ATOM 3093 C C . LYS A 1 386 ? -16.926 79.656 -69.239 1.00 34.88 386 LYS A C 1
ATOM 3095 O O . LYS A 1 386 ? -17.022 78.464 -68.978 1.00 34.88 386 LYS A O 1
ATOM 3100 N N . GLU A 1 387 ? -17.745 80.593 -68.768 1.00 30.64 387 GLU A N 1
ATOM 3101 C CA . GLU A 1 387 ? -19.006 80.385 -68.046 1.00 30.64 387 GLU A CA 1
ATOM 3102 C C . GLU A 1 387 ? -20.179 80.045 -69.003 1.00 30.64 387 GLU A C 1
ATOM 3104 O O . GLU A 1 387 ? -20.018 80.173 -70.222 1.00 30.64 387 GLU A O 1
ATOM 3109 N N . PRO A 1 388 ? -21.320 79.556 -68.470 1.00 43.59 388 PRO A N 1
ATOM 3110 C CA . PRO A 1 388 ? -22.077 78.434 -69.030 1.00 43.59 388 PRO A CA 1
ATOM 3111 C C . PRO A 1 388 ? -23.371 78.849 -69.743 1.00 43.59 388 PRO A C 1
ATOM 3113 O O . PRO A 1 388 ? -23.878 79.938 -69.496 1.00 43.59 388 PRO A O 1
ATOM 3116 N N . ASP A 1 389 ? -23.959 77.938 -70.532 1.00 31.06 389 ASP A N 1
ATOM 3117 C CA . ASP A 1 389 ? -25.422 77.892 -70.655 1.00 31.06 389 ASP A CA 1
ATOM 3118 C C . ASP A 1 389 ? -25.996 76.536 -71.123 1.00 31.06 389 ASP A C 1
ATOM 3120 O O . ASP A 1 389 ? -25.405 75.834 -71.943 1.00 31.06 389 ASP A O 1
ATOM 3124 N N . GLU A 1 390 ? -27.184 76.260 -70.573 1.00 33.56 390 GLU A N 1
ATOM 3125 C CA . GLU A 1 390 ? -28.287 75.376 -71.007 1.00 33.56 390 GLU A CA 1
ATOM 3126 C C . GLU A 1 390 ? -28.219 73.825 -70.891 1.00 33.56 390 GLU A C 1
ATOM 3128 O O . GLU A 1 390 ? -27.716 73.093 -71.735 1.00 33.56 390 GLU A O 1
ATOM 3133 N N . LEU A 1 391 ? -28.839 73.360 -69.793 1.00 35.25 391 LEU A N 1
ATOM 3134 C CA . LEU A 1 391 ? -29.900 72.341 -69.614 1.00 35.25 391 LEU A CA 1
ATOM 3135 C C . LEU A 1 391 ? -30.121 71.160 -70.601 1.00 35.25 391 LEU A C 1
ATOM 3137 O O . LEU A 1 391 ? -30.270 71.314 -71.806 1.00 35.25 391 LEU A O 1
ATOM 3141 N N . GLU A 1 392 ? -30.440 70.023 -69.951 1.00 34.09 392 GLU A N 1
ATOM 3142 C CA . GLU A 1 392 ? -31.303 68.893 -70.368 1.00 34.09 392 GLU A CA 1
ATOM 3143 C C . GLU A 1 392 ? -30.675 67.659 -71.067 1.00 34.09 392 GLU A C 1
ATOM 3145 O O . GLU A 1 392 ? -30.569 67.585 -72.286 1.00 34.09 392 GLU A O 1
ATOM 3150 N N . LYS A 1 393 ? -30.409 66.585 -70.298 1.00 37.16 393 LYS A N 1
ATOM 3151 C CA . LYS A 1 393 ? -31.293 65.395 -70.157 1.00 37.16 393 LYS A CA 1
ATOM 3152 C C . LYS A 1 393 ? -30.598 64.241 -69.422 1.00 37.16 393 LYS A C 1
ATOM 3154 O O . LYS A 1 393 ? -29.450 63.905 -69.681 1.00 37.16 393 LYS A O 1
ATOM 3159 N N . GLN A 1 394 ? -31.348 63.632 -68.508 1.00 39.53 394 GLN A N 1
ATOM 3160 C CA . GLN A 1 394 ? -31.007 62.407 -67.788 1.00 39.53 394 GLN A CA 1
ATOM 3161 C C . GLN A 1 394 ? -31.033 61.190 -68.729 1.00 39.53 394 GLN A C 1
ATOM 3163 O O . GLN A 1 394 ? -31.951 61.068 -69.539 1.00 39.53 394 GLN A O 1
ATOM 3168 N N . SER A 1 395 ? -30.096 60.258 -68.542 1.00 34.75 395 SER A N 1
ATOM 3169 C CA . SER A 1 395 ? -30.301 58.834 -68.828 1.00 34.75 395 SER A CA 1
ATOM 3170 C C . SER A 1 395 ? -29.694 58.032 -67.681 1.00 34.75 395 SER A C 1
ATOM 3172 O O . SER A 1 395 ? -28.493 58.109 -67.430 1.00 34.75 395 SER A O 1
ATOM 3174 N N . TYR A 1 396 ? -30.569 57.333 -66.965 1.00 38.44 396 TYR A N 1
ATOM 3175 C CA . TYR A 1 396 ? -30.247 56.161 -66.156 1.00 38.44 396 TYR A CA 1
ATOM 3176 C C . TYR A 1 396 ? -29.989 54.956 -67.091 1.00 38.44 396 TYR A C 1
ATOM 3178 O O . TYR A 1 396 ? -30.328 55.049 -68.272 1.00 38.44 396 TYR A O 1
ATOM 3186 N N . ASP A 1 397 ? -29.403 53.895 -66.521 1.00 36.00 397 ASP A N 1
ATOM 3187 C CA . ASP A 1 397 ? -28.978 52.578 -67.061 1.00 36.00 397 ASP A CA 1
ATOM 3188 C C . ASP A 1 397 ? -27.438 52.471 -67.135 1.00 36.00 397 ASP A C 1
ATOM 3190 O O . ASP A 1 397 ? -26.783 53.254 -67.815 1.00 36.00 397 ASP A O 1
ATOM 3194 N N . ASP A 1 398 ? -26.736 51.562 -66.458 1.00 40.22 398 ASP A N 1
ATOM 3195 C CA . ASP A 1 398 ? -27.135 50.428 -65.627 1.00 40.22 398 ASP A CA 1
ATOM 3196 C C . ASP A 1 398 ? -25.994 50.109 -64.646 1.00 40.22 398 ASP A C 1
ATOM 3198 O O . ASP A 1 398 ? -24.812 50.117 -64.999 1.00 40.22 398 ASP A O 1
ATOM 3202 N N . HIS A 1 399 ? -26.361 49.820 -63.399 1.00 39.75 399 HIS A N 1
ATOM 3203 C CA . HIS A 1 399 ? -25.485 49.189 -62.420 1.00 39.75 399 HIS A CA 1
ATOM 3204 C C . HIS A 1 399 ? -25.374 47.699 -62.737 1.00 39.75 399 HIS A C 1
ATOM 3206 O O . HIS A 1 399 ? -26.380 46.999 -62.708 1.00 39.75 399 HIS A O 1
ATOM 3212 N N . GLU A 1 400 ? -24.154 47.186 -62.888 1.00 44.28 400 GLU A N 1
ATOM 3213 C CA . GLU A 1 400 ? -23.901 45.751 -62.794 1.00 44.28 400 GLU A CA 1
ATOM 3214 C C . GLU A 1 400 ? -22.728 45.444 -61.837 1.00 44.28 400 GLU A C 1
ATOM 3216 O O . GLU A 1 400 ? -21.552 45.523 -62.177 1.00 44.28 400 GLU A O 1
ATOM 3221 N N . TRP A 1 401 ? -23.145 45.173 -60.592 1.00 42.84 401 TRP A N 1
ATOM 3222 C CA . TRP A 1 401 ? -22.654 44.199 -59.605 1.00 42.84 401 TRP A CA 1
ATOM 3223 C C . TRP A 1 401 ? -21.143 44.062 -59.309 1.00 42.84 401 TRP A C 1
ATOM 3225 O O . TRP A 1 401 ? -20.372 43.402 -59.997 1.00 42.84 401 TRP A O 1
ATOM 3235 N N . LEU A 1 402 ? -20.783 44.548 -58.116 1.00 39.62 402 LEU A N 1
ATOM 3236 C CA . LEU A 1 402 ? -19.881 43.853 -57.195 1.00 39.62 402 LEU A CA 1
ATOM 3237 C C . LEU A 1 402 ? -20.647 42.657 -56.600 1.00 39.62 402 LEU A C 1
ATOM 3239 O O . LEU A 1 402 ? -21.681 42.862 -55.964 1.00 39.62 402 LEU A O 1
ATOM 3243 N N . VAL A 1 403 ? -20.137 41.440 -56.780 1.00 42.91 403 VAL A N 1
ATOM 3244 C CA . VAL A 1 403 ? -20.428 40.291 -55.909 1.00 42.91 403 VAL A CA 1
ATOM 3245 C C . VAL A 1 403 ? -19.093 39.665 -55.514 1.00 42.91 403 VAL A C 1
ATOM 3247 O O . VAL A 1 403 ? -18.156 39.628 -56.314 1.00 42.91 403 VAL A O 1
ATOM 3250 N N . GLU A 1 404 ? -19.058 39.278 -54.243 1.00 38.72 404 GLU A N 1
ATOM 3251 C CA . GLU A 1 404 ? -18.056 38.484 -53.528 1.00 38.72 404 GLU A CA 1
ATOM 3252 C C . GLU A 1 404 ? -17.614 37.201 -54.246 1.00 38.72 404 GLU A C 1
ATOM 3254 O O . GLU A 1 404 ? -18.431 36.598 -54.983 1.00 38.72 404 GLU A O 1
#

Radius of gyration: 52.05 Å; chains: 1; bounding box: 93×102×119 Å